Protein AF-A0A2N2XW71-F1 (afdb_monomer_lite)

Foldseek 3Di:
DDDPDPVVVVVVVVVVVVVVVVVVCPVPLVVVLVVQVVVCVVVVHDRDRDAPDALCPAPCVVCVVVQVVLVCVQVVDDDQAWAKEADPQQKIKIKGWQFDPPDDPVVVCVLQVSFNKDKDWDWRDFFDQWIFIMIIMITRHDDPVSVLVSLLVVCCRRQVHSPPRDYQYPPHPDGQAQFDPDAQKFADDLVLVCCQQPVVQFWWAFLVHRVDIDGPVRCVVVVDAAWTAGPQAWKIKGKDWFPDACVVVSHRLSVCQVQFQAFFWWKDFLTMIITMGTGDPDDCSHANGDGSLLLQLLQADPDQKWWWWWFCLFLLWAQFPVLWTKTFIDTGLSLFQDSLVQLQVVVQVVQQCLLQFNQKDFPRHPDPDFPGGLDPHRNCVVLVAQEKAKEFDLQQQKEWEDDPGMIIMGGNILQAGQIFMDSDPPPPDTSDPVSSVSSRVCRSRRNRNSRNSNSRSLNSSLSSNVRVRHHPDDRDRLGDPCLLCLCLVVLLVVLVLLLPDDLVLLLVLLLVLLVVCCVPPVVVVLVVVQVVVCVVVVHDDDPVRSVVVSVVSSVVSSVVLSVLSVVLNVVSNPDDPVLSSLLSSCSSHVPPDDPPDPSSVVSVVSNVSVSVSCVSSDSNSCVSSVDRSVVSVVSSSVSCSPGPNDGIGRDRMTMINDPGRYTYIYMSGSHHHYDHDPLPPDSPDPPDDDDDPDPDDDDDDDDDDDDDDDDDDDDDDDDDDDDDDDDDDDDPDPSPDDDRDDPCVSRPSPDDDDSDD

Radius of gyration: 33.55 Å; chains: 1; bounding box: 104×98×99 Å

Sequence (757 aa):
MRFLNRKKKIFLITFVSILLLGVSLWHFTSIGDLVKKETAQLLKTEFIPIQNMTLESRDVFAQKDSTYKHFREHFRFHFQTIALAHFPDSSKLIVISEPPPHFEVDSIKSIFAEFNHSVEIVKHSMGYDGFVKDIVISIANATDENIDLRVKKLSKLLYLSDYKPVVTNLPVKEDRVYFSKDNLDYQISLYEFNQWFIEDQEVFIDLQDTTQKFTVDKIFKTRKRGVFFSENPGFVAWAIEKKSDLKDQLDYIRQFTLDADLILGALADSSMLVIIGREREASLTNLPPLQVESILLLASVTEKELSQSLDVNDFLAGKMKSGRDWCPTYLSRELENTEFGHLMTITDIFLKDWSENGTIQESNYRYPEPPYYPFAQPLFKMLGINELVYNWNTADAMYAIDLDQITIYTLNRTGSLPVSYFNSPESGKSIGRSYEKKAYNYFATLGNTDLARVVQYTALYQLFMDNGISYKGETYNAFPKNKPYLLLTPVKNVLNLFKTLTDQQIAFVSDSVTSKTFKGYHRSKLEEQLQKNEQQYNYTYSQDQKERIIEDYLKNSKELLRKEFVTVRNLLKKMSDSELNSLAKILAYPRGERIKTQEMYQIFLKSRKVRDLINHIGKNNLDLLGLNLQDVKNYFVNSLAGSSAKYLKTPSVIITFNDFYTTGGHNLSSKISRVKTMKNYKRASSGGSDYVADNSTPSNNNPKTTQPTTTKSKTSKTKSTKTTTTTTTSKPTAKSTPTVRKRTAVIPATQRGKRGL

Secondary structure (DSSP, 8-state):
-----HHHHHHHHHHHHHHHHHHHGGG-HHHHHHHHHHHHHHHT--------S-GGGSHHHHHHHHHHHHHHHH--S---EEEEEE-TTS-EEEEEES--TT--THHHHHHSTTS-EEEEEEEEEETTTEEEEEEEEEESS--HHHHHHHHHHHHHHHHS--SS--EEEES--SPPPSB-SS-------HHHHHIIIIIS---EEESS-TT-EE-HHHHHHHT--EEEEESSTTEEEEEEETTSBGGGGHHHHHHHHHHEEEEEEEEE-SSEEEEEEEEP-S-TTTSPPPPHHHHHHHHH---SEEEEEE-TTSTT-EE-TTS-EEEEEEE-TTTTTSHHHHHHHHHHHHHHHHHTTT--EESS--PPPPSS-SSSS-HHHHHT-SEEEEEEE-TTSEEEEEETTEEEEEES-SSS--EEEES-TTT--BS-HHHHHHHHHHHHHT-BHHHHHHHHHHHHHHHHHHHT-B--S-------TTGGGTTHHHHHHHHHHHHH--HHHHHHHHHHHHHHHIIIIIHHHHHHHHHHHHHHHT----HHHHHHHHHHHHHHHHHHHHHHHHHHHHHHHTS-HHHHHHHHHHHH-TTT----SHHHHHHHHHHHHHHHHHHHH-GGGGGGGT--HHHHHHHHHHHTTT---SSEE--SEEEEE-SSEEEEEEEEE---EE-S-STT---S-----------------PPPP-PPPP-----------------------------PPPHHHHS-----S----

Structure (mmCIF, N/CA/C/O backbone):
data_AF-A0A2N2XW71-F1
#
_entry.id   AF-A0A2N2XW71-F1
#
loop_
_atom_site.group_PDB
_atom_site.id
_atom_site.type_symbol
_atom_site.label_atom_id
_atom_site.label_alt_id
_atom_site.label_comp_id
_atom_site.label_asym_id
_atom_site.label_entity_id
_atom_site.label_seq_id
_atom_site.pdbx_PDB_ins_code
_atom_site.Cartn_x
_atom_site.Cartn_y
_atom_site.Cartn_z
_atom_site.occupancy
_atom_site.B_iso_or_equiv
_atom_site.auth_seq_id
_atom_site.auth_comp_id
_atom_site.auth_asym_id
_atom_site.auth_atom_id
_atom_site.pdbx_PDB_model_num
ATOM 1 N N . MET A 1 1 ? -55.704 34.368 54.066 1.00 45.88 1 MET A N 1
ATOM 2 C CA . MET A 1 1 ? -54.408 34.246 53.351 1.00 45.88 1 MET A CA 1
ATOM 3 C C . MET A 1 1 ? -53.230 34.107 54.325 1.00 45.88 1 MET A C 1
ATOM 5 O O . MET A 1 1 ? -52.264 34.857 54.277 1.00 45.88 1 MET A O 1
ATOM 9 N N . ARG A 1 2 ? -53.306 33.124 55.228 1.00 45.72 2 ARG A N 1
ATOM 10 C CA . ARG A 1 2 ? -52.202 32.634 56.069 1.00 45.72 2 ARG A CA 1
ATOM 11 C C . ARG A 1 2 ? -51.903 31.204 55.606 1.00 45.72 2 ARG A C 1
ATOM 13 O O . ARG A 1 2 ? -52.815 30.556 55.108 1.00 45.72 2 ARG A O 1
ATOM 20 N N . PHE A 1 3 ? -50.664 30.751 55.797 1.00 45.28 3 PHE A N 1
ATOM 21 C CA . PHE A 1 3 ? -50.088 29.465 55.363 1.00 45.28 3 PHE A CA 1
ATOM 22 C C . PHE A 1 3 ? -49.491 29.410 53.949 1.00 45.28 3 PHE A C 1
ATOM 24 O O . PHE A 1 3 ? -49.739 28.485 53.182 1.00 45.28 3 PHE A O 1
ATOM 31 N N . LEU A 1 4 ? -48.548 30.315 53.652 1.00 47.97 4 LEU A N 1
ATOM 32 C CA . LEU A 1 4 ? -47.386 29.864 52.881 1.00 47.97 4 LEU A CA 1
ATOM 33 C C . LEU A 1 4 ? -46.442 29.130 53.842 1.00 47.97 4 LEU A C 1
ATOM 35 O O . LEU A 1 4 ? -45.876 29.722 54.760 1.00 47.97 4 LEU A O 1
ATOM 39 N N . ASN A 1 5 ? -46.361 27.817 53.636 1.00 58.69 5 ASN A N 1
ATOM 40 C CA . ASN A 1 5 ? -45.610 26.829 54.402 1.00 58.69 5 ASN A CA 1
ATOM 41 C C . ASN A 1 5 ? -44.195 27.338 54.758 1.00 58.69 5 ASN A C 1
ATOM 43 O O . ASN A 1 5 ? -43.448 27.757 53.873 1.00 58.69 5 ASN A O 1
ATOM 47 N N . ARG A 1 6 ? -43.818 27.299 56.045 1.00 60.66 6 ARG A N 1
ATOM 48 C CA . ARG A 1 6 ? -42.548 27.836 56.589 1.00 60.66 6 ARG A CA 1
ATOM 49 C C . ARG A 1 6 ? -41.320 27.309 55.827 1.00 60.66 6 ARG A C 1
ATOM 51 O O . ARG A 1 6 ? -40.362 28.047 55.627 1.00 60.66 6 ARG A O 1
ATOM 58 N N . LYS A 1 7 ? -41.410 26.083 55.291 1.00 61.31 7 LYS A N 1
ATOM 59 C CA . LYS A 1 7 ? -40.405 25.476 54.401 1.00 61.31 7 LYS A CA 1
ATOM 60 C C . LYS A 1 7 ? -40.225 26.214 53.066 1.00 61.31 7 LYS A C 1
ATOM 62 O O . LYS A 1 7 ? -39.095 26.379 52.630 1.00 61.31 7 LYS A O 1
ATOM 67 N N . LYS A 1 8 ? -41.299 26.721 52.445 1.00 64.19 8 LYS A N 1
ATOM 68 C CA . LYS A 1 8 ? -41.220 27.501 51.194 1.00 64.19 8 LYS A CA 1
ATOM 69 C C . LYS A 1 8 ? -40.613 28.889 51.413 1.00 64.19 8 LYS A C 1
ATOM 71 O O . LYS A 1 8 ? -39.894 29.359 50.545 1.00 64.19 8 LYS A O 1
ATOM 76 N N . LYS A 1 9 ? -40.846 29.525 52.570 1.00 66.12 9 LYS A N 1
ATOM 77 C CA . LYS A 1 9 ? -40.196 30.804 52.920 1.00 66.12 9 LYS A CA 1
ATOM 78 C C . LYS A 1 9 ? -38.704 30.645 53.193 1.00 66.12 9 LYS A C 1
ATOM 80 O O . LYS A 1 9 ? -37.935 31.466 52.719 1.00 66.12 9 LYS A O 1
ATOM 85 N N . ILE A 1 10 ? -38.304 29.592 53.909 1.00 74.06 10 ILE A N 1
ATOM 86 C CA . ILE A 1 10 ? -36.881 29.300 54.126 1.00 74.06 10 ILE A CA 1
ATOM 87 C C . ILE A 1 10 ? -36.217 29.000 52.782 1.00 74.06 10 ILE A C 1
ATOM 89 O O . ILE A 1 10 ? -35.242 29.655 52.458 1.00 74.06 10 ILE A O 1
ATOM 93 N N . PHE A 1 11 ? -36.809 28.137 51.948 1.00 75.50 11 PHE A N 1
ATOM 94 C CA . PHE A 1 11 ? -36.270 27.844 50.618 1.00 75.50 11 PHE A CA 1
ATOM 95 C C . PHE A 1 11 ? -36.151 29.096 49.735 1.00 75.50 11 PHE A C 1
ATOM 97 O O . PHE A 1 11 ? -35.122 29.289 49.103 1.00 75.50 11 PHE A O 1
ATOM 104 N N . LEU A 1 12 ? -37.157 29.980 49.732 1.00 73.88 12 LEU A N 1
ATOM 105 C CA . LEU A 1 12 ? -37.118 31.225 48.959 1.00 73.88 12 LEU A CA 1
ATOM 106 C C . LEU A 1 12 ? -36.044 32.192 49.477 1.00 73.88 12 LEU A C 1
ATOM 108 O O . LEU A 1 12 ? -35.352 32.800 48.674 1.00 73.88 12 LEU A O 1
ATOM 112 N N . ILE A 1 13 ? -35.873 32.319 50.796 1.00 74.62 13 ILE A N 1
ATOM 113 C CA . ILE A 1 13 ? -34.840 33.182 51.387 1.00 74.62 13 ILE A CA 1
ATOM 114 C C . ILE A 1 13 ? -33.450 32.607 51.117 1.00 74.62 13 ILE A C 1
ATOM 116 O O . ILE A 1 13 ? -32.581 33.345 50.678 1.00 74.62 13 ILE A O 1
ATOM 120 N N . THR A 1 14 ? -33.240 31.298 51.286 1.00 76.25 14 THR A N 1
ATOM 121 C CA . THR A 1 14 ? -31.959 30.654 50.963 1.00 76.25 14 THR A CA 1
ATOM 122 C C . THR A 1 14 ? -31.644 30.784 49.474 1.00 76.25 14 THR A C 1
ATOM 124 O O . THR A 1 14 ? -30.524 31.132 49.121 1.00 76.25 14 THR A O 1
ATOM 127 N N . PHE A 1 15 ? -32.636 30.598 48.601 1.00 76.38 15 PHE A N 1
ATOM 128 C CA . PHE A 1 15 ? -32.477 30.767 47.159 1.00 76.38 15 PHE A CA 1
ATOM 129 C C . PHE A 1 15 ? -32.151 32.219 46.781 1.00 76.38 15 PHE A C 1
ATOM 131 O O . PHE A 1 15 ? -31.219 32.446 46.021 1.00 76.38 15 PHE A O 1
ATOM 138 N N . VAL A 1 16 ? -32.845 33.209 47.357 1.00 74.94 16 VAL A N 1
ATOM 139 C CA . VAL A 1 16 ? -32.595 34.643 47.115 1.00 74.94 16 VAL A CA 1
ATOM 140 C C . VAL A 1 16 ? -31.254 35.095 47.700 1.00 74.94 16 VAL A C 1
ATOM 142 O O . VAL A 1 16 ? -30.567 35.894 47.073 1.00 74.94 16 VAL A O 1
ATOM 145 N N . SER A 1 17 ? -30.832 34.566 48.850 1.00 69.75 17 SER A N 1
ATOM 146 C CA . SER A 1 17 ? -29.511 34.839 49.429 1.00 69.75 17 SER A CA 1
ATOM 147 C C . SER A 1 17 ? -28.381 34.220 48.608 1.00 69.75 17 SER A C 1
ATOM 149 O O . SER A 1 17 ? -27.372 34.886 48.408 1.00 69.75 17 SER A O 1
ATOM 151 N N . ILE A 1 18 ? -28.557 33.005 48.074 1.00 72.62 18 ILE A N 1
ATOM 152 C CA . ILE A 1 18 ? -27.621 32.395 47.113 1.00 72.62 18 ILE A CA 1
ATOM 153 C C . ILE A 1 18 ? -27.574 33.222 45.820 1.00 72.62 18 ILE A C 1
ATOM 155 O O . ILE A 1 18 ? -26.494 33.447 45.281 1.00 72.62 18 ILE A O 1
ATOM 159 N N . LEU A 1 19 ? -28.717 33.743 45.361 1.00 70.56 19 LEU A N 1
ATOM 160 C CA . LEU A 1 19 ? -28.789 34.605 44.180 1.00 70.56 19 LEU A CA 1
ATOM 161 C C . LEU A 1 19 ? -28.069 35.946 44.404 1.00 70.56 19 LEU A C 1
ATOM 163 O O . LEU A 1 19 ? -27.296 36.371 43.554 1.00 70.56 19 LEU A O 1
ATOM 167 N N . LEU A 1 20 ? -28.277 36.595 45.555 1.00 64.81 20 LEU A N 1
ATOM 168 C CA . LEU A 1 20 ? -27.646 37.874 45.912 1.00 64.81 20 LEU A CA 1
ATOM 169 C C . LEU A 1 20 ? -26.137 37.735 46.154 1.00 64.81 20 LEU A C 1
ATOM 171 O O . LEU A 1 20 ? -25.376 38.574 45.678 1.00 64.81 20 LEU A O 1
ATOM 175 N N . LEU A 1 21 ? -25.696 36.659 46.816 1.00 60.09 21 LEU A N 1
ATOM 176 C CA . LEU A 1 21 ? -24.273 36.321 46.932 1.00 60.09 21 LEU A CA 1
ATOM 177 C C . LEU A 1 21 ? -23.663 36.023 45.558 1.00 60.09 21 LEU A C 1
ATOM 179 O O . LEU A 1 21 ? -22.569 36.502 45.270 1.00 60.09 21 LEU A O 1
ATOM 183 N N . GLY A 1 22 ? -24.385 35.314 44.686 1.00 59.78 22 GLY A N 1
ATOM 184 C CA . GLY A 1 22 ? -23.973 35.056 43.305 1.00 59.78 22 GLY A CA 1
ATOM 185 C C . GLY A 1 22 ? -23.792 36.332 42.473 1.00 59.78 22 GLY A C 1
ATOM 186 O O . GLY A 1 22 ? -22.857 36.411 41.681 1.00 59.78 22 GLY A O 1
ATOM 187 N N . VAL A 1 23 ? -24.622 37.359 42.696 1.00 59.19 23 VAL A N 1
ATOM 188 C CA . VAL A 1 23 ? -24.514 38.661 42.010 1.00 59.19 23 VAL A CA 1
ATOM 189 C C . VAL A 1 23 ? -23.328 39.488 42.525 1.00 59.19 23 VAL A C 1
ATOM 191 O O . VAL A 1 23 ? -22.642 40.108 41.717 1.00 59.19 23 VAL A O 1
ATOM 194 N N . SER A 1 24 ? -23.008 39.462 43.827 1.00 54.97 24 SER A N 1
ATOM 195 C CA . SER A 1 24 ? -21.819 40.155 44.364 1.00 54.97 24 SER A CA 1
ATOM 196 C C . SER A 1 24 ? -20.496 39.425 44.091 1.00 54.97 24 SER A C 1
ATOM 198 O O . SER A 1 24 ? -19.444 40.054 44.022 1.00 54.97 24 SER A O 1
ATOM 200 N N . LEU A 1 25 ? -20.534 38.101 43.914 1.00 49.28 25 LEU A N 1
ATOM 201 C CA . LEU A 1 25 ? -19.365 37.258 43.628 1.00 49.28 25 LEU A CA 1
ATOM 202 C C . LEU A 1 25 ? -18.995 37.192 42.140 1.00 49.28 25 LEU A C 1
ATOM 204 O O . LEU A 1 25 ? -17.947 36.650 41.798 1.00 49.28 25 LEU A O 1
ATOM 208 N N . TRP A 1 26 ? -19.797 37.794 41.258 1.00 48.84 26 TRP A N 1
ATOM 209 C CA . TRP A 1 26 ? -19.547 37.834 39.813 1.00 48.84 26 TRP A CA 1
ATOM 210 C C . TRP A 1 26 ? -18.207 38.515 39.455 1.00 48.84 26 TRP A C 1
ATOM 212 O O . TRP A 1 26 ? -17.639 38.251 38.399 1.00 48.84 26 TRP A O 1
ATOM 222 N N . HIS A 1 27 ? -17.647 39.351 40.336 1.00 52.00 27 HIS A N 1
ATOM 223 C CA . HIS A 1 27 ? -16.328 39.970 40.135 1.00 52.00 27 HIS A CA 1
ATOM 224 C C . HIS A 1 27 ? -15.127 39.099 40.539 1.00 52.00 27 HIS A C 1
ATOM 226 O O . HIS A 1 27 ? -13.997 39.454 40.211 1.00 52.00 27 HIS A O 1
ATOM 232 N N . PHE A 1 28 ? -15.339 37.938 41.165 1.00 53.34 28 PHE A N 1
ATOM 233 C CA . PHE A 1 28 ? -14.279 36.967 41.444 1.00 53.34 28 PHE A CA 1
ATOM 234 C C . PHE A 1 28 ? -14.470 35.732 40.560 1.00 53.34 28 PHE A C 1
ATOM 236 O O . PHE A 1 28 ? -15.226 34.816 40.885 1.00 53.34 28 PHE A O 1
ATOM 243 N N . THR A 1 29 ? -13.769 35.703 39.425 1.00 63.06 29 THR A N 1
ATOM 244 C CA . THR A 1 29 ? -13.846 34.628 38.416 1.00 63.06 29 THR A CA 1
ATOM 245 C C . THR A 1 29 ? -13.626 33.226 39.000 1.00 63.06 29 THR A C 1
ATOM 247 O O . THR A 1 29 ? -14.257 32.277 38.543 1.00 63.06 29 THR A O 1
ATOM 250 N N . SER A 1 30 ? -12.823 33.095 40.062 1.00 66.25 30 SER A N 1
ATOM 251 C CA . SER A 1 30 ? -12.550 31.819 40.738 1.00 66.25 30 SER A CA 1
ATOM 252 C C . SER A 1 30 ? -13.739 31.246 41.521 1.00 66.25 30 SER A C 1
ATOM 254 O O . SER A 1 30 ? -13.894 30.028 41.592 1.00 66.25 30 SER A O 1
ATOM 256 N N . ILE A 1 31 ? -14.605 32.091 42.091 1.00 73.44 31 ILE A N 1
ATOM 257 C CA . ILE A 1 31 ? -15.756 31.631 42.887 1.00 73.44 31 ILE A CA 1
ATOM 258 C C . ILE A 1 31 ? -16.907 31.213 41.965 1.00 73.44 31 ILE A C 1
ATOM 260 O O . ILE A 1 31 ? -17.608 30.242 42.248 1.00 73.44 31 ILE A O 1
ATOM 264 N N . GLY A 1 32 ? -17.051 31.880 40.817 1.00 75.19 32 GLY A N 1
ATOM 265 C CA . GLY A 1 32 ? -18.022 31.500 39.791 1.00 75.19 32 GLY A CA 1
ATOM 266 C C . GLY A 1 32 ? -17.814 30.077 39.262 1.00 75.19 32 GLY A C 1
ATOM 267 O O . GLY A 1 32 ? -18.781 29.322 39.152 1.00 75.19 32 GLY A O 1
ATOM 268 N N . ASP A 1 33 ? -16.568 29.682 38.984 1.00 79.44 33 ASP A N 1
ATOM 269 C CA . ASP A 1 33 ? -16.253 28.321 38.527 1.00 79.44 33 ASP A CA 1
ATOM 270 C C . ASP A 1 33 ? -16.502 27.270 39.615 1.00 79.44 33 ASP A C 1
ATOM 272 O O . ASP A 1 33 ? -17.046 26.207 39.318 1.00 79.44 33 ASP A O 1
ATOM 276 N N . LEU A 1 34 ? -16.193 27.578 40.880 1.00 83.06 34 LEU A N 1
ATOM 277 C CA . LEU A 1 34 ? -16.475 26.681 42.003 1.00 83.06 34 LEU A CA 1
ATOM 278 C C . LEU A 1 34 ? -17.984 26.411 42.140 1.00 83.06 34 LEU A C 1
ATOM 280 O O . LEU A 1 34 ? -18.407 25.257 42.186 1.00 83.06 34 LEU A O 1
ATOM 284 N N . VAL A 1 35 ? -18.804 27.469 42.126 1.00 81.44 35 VAL A N 1
ATOM 285 C CA . VAL A 1 35 ? -20.271 27.362 42.221 1.00 81.44 35 VAL A CA 1
ATOM 286 C C . VAL A 1 35 ? -20.847 26.595 41.031 1.00 81.44 35 VAL A C 1
ATOM 288 O O . VAL A 1 35 ? -21.705 25.728 41.208 1.00 81.44 35 VAL A O 1
ATOM 291 N N . LYS A 1 36 ? -20.371 26.868 39.810 1.00 82.38 36 LYS A N 1
ATOM 292 C CA . LYS A 1 36 ? -20.785 26.126 38.611 1.00 82.38 36 LYS A CA 1
ATOM 293 C C . LYS A 1 36 ? -20.407 24.651 38.696 1.00 82.38 36 LYS A C 1
ATOM 295 O O . LYS A 1 36 ? -21.226 23.812 38.333 1.00 82.38 36 LYS A O 1
ATOM 300 N N . LYS A 1 37 ? -19.210 24.329 39.190 1.00 86.12 37 LYS A N 1
ATOM 301 C CA . LYS A 1 37 ? -18.746 22.949 39.359 1.00 86.12 37 LYS A CA 1
ATOM 302 C C . LYS A 1 37 ? -19.617 22.186 40.355 1.00 86.12 37 LYS A C 1
ATOM 304 O O . LYS A 1 37 ? -20.088 21.099 40.028 1.00 86.12 37 LYS A O 1
ATOM 309 N N . GLU A 1 38 ? -19.901 22.768 41.521 1.00 84.69 38 GLU A N 1
ATOM 310 C CA . GLU A 1 38 ? -20.799 22.154 42.510 1.00 84.69 38 GLU A CA 1
ATOM 311 C C . GLU A 1 38 ? -22.226 21.992 41.972 1.00 84.69 38 GLU A C 1
ATOM 313 O O . GLU A 1 38 ? -22.849 20.944 42.147 1.00 84.69 38 GLU A O 1
ATOM 318 N N . THR A 1 39 ? -22.731 22.996 41.251 1.00 81.38 39 THR A N 1
ATOM 319 C CA . THR A 1 39 ? -24.060 22.942 40.625 1.00 81.38 39 THR A CA 1
ATOM 320 C C . THR A 1 39 ? -24.132 21.841 39.567 1.00 81.38 39 THR A C 1
ATOM 322 O O . THR A 1 39 ? -25.089 21.068 39.547 1.00 81.38 39 THR A O 1
ATOM 325 N N . ALA A 1 40 ? -23.113 21.724 38.712 1.00 84.31 40 ALA A N 1
ATOM 326 C CA . ALA A 1 40 ? -23.033 20.691 37.686 1.00 84.31 40 ALA A CA 1
ATOM 327 C C . ALA A 1 40 ? -22.992 19.288 38.306 1.00 84.31 40 ALA A C 1
ATOM 329 O O . ALA A 1 40 ? -23.738 18.404 37.881 1.00 84.31 40 ALA A O 1
ATOM 330 N N . GLN A 1 41 ? -22.208 19.112 39.374 1.00 85.69 41 GLN A N 1
ATOM 331 C CA . GLN A 1 41 ? -22.144 17.869 40.140 1.00 85.69 41 GLN A CA 1
ATOM 332 C C . GLN A 1 41 ? -23.500 17.511 40.769 1.00 85.69 41 GLN A C 1
ATOM 334 O O . GLN A 1 41 ? -23.928 16.358 40.689 1.00 85.69 41 GLN A O 1
ATOM 339 N N . LEU A 1 42 ? -24.209 18.490 41.340 1.00 84.62 42 LEU A N 1
ATOM 340 C CA . LEU A 1 42 ? -25.530 18.296 41.945 1.00 84.62 42 LEU A CA 1
ATOM 341 C C . LEU A 1 42 ? -26.606 17.949 40.905 1.00 84.62 42 LEU A C 1
ATOM 343 O O . LEU A 1 42 ? -27.456 17.095 41.154 1.00 84.62 42 LEU A O 1
ATOM 347 N N . LEU A 1 43 ? -26.549 18.574 39.728 1.00 84.94 43 LEU A N 1
ATOM 348 C CA . LEU A 1 43 ? -27.484 18.340 38.625 1.00 84.94 43 LEU A CA 1
ATOM 349 C C . LEU A 1 43 ? -27.097 17.154 37.730 1.00 84.94 43 LEU A C 1
ATOM 351 O O . LEU A 1 43 ? -27.859 16.816 36.827 1.00 84.94 43 LEU A O 1
ATOM 355 N N . LYS A 1 44 ? -25.938 16.521 37.964 1.00 85.81 44 LYS A N 1
ATOM 356 C CA . LYS A 1 44 ? -25.344 15.503 37.075 1.00 85.81 44 LYS A CA 1
ATOM 357 C C . LYS A 1 44 ? -25.245 15.987 35.623 1.00 85.81 44 LYS A C 1
ATOM 359 O O . LYS A 1 44 ? -25.496 15.237 34.682 1.00 85.81 44 LYS A O 1
ATOM 364 N N . THR A 1 45 ? -24.906 17.259 35.463 1.00 88.12 45 THR A N 1
ATOM 365 C CA . THR A 1 45 ? -24.658 17.885 34.162 1.00 88.12 45 THR A CA 1
ATOM 366 C C . THR A 1 45 ? -23.166 18.084 33.972 1.00 88.12 45 THR A C 1
ATOM 368 O O . THR A 1 45 ? -22.384 18.003 34.921 1.00 88.12 45 THR A O 1
ATOM 371 N N . GLU A 1 46 ? -22.759 18.312 32.732 1.00 89.44 46 GLU A N 1
ATOM 372 C CA . GLU A 1 46 ? -21.372 18.616 32.439 1.00 89.44 46 GLU A CA 1
ATOM 373 C C . GLU A 1 46 ? -20.989 20.012 32.953 1.00 89.44 46 GLU A C 1
ATOM 375 O O . GLU A 1 46 ? -21.674 21.000 32.690 1.00 89.44 46 GLU A O 1
ATOM 380 N N . PHE A 1 47 ? -19.865 20.097 33.665 1.00 90.44 47 PHE A N 1
ATOM 381 C CA . PHE A 1 47 ? -19.258 21.371 34.033 1.00 90.44 47 PHE A CA 1
ATOM 382 C C . PHE A 1 47 ? -18.409 21.900 32.874 1.00 90.44 47 PHE A C 1
ATOM 384 O O . PHE A 1 47 ? -17.428 21.265 32.502 1.00 90.44 47 PHE A O 1
ATOM 391 N N . ILE A 1 48 ? -18.751 23.076 32.346 1.00 90.88 48 ILE A N 1
ATOM 392 C CA . ILE A 1 48 ? -17.944 23.794 31.352 1.00 90.88 48 ILE A CA 1
ATOM 393 C C . ILE A 1 48 ? -17.279 25.004 32.033 1.00 90.88 48 ILE A C 1
ATOM 395 O O . ILE A 1 48 ? -18.001 25.884 32.525 1.00 90.88 48 ILE A O 1
ATOM 399 N N . PRO A 1 49 ? -15.932 25.080 32.067 1.00 89.56 49 PRO A N 1
ATOM 400 C CA . PRO A 1 49 ? -15.211 26.233 32.605 1.00 89.56 49 PRO A CA 1
ATOM 401 C C . PRO A 1 49 ? -15.559 27.540 31.882 1.00 89.56 49 PRO A C 1
ATOM 403 O O . PRO A 1 49 ? -15.992 27.524 30.729 1.00 89.56 49 PRO A O 1
ATOM 406 N N . ILE A 1 50 ? -15.320 28.693 32.515 1.00 89.31 50 ILE A N 1
ATOM 407 C CA . ILE A 1 50 ? -15.487 30.001 31.856 1.00 89.31 50 ILE A CA 1
ATOM 408 C C . ILE A 1 50 ? -14.644 30.090 30.566 1.00 89.31 50 ILE A C 1
ATOM 410 O O . ILE A 1 50 ? -13.447 29.795 30.565 1.00 89.31 50 ILE A O 1
ATOM 414 N N . GLN A 1 51 ? -15.280 30.554 29.481 1.00 92.06 51 GLN A N 1
ATOM 415 C CA . GLN A 1 51 ? -14.708 30.647 28.126 1.00 92.06 51 GLN A CA 1
ATOM 416 C C . GLN A 1 51 ? -14.403 32.086 27.667 1.00 92.06 51 GLN A C 1
ATOM 418 O O . GLN A 1 51 ? -14.105 32.311 26.500 1.00 92.06 51 GLN A O 1
ATOM 423 N N . ASN A 1 52 ? -14.448 33.074 28.566 1.00 86.94 52 ASN A N 1
ATOM 424 C CA . ASN A 1 52 ? -14.270 34.497 28.224 1.00 86.94 52 ASN A CA 1
ATOM 425 C C . ASN A 1 52 ? -12.809 34.896 27.914 1.00 86.94 52 ASN A C 1
ATOM 427 O O . ASN A 1 52 ? -12.513 36.078 27.761 1.00 86.94 52 ASN A O 1
ATOM 431 N N . MET A 1 53 ? -11.887 33.935 27.874 1.00 87.81 53 MET A N 1
ATOM 432 C CA . MET A 1 53 ? -10.469 34.153 27.580 1.00 87.81 53 MET A CA 1
ATOM 433 C C . MET A 1 53 ? -10.241 34.037 26.075 1.00 87.81 53 MET A C 1
ATOM 435 O O . MET A 1 53 ? -10.788 33.124 25.460 1.00 87.81 53 MET A O 1
ATOM 439 N N . THR A 1 54 ? -9.444 34.926 25.480 1.00 92.25 54 THR A N 1
ATOM 440 C CA . THR A 1 54 ? -9.085 34.842 24.056 1.00 92.25 54 THR A CA 1
ATOM 441 C C . THR A 1 54 ? -8.104 33.697 23.832 1.00 92.25 54 THR A C 1
ATOM 443 O O . THR A 1 54 ? -7.310 33.377 24.714 1.00 92.25 54 THR A O 1
ATOM 446 N N . LEU A 1 55 ? -8.157 33.046 22.670 1.00 93.06 55 LEU A N 1
ATOM 447 C CA . LEU A 1 55 ? -7.301 31.890 22.397 1.00 93.06 55 LEU A CA 1
ATOM 448 C C . LEU A 1 55 ? -5.835 32.315 22.233 1.00 93.06 55 LEU A C 1
ATOM 450 O O . LEU A 1 55 ? -4.932 31.618 22.678 1.00 93.06 55 LEU A O 1
ATOM 454 N N . GLU A 1 56 ? -5.613 33.496 21.661 1.00 94.62 56 GLU A N 1
ATOM 455 C CA . GLU A 1 56 ? -4.310 34.098 21.372 1.00 94.62 56 GLU A CA 1
ATOM 456 C C . GLU A 1 56 ? -3.488 34.388 22.632 1.00 94.62 56 GLU A C 1
ATOM 458 O O . GLU A 1 56 ? -2.267 34.494 22.556 1.00 94.62 56 GLU A O 1
ATOM 463 N N . SER A 1 57 ? -4.138 34.505 23.794 1.00 92.06 57 SER A N 1
ATOM 464 C CA . SER A 1 57 ? -3.469 34.739 25.076 1.00 92.06 57 SER A CA 1
ATOM 465 C C . SER A 1 57 ? -3.149 33.447 25.838 1.00 92.06 57 SER A C 1
ATOM 467 O O . SER A 1 57 ? -2.837 33.520 27.026 1.00 92.06 57 SER A O 1
ATOM 469 N N . ARG A 1 58 ? -3.322 32.270 25.219 1.00 96.31 58 ARG A N 1
ATOM 470 C CA . ARG A 1 58 ? -3.170 30.954 25.863 1.00 96.31 58 ARG A CA 1
ATOM 471 C C . ARG A 1 58 ? -1.919 30.234 25.383 1.00 96.31 58 ARG A C 1
ATOM 473 O O . ARG A 1 58 ? -1.496 30.396 24.236 1.00 96.31 58 ARG A O 1
ATOM 480 N N . ASP A 1 59 ? -1.384 29.368 26.237 1.00 96.94 59 ASP A N 1
ATOM 481 C CA . ASP A 1 59 ? -0.166 28.598 25.965 1.00 96.94 59 ASP A CA 1
ATOM 482 C C . ASP A 1 59 ? -0.313 27.720 24.718 1.00 96.94 59 ASP A C 1
ATOM 484 O O . ASP A 1 59 ? 0.621 27.622 23.916 1.00 96.94 59 ASP A O 1
ATOM 488 N N . VAL A 1 60 ? -1.502 27.139 24.504 1.00 96.94 60 VAL A N 1
ATOM 489 C CA . VAL A 1 60 ? -1.794 26.346 23.303 1.00 96.94 60 VAL A CA 1
ATOM 490 C C . VAL A 1 60 ? -1.546 27.129 22.017 1.00 96.94 60 VAL A C 1
ATOM 492 O O . VAL A 1 60 ? -0.989 26.581 21.070 1.00 96.94 60 VAL A O 1
ATOM 495 N N . PHE A 1 61 ? -1.918 28.409 21.960 1.00 96.75 61 PHE A N 1
ATOM 496 C CA . PHE A 1 61 ? -1.780 29.201 20.741 1.00 96.75 61 PHE A CA 1
ATOM 497 C C . PHE A 1 61 ? -0.312 29.492 20.431 1.00 96.75 61 PHE A C 1
ATOM 499 O O . PHE A 1 61 ? 0.097 29.402 19.275 1.00 96.75 61 PHE A O 1
ATOM 506 N N . ALA A 1 62 ? 0.494 29.752 21.464 1.00 97.00 62 ALA A N 1
ATOM 507 C CA . ALA A 1 62 ? 1.931 29.964 21.327 1.00 97.00 62 ALA A CA 1
ATOM 508 C C . ALA A 1 62 ? 2.698 28.684 20.936 1.00 97.00 62 ALA A C 1
ATOM 510 O O . ALA A 1 62 ? 3.730 28.766 20.272 1.00 97.00 62 ALA A O 1
ATOM 511 N N . GLN A 1 63 ? 2.211 27.504 21.338 1.00 97.81 63 GLN A N 1
ATOM 512 C CA . GLN A 1 63 ? 2.935 26.231 21.201 1.00 97.81 63 GLN A CA 1
ATOM 513 C C . GLN A 1 63 ? 2.347 25.259 20.164 1.00 97.81 63 GLN A C 1
ATOM 515 O O . GLN A 1 63 ? 2.942 24.205 19.923 1.00 97.81 63 GLN A O 1
ATOM 520 N N . LYS A 1 64 ? 1.204 25.562 19.531 1.00 97.38 64 LYS A N 1
ATOM 521 C CA . LYS A 1 64 ? 0.526 24.633 18.603 1.00 97.38 64 LYS A CA 1
ATOM 522 C C . LYS A 1 64 ? 1.428 24.164 17.457 1.00 97.38 64 LYS A C 1
ATOM 524 O O . LYS A 1 64 ? 1.471 22.970 17.171 1.00 97.38 64 LYS A O 1
ATOM 529 N N . ASP A 1 65 ? 2.196 25.074 16.854 1.00 97.69 65 ASP A N 1
ATOM 530 C CA . ASP A 1 65 ? 2.999 24.774 15.665 1.00 97.69 65 ASP A CA 1
ATOM 531 C C . ASP A 1 65 ? 4.221 23.916 16.016 1.00 97.69 65 ASP A C 1
ATOM 533 O O . ASP A 1 65 ? 4.524 22.949 15.315 1.00 97.69 65 ASP A O 1
ATOM 537 N N . SER A 1 66 ? 4.902 24.218 17.129 1.00 97.75 66 SER A N 1
ATOM 538 C CA . SER A 1 66 ? 6.031 23.414 17.615 1.00 97.75 66 SER A CA 1
ATOM 539 C C . SER A 1 66 ? 5.573 22.034 18.084 1.00 97.75 66 SER A C 1
ATOM 541 O O . SER A 1 66 ? 6.220 21.037 17.765 1.00 97.75 66 SER A O 1
ATOM 543 N N . THR A 1 67 ? 4.425 21.954 18.761 1.00 97.88 67 THR A N 1
ATOM 544 C CA . THR A 1 67 ? 3.834 20.691 19.224 1.00 97.88 67 THR A CA 1
ATOM 545 C C . THR A 1 67 ? 3.410 19.808 18.047 1.00 97.88 67 THR A C 1
ATOM 547 O O . THR A 1 67 ? 3.726 18.618 18.019 1.00 97.88 67 THR A O 1
ATOM 550 N N . TYR A 1 68 ? 2.748 20.380 17.035 1.00 98.00 68 TYR A N 1
ATOM 551 C CA . TYR A 1 68 ? 2.383 19.663 15.811 1.00 98.00 68 TYR A CA 1
ATOM 552 C C . TYR A 1 68 ? 3.617 19.202 15.024 1.00 98.00 68 TYR A C 1
ATOM 554 O O . TYR A 1 68 ? 3.684 18.055 14.574 1.00 98.00 68 TYR A O 1
ATOM 562 N N . LYS A 1 69 ? 4.627 20.068 14.882 1.00 97.19 69 LYS A N 1
ATOM 563 C CA . LYS A 1 69 ? 5.879 19.707 14.211 1.00 97.19 69 LYS A CA 1
ATOM 564 C C . LYS A 1 69 ? 6.569 18.543 14.926 1.00 97.19 69 LYS A C 1
ATOM 566 O O . LYS A 1 69 ? 6.939 17.579 14.264 1.00 97.19 69 LYS A O 1
ATOM 571 N N . HIS A 1 70 ? 6.648 18.590 16.257 1.00 97.19 70 HIS A N 1
ATOM 572 C CA . HIS A 1 70 ? 7.179 17.499 17.074 1.00 97.19 70 HIS A CA 1
ATOM 573 C C . HIS A 1 70 ? 6.406 16.191 16.847 1.00 97.19 70 HIS A C 1
ATOM 575 O O . HIS A 1 70 ? 7.013 15.132 16.703 1.00 97.19 70 HIS A O 1
ATOM 581 N N . PHE A 1 71 ? 5.072 16.239 16.761 1.00 97.38 71 PHE A N 1
ATOM 582 C CA . PHE A 1 71 ? 4.258 15.068 16.417 1.00 97.38 71 PHE A CA 1
ATOM 583 C C . PHE A 1 71 ? 4.659 14.464 15.059 1.00 97.38 71 PHE A C 1
ATOM 585 O O . PHE A 1 71 ? 4.926 13.265 14.982 1.00 97.38 71 PHE A O 1
ATOM 592 N N . ARG A 1 72 ? 4.778 15.273 13.997 1.00 95.75 72 ARG A N 1
ATOM 593 C CA . ARG A 1 72 ? 5.157 14.782 12.656 1.00 95.75 72 ARG A CA 1
ATOM 594 C C . ARG A 1 72 ? 6.628 14.392 12.507 1.00 95.75 72 ARG A C 1
ATOM 596 O O . ARG A 1 72 ? 6.945 13.609 11.615 1.00 95.75 72 ARG A O 1
ATOM 603 N N . GLU A 1 73 ? 7.512 14.872 13.376 1.00 93.81 73 GLU A N 1
ATOM 604 C CA . GLU A 1 73 ? 8.891 14.376 13.470 1.00 93.81 73 GLU A CA 1
ATOM 605 C C . GLU A 1 73 ? 8.932 12.913 13.954 1.00 93.81 73 GLU A C 1
ATOM 607 O O . GLU A 1 73 ? 9.709 12.128 13.415 1.00 93.81 73 GLU A O 1
ATOM 612 N N . HIS A 1 74 ? 8.034 12.522 14.869 1.00 94.06 74 HIS A N 1
ATOM 613 C CA . HIS A 1 74 ? 7.947 11.156 15.413 1.00 94.06 74 HIS A CA 1
ATOM 614 C C . HIS A 1 74 ? 7.028 10.236 14.576 1.00 94.06 74 HIS A C 1
ATOM 616 O O . HIS A 1 74 ? 7.256 9.028 14.476 1.00 94.06 74 HIS A O 1
ATOM 622 N N . PHE A 1 75 ? 6.010 10.803 13.915 1.00 94.06 75 PHE A N 1
ATOM 623 C CA . PHE A 1 75 ? 5.041 10.100 13.058 1.00 94.06 75 PHE A CA 1
ATOM 624 C C . PHE A 1 75 ? 5.048 10.648 11.622 1.00 94.06 75 PHE A C 1
ATOM 626 O O . PHE A 1 75 ? 4.071 11.221 11.128 1.00 94.06 75 PHE A O 1
ATOM 633 N N . ARG A 1 76 ? 6.184 10.470 10.940 1.00 90.69 76 ARG A N 1
ATOM 634 C CA . ARG A 1 76 ? 6.412 10.973 9.574 1.00 90.69 76 ARG A CA 1
ATOM 635 C C . ARG A 1 76 ? 5.512 10.332 8.509 1.00 90.69 76 ARG A C 1
ATOM 637 O O . ARG A 1 76 ? 5.130 10.984 7.544 1.00 90.69 76 ARG A O 1
ATOM 644 N N . PHE A 1 77 ? 5.231 9.041 8.645 1.00 90.94 77 PHE A N 1
ATOM 645 C CA . PHE A 1 77 ? 4.392 8.276 7.715 1.00 90.94 77 PHE A CA 1
ATOM 646 C C . PHE A 1 77 ? 3.038 7.944 8.358 1.00 90.94 77 PHE A C 1
ATOM 648 O O . PHE A 1 77 ? 2.771 8.386 9.473 1.00 90.94 77 PHE A O 1
ATOM 655 N N . HIS A 1 78 ? 2.218 7.135 7.675 1.00 91.06 78 HIS A N 1
ATOM 656 C CA . HIS A 1 78 ? 0.849 6.827 8.094 1.00 91.06 78 HIS A CA 1
ATOM 657 C C . HIS A 1 78 ? 0.708 6.449 9.564 1.00 91.06 78 HIS A C 1
ATOM 659 O O . HIS A 1 78 ? 1.290 5.460 10.019 1.00 91.06 78 HIS A O 1
ATOM 665 N N . PHE A 1 79 ? -0.075 7.250 10.284 1.00 94.25 79 PHE A N 1
ATOM 666 C CA . PHE A 1 79 ? -0.435 7.021 11.675 1.00 94.25 79 PHE A CA 1
ATOM 667 C C . PHE A 1 79 ? -1.747 7.745 12.001 1.00 94.25 79 PHE A C 1
ATOM 669 O O . PHE A 1 79 ? -1.760 8.915 12.391 1.00 94.25 79 PHE A O 1
ATOM 676 N N . GLN A 1 80 ? -2.866 7.043 11.819 1.00 95.44 80 GLN A N 1
ATOM 677 C CA . GLN A 1 80 ? -4.196 7.560 12.131 1.00 95.44 80 GLN A CA 1
ATOM 678 C C . GLN A 1 80 ? -4.429 7.525 13.648 1.00 95.44 80 GLN A C 1
ATOM 680 O O . GLN A 1 80 ? -4.461 6.452 14.256 1.00 95.44 80 GLN A O 1
ATOM 685 N N . THR A 1 81 ? -4.570 8.697 14.269 1.00 96.06 81 THR A N 1
ATOM 686 C CA . THR A 1 81 ? -4.746 8.826 15.722 1.00 96.06 81 THR A CA 1
ATOM 687 C C . THR A 1 81 ? -5.438 10.136 16.100 1.00 96.06 81 THR A C 1
ATOM 689 O O . THR A 1 81 ? -5.464 11.094 15.325 1.00 96.06 81 THR A O 1
ATOM 692 N N . ILE A 1 82 ? -5.960 10.185 17.326 1.00 97.56 82 ILE A N 1
ATOM 693 C CA . ILE A 1 82 ? -6.258 11.433 18.031 1.00 97.56 82 ILE A CA 1
ATOM 694 C C . ILE A 1 82 ? -5.098 11.659 19.003 1.00 97.56 82 ILE A C 1
ATOM 696 O O . ILE A 1 82 ? -4.845 10.813 19.856 1.00 97.56 82 ILE A O 1
ATOM 700 N N . ALA A 1 83 ? -4.384 12.772 18.891 1.00 97.75 83 ALA A N 1
ATOM 701 C CA . ALA A 1 83 ? -3.326 13.143 19.821 1.00 97.75 83 ALA A CA 1
ATOM 702 C C . ALA A 1 83 ? -3.742 14.347 20.675 1.00 97.75 83 ALA A C 1
ATOM 704 O O . ALA A 1 83 ? -4.492 15.199 20.203 1.00 97.75 83 ALA A O 1
ATOM 705 N N . LEU A 1 84 ? -3.278 14.413 21.923 1.00 98.12 84 LEU A N 1
ATOM 706 C CA . LEU A 1 84 ? -3.716 15.404 22.911 1.00 98.12 84 LEU A CA 1
ATOM 707 C C . LEU A 1 84 ? -2.532 15.978 23.691 1.00 98.12 84 LEU A C 1
ATOM 709 O O . LEU A 1 84 ? -1.738 15.226 24.255 1.00 98.12 84 LEU A O 1
ATOM 713 N N . ALA A 1 85 ? -2.449 17.306 23.760 1.00 98.06 85 ALA A N 1
ATOM 714 C CA . ALA A 1 85 ? -1.539 18.037 24.638 1.00 98.06 85 ALA A CA 1
ATOM 715 C C . ALA A 1 85 ? -2.322 18.776 25.730 1.00 98.06 85 ALA A C 1
ATOM 717 O O . ALA A 1 85 ? -3.367 19.378 25.457 1.00 98.06 85 ALA A O 1
ATOM 718 N N . HIS A 1 86 ? -1.774 18.782 26.945 1.00 97.19 86 HIS A N 1
ATOM 719 C CA . HIS A 1 86 ? -2.283 19.556 28.076 1.00 97.19 86 HIS A CA 1
ATOM 720 C C . HIS A 1 86 ? -1.298 20.677 28.401 1.00 97.19 86 HIS A C 1
ATOM 722 O O . HIS A 1 86 ? -0.100 20.420 28.520 1.00 97.19 86 HIS A O 1
ATOM 728 N N . PHE A 1 87 ? -1.804 21.897 28.584 1.00 97.00 87 PHE A N 1
ATOM 729 C CA . PHE A 1 87 ? -0.992 23.046 28.982 1.00 97.00 87 PHE A CA 1
ATOM 730 C C . PHE A 1 87 ? -1.289 23.482 30.425 1.00 97.00 87 PHE A C 1
ATOM 732 O O . PHE A 1 87 ? -2.399 23.239 30.920 1.00 97.00 87 PHE A O 1
ATOM 739 N N . PRO A 1 88 ? -0.325 24.133 31.110 1.00 95.62 88 PRO A N 1
ATOM 740 C CA . PRO A 1 88 ? -0.491 24.589 32.493 1.00 95.62 88 PRO A CA 1
ATOM 741 C C . PRO A 1 88 ? -1.670 25.548 32.702 1.00 95.62 88 PRO A C 1
ATOM 743 O O . PRO A 1 88 ? -2.322 25.508 33.743 1.00 95.62 88 PRO A O 1
ATOM 746 N N . ASP A 1 89 ? -1.991 26.377 31.708 1.00 94.25 89 ASP A N 1
ATOM 747 C CA . ASP A 1 89 ? -3.092 27.348 31.752 1.00 94.25 89 ASP A CA 1
ATOM 748 C C . ASP A 1 89 ? -4.492 26.736 31.513 1.00 94.25 89 ASP A C 1
ATOM 750 O O . ASP A 1 89 ? -5.476 27.464 31.337 1.00 94.25 89 ASP A O 1
ATOM 754 N N . SER A 1 90 ? -4.590 25.401 31.534 1.00 94.69 90 SER A N 1
ATOM 755 C CA . SER A 1 90 ? -5.782 24.590 31.236 1.00 94.69 90 SER A CA 1
ATOM 756 C C . SER A 1 90 ? -6.225 24.574 29.771 1.00 94.69 90 SER A C 1
ATOM 758 O O . SER A 1 90 ? -7.201 23.886 29.448 1.00 94.69 90 SER A O 1
ATOM 760 N N . SER A 1 91 ? -5.505 25.244 28.869 1.00 97.69 91 SER A N 1
ATOM 761 C CA . SER A 1 91 ? -5.717 25.086 27.432 1.00 97.69 91 SER A CA 1
ATOM 762 C C . SER A 1 91 ? -5.304 23.685 26.954 1.00 97.69 91 SER A C 1
ATOM 764 O O . SER A 1 91 ? -4.597 22.942 27.649 1.00 97.69 91 SER A O 1
ATOM 766 N N . LYS A 1 92 ? -5.824 23.271 25.794 1.00 98.06 92 LYS A N 1
ATOM 767 C CA . LYS A 1 92 ? -5.644 21.919 25.238 1.00 98.06 92 LYS A CA 1
ATOM 768 C C . LYS A 1 92 ? -5.413 21.990 23.734 1.00 98.06 92 LYS A C 1
ATOM 770 O O . LYS A 1 92 ? -6.071 22.777 23.055 1.00 98.06 92 LYS A O 1
ATOM 775 N N . LEU A 1 93 ? -4.534 21.133 23.218 1.00 98.50 93 LEU A N 1
ATOM 776 C CA . LEU A 1 93 ? -4.344 20.921 21.780 1.00 98.50 93 LEU A CA 1
ATOM 777 C C . LEU A 1 93 ? -4.797 19.512 21.419 1.00 98.50 93 LEU A C 1
ATOM 779 O O . LEU A 1 93 ? -4.303 18.558 22.012 1.00 98.50 93 LEU A O 1
ATOM 783 N N . ILE A 1 94 ? -5.666 19.369 20.425 1.00 98.56 94 ILE A N 1
ATOM 784 C CA . ILE A 1 94 ? -6.009 18.075 19.832 1.00 98.56 94 ILE A CA 1
ATOM 785 C C . ILE A 1 94 ? -5.483 18.045 18.400 1.00 98.56 94 ILE A C 1
ATOM 787 O O . ILE A 1 94 ? -5.734 18.967 17.630 1.00 98.56 94 ILE A O 1
ATOM 791 N N . VAL A 1 95 ? -4.790 16.975 18.022 1.00 98.56 95 VAL A N 1
ATOM 792 C CA . VAL A 1 95 ? -4.405 16.699 16.633 1.00 98.56 95 VAL A CA 1
ATOM 793 C C . VAL A 1 95 ? -5.163 15.465 16.163 1.00 98.56 95 VAL A C 1
ATOM 795 O O . VAL A 1 95 ? -4.991 14.383 16.715 1.00 98.56 95 VAL A O 1
ATOM 798 N N . ILE A 1 96 ? -5.998 15.607 15.139 1.00 98.38 96 ILE A N 1
ATOM 799 C CA . ILE A 1 96 ? -6.603 14.479 14.428 1.00 98.38 96 ILE A CA 1
ATOM 800 C C . ILE A 1 96 ? -5.715 14.196 13.218 1.00 98.38 96 ILE A C 1
ATOM 802 O O . ILE A 1 96 ? -5.732 14.951 12.243 1.00 98.38 96 ILE A O 1
ATOM 806 N N . SER A 1 97 ? -4.920 13.133 13.312 1.00 97.62 97 SER A N 1
ATOM 807 C CA . SER A 1 97 ? -4.004 12.707 12.257 1.00 97.62 97 SER A CA 1
ATOM 808 C C . SER A 1 97 ? -4.714 11.788 11.274 1.00 97.62 97 SER A C 1
ATOM 810 O O . SER A 1 97 ? -5.339 10.813 11.692 1.00 97.62 97 SER A O 1
ATOM 812 N N . GLU A 1 98 ? -4.593 12.091 9.982 1.00 95.81 98 GLU A N 1
ATOM 813 C CA . GLU A 1 98 ? -5.211 11.333 8.882 1.00 95.81 98 GLU A CA 1
ATOM 814 C C . GLU A 1 98 ? -6.713 11.043 9.094 1.00 95.81 98 GLU A C 1
ATOM 816 O O . GLU A 1 98 ? -7.123 9.875 9.146 1.00 95.81 98 GLU A O 1
ATOM 821 N N . PRO A 1 99 ? -7.560 12.092 9.208 1.00 96.38 99 PRO A N 1
ATOM 822 C CA . PRO A 1 99 ? -9.003 11.911 9.301 1.00 96.38 99 PRO A CA 1
ATOM 823 C C . PRO A 1 99 ? -9.521 11.062 8.134 1.00 96.38 99 PRO A C 1
ATOM 825 O O . PRO A 1 99 ? -9.007 11.169 7.010 1.00 96.38 99 PRO A O 1
ATOM 828 N N . PRO A 1 100 ? -10.556 10.241 8.358 1.00 93.81 100 PRO A N 1
ATOM 829 C CA . PRO A 1 100 ? -11.090 9.408 7.303 1.00 93.81 100 PRO A CA 1
ATOM 830 C C . PRO A 1 100 ? -11.746 10.290 6.225 1.00 93.81 100 PRO A C 1
ATOM 832 O O . PRO A 1 100 ? -12.235 11.384 6.520 1.00 93.81 100 PRO A O 1
ATOM 835 N N . PRO A 1 101 ? -11.808 9.851 4.958 1.00 91.06 101 PRO A N 1
ATOM 836 C CA . PRO A 1 101 ? -12.308 10.692 3.868 1.00 91.06 101 PRO A CA 1
ATOM 837 C C . PRO A 1 101 ? -13.757 11.178 4.027 1.00 91.06 101 PRO A C 1
ATOM 839 O O . PRO A 1 101 ? -14.087 12.249 3.520 1.00 91.06 101 PRO A O 1
ATOM 842 N N . HIS A 1 102 ? -14.591 10.411 4.738 1.00 91.38 102 HIS A N 1
ATOM 843 C CA . HIS A 1 102 ? -15.985 10.751 5.038 1.00 91.38 102 HIS A CA 1
ATOM 844 C C . HIS A 1 102 ? -16.126 11.832 6.120 1.00 91.38 102 HIS A C 1
ATOM 846 O O . HIS A 1 102 ? -17.213 12.365 6.327 1.00 91.38 102 HIS A O 1
ATOM 852 N N . PHE A 1 103 ? -15.052 12.143 6.850 1.00 94.31 103 PHE A N 1
ATOM 853 C CA . PHE A 1 103 ? -15.102 13.117 7.928 1.00 94.31 103 PHE A CA 1
ATOM 854 C C . PHE A 1 103 ? -15.264 14.528 7.375 1.00 94.31 103 PHE A C 1
ATOM 856 O O . PHE A 1 103 ? -14.470 14.972 6.545 1.00 94.31 103 PHE A O 1
ATOM 863 N N . GLU A 1 104 ? -16.258 15.260 7.869 1.00 94.00 104 GLU A N 1
ATOM 864 C CA . GLU A 1 104 ? -16.465 16.668 7.541 1.00 94.00 104 GLU A CA 1
ATOM 865 C C . GLU A 1 104 ? -15.994 17.567 8.682 1.00 94.00 104 GLU A C 1
ATOM 867 O O . GLU A 1 104 ? -16.474 17.451 9.811 1.00 94.00 104 GLU A O 1
ATOM 872 N N . VAL A 1 105 ? -15.087 18.504 8.375 1.00 93.75 105 VAL A N 1
ATOM 873 C CA . VAL A 1 105 ? -14.459 19.403 9.366 1.00 93.75 105 VAL A CA 1
ATOM 874 C C . VAL A 1 105 ? -15.494 20.236 10.121 1.00 93.75 105 VAL A C 1
ATOM 876 O O . VAL A 1 105 ? -15.333 20.469 11.316 1.00 93.75 105 VAL A O 1
ATOM 879 N N . ASP A 1 106 ? -16.591 20.629 9.471 1.00 93.88 106 ASP A N 1
ATOM 880 C CA . ASP A 1 106 ? -17.668 21.387 10.118 1.00 93.88 106 ASP A CA 1
ATOM 881 C C . ASP A 1 106 ? -18.329 20.630 11.279 1.00 93.88 106 ASP A C 1
ATOM 883 O O . ASP A 1 106 ? -18.836 21.257 12.211 1.00 93.88 106 ASP A O 1
ATOM 887 N N . SER A 1 107 ? -18.243 19.297 11.300 1.00 93.94 107 SER A N 1
ATOM 888 C CA . SER A 1 107 ? -18.733 18.478 12.415 1.00 93.94 107 SER A CA 1
ATOM 889 C C . SER A 1 107 ? -18.004 18.793 13.727 1.00 93.94 107 SER A C 1
ATOM 891 O O . SER A 1 107 ? -18.599 18.682 14.800 1.00 93.94 107 SER A O 1
ATOM 893 N N . ILE A 1 108 ? -16.748 19.258 13.665 1.00 94.50 108 ILE A N 1
ATOM 894 C CA . ILE A 1 108 ? -15.955 19.661 14.839 1.00 94.50 108 ILE A CA 1
ATOM 895 C C . ILE A 1 108 ? -16.620 20.826 15.567 1.00 94.50 108 ILE A C 1
ATOM 897 O O . ILE A 1 108 ? -16.690 20.810 16.795 1.00 94.50 108 ILE A O 1
ATOM 901 N N . LYS A 1 109 ? -17.183 21.792 14.829 1.00 91.12 109 LYS A N 1
ATOM 902 C CA . LYS A 1 109 ? -17.844 22.965 15.421 1.00 91.12 109 LYS A CA 1
ATOM 903 C C . LYS A 1 109 ? -18.952 22.549 16.383 1.00 91.12 109 LYS A C 1
ATOM 905 O O . LYS A 1 109 ? -19.093 23.150 17.436 1.00 91.12 109 LYS A O 1
ATOM 910 N N . SER A 1 110 ? -19.697 21.491 16.055 1.00 92.56 110 SER A N 1
ATOM 911 C CA . SER A 1 110 ? -20.756 20.967 16.926 1.00 92.56 110 SER A CA 1
ATOM 912 C C . SER A 1 110 ? -20.221 20.272 18.184 1.00 92.56 110 SER A C 1
ATOM 914 O O . SER A 1 110 ? -20.820 20.379 19.250 1.00 92.56 110 SER A O 1
ATOM 916 N N . ILE A 1 111 ? -19.072 19.594 18.088 1.00 95.56 111 ILE A N 1
ATOM 917 C CA . ILE A 1 111 ? -18.455 18.858 19.202 1.00 95.56 111 ILE A CA 1
ATOM 918 C C . ILE A 1 111 ? -17.846 19.819 20.233 1.00 95.56 111 ILE A C 1
ATOM 920 O O . ILE A 1 111 ? -17.881 19.535 21.434 1.00 95.56 111 ILE A O 1
ATOM 924 N N . PHE A 1 112 ? -17.315 20.951 19.766 1.00 96.12 112 PHE A N 1
ATOM 925 C CA . PHE A 1 112 ? -16.609 21.940 20.584 1.00 96.12 112 PHE A CA 1
ATOM 926 C C . PHE A 1 112 ? -17.361 23.272 20.737 1.00 96.12 112 PHE A C 1
ATOM 928 O O . PHE A 1 112 ? -16.782 24.230 21.236 1.00 96.12 112 PHE A O 1
ATOM 935 N N . ALA A 1 113 ? -18.646 23.341 20.365 1.00 94.38 113 ALA A N 1
ATOM 936 C CA . ALA A 1 113 ? -19.450 24.573 20.371 1.00 94.38 113 ALA A CA 1
ATOM 937 C C . ALA A 1 113 ? -19.461 25.317 21.720 1.00 94.38 113 ALA A C 1
ATOM 939 O O . ALA A 1 113 ? -19.597 26.535 21.759 1.00 94.38 113 ALA A O 1
ATOM 940 N N . GLU A 1 114 ? -19.321 24.578 22.821 1.00 94.88 114 GLU A N 1
ATOM 941 C CA . GLU A 1 114 ? -19.336 25.105 24.190 1.00 94.88 114 GLU A CA 1
ATOM 942 C C . GLU A 1 114 ? -17.996 25.714 24.628 1.00 94.88 114 GLU A C 1
ATOM 944 O O . GLU A 1 114 ? -17.918 26.286 25.712 1.00 94.88 114 GLU A O 1
ATOM 949 N N . PHE A 1 115 ? -16.946 25.596 23.810 1.00 96.44 115 PHE A N 1
ATOM 950 C CA . PHE A 1 115 ? -15.598 26.061 24.121 1.00 96.44 115 PHE A CA 1
ATOM 951 C C . PHE A 1 115 ? -15.167 27.176 23.177 1.00 96.44 115 PHE A C 1
ATOM 953 O O . PHE A 1 115 ? -15.473 27.146 21.983 1.00 96.44 115 PHE A O 1
ATOM 960 N N . ASN A 1 116 ? -14.365 28.114 23.681 1.00 96.38 116 ASN A N 1
ATOM 961 C CA . ASN A 1 116 ? -13.593 28.976 22.798 1.00 96.38 116 ASN A CA 1
ATOM 962 C C . ASN A 1 116 ? -12.475 28.139 22.156 1.00 96.38 116 ASN A C 1
ATOM 964 O O . ASN A 1 116 ? -11.558 27.681 22.848 1.00 96.38 116 ASN A O 1
ATOM 968 N N . HIS A 1 117 ? -12.583 27.900 20.851 1.00 97.19 117 HIS A N 1
ATOM 969 C CA . HIS A 1 117 ? -11.690 27.017 20.114 1.00 97.19 117 HIS A CA 1
ATOM 970 C C . HIS A 1 117 ? -11.383 27.541 18.709 1.00 97.19 117 HIS A C 1
ATOM 972 O O . HIS A 1 117 ? -12.160 28.292 18.121 1.00 97.19 117 HIS A O 1
ATOM 978 N N . SER A 1 118 ? -10.264 27.089 18.145 1.00 97.06 118 SER A N 1
ATOM 979 C CA . SER A 1 118 ? -9.949 27.238 16.724 1.00 97.06 118 SER A CA 1
ATOM 980 C C . SER A 1 118 ? -9.661 25.882 16.091 1.00 97.06 118 SER A C 1
ATOM 982 O O . SER A 1 118 ? -9.283 24.928 16.771 1.00 97.06 118 SER A O 1
ATOM 984 N N . VAL A 1 119 ? -9.871 25.800 14.778 1.00 97.69 119 VAL A N 1
ATOM 985 C CA . VAL A 1 119 ? -9.629 24.600 13.975 1.00 97.69 119 VAL A CA 1
ATOM 986 C C . VAL A 1 119 ? -8.766 24.993 12.786 1.00 97.69 119 VAL A C 1
ATOM 988 O O . VAL A 1 119 ? -9.137 25.874 12.011 1.00 97.69 119 VAL A O 1
ATOM 991 N N . GLU A 1 120 ? -7.633 24.323 12.628 1.00 97.44 120 GLU A N 1
ATOM 992 C CA . GLU A 1 120 ? -6.696 24.515 11.528 1.00 97.44 120 GLU A CA 1
ATOM 993 C C . GLU A 1 120 ? -6.460 23.188 10.804 1.00 97.44 120 GLU A C 1
ATOM 995 O O . GLU A 1 120 ? -6.390 22.133 11.431 1.00 97.44 120 GLU A O 1
ATOM 1000 N N . ILE A 1 121 ? -6.333 23.230 9.476 1.00 97.88 121 ILE A N 1
ATOM 1001 C CA . ILE A 1 121 ? -5.925 22.068 8.683 1.00 97.88 121 ILE A CA 1
ATOM 1002 C C . ILE A 1 121 ? -4.467 22.259 8.293 1.00 97.88 121 ILE A C 1
ATOM 1004 O O . ILE A 1 121 ? -4.150 23.131 7.481 1.00 97.88 121 ILE A O 1
ATOM 1008 N N . VAL A 1 122 ? -3.589 21.415 8.825 1.00 97.94 122 VAL A N 1
ATOM 1009 C CA . VAL A 1 122 ? -2.151 21.494 8.573 1.00 97.94 122 VAL A CA 1
ATOM 1010 C C . VAL A 1 122 ? -1.735 20.379 7.625 1.00 97.94 122 VAL A C 1
ATOM 1012 O O . VAL A 1 122 ? -2.120 19.224 7.781 1.00 97.94 122 VAL A O 1
ATOM 1015 N N . LYS A 1 123 ? -0.954 20.721 6.598 1.00 96.50 123 LYS A N 1
ATOM 1016 C CA . LYS A 1 123 ? -0.472 19.771 5.589 1.00 96.50 123 LYS A CA 1
ATOM 1017 C C . LYS A 1 123 ? 0.947 19.314 5.923 1.00 96.50 123 LYS A C 1
ATOM 1019 O O . LYS A 1 123 ? 1.849 20.141 6.027 1.00 96.50 123 LYS A O 1
ATOM 1024 N N . HIS A 1 124 ? 1.162 18.006 6.000 1.00 95.38 124 HIS A N 1
ATOM 1025 C CA . HIS A 1 124 ? 2.480 17.381 6.077 1.00 95.38 124 HIS A CA 1
ATOM 1026 C C . HIS A 1 124 ? 2.825 16.715 4.742 1.00 95.38 124 HIS A C 1
ATOM 1028 O O . HIS A 1 124 ? 2.053 15.914 4.217 1.00 95.38 124 HIS A O 1
ATOM 1034 N N . SER A 1 125 ? 3.975 17.061 4.166 1.00 93.44 125 SER A N 1
ATOM 1035 C CA . SER A 1 125 ? 4.438 16.471 2.905 1.00 93.44 125 SER A CA 1
ATOM 1036 C C . SER A 1 125 ? 5.025 15.081 3.129 1.00 93.44 125 SER A C 1
ATOM 1038 O O . SER A 1 125 ? 5.790 14.870 4.064 1.00 93.44 125 SER A O 1
ATOM 1040 N N . MET A 1 126 ? 4.728 14.157 2.220 1.00 90.31 126 MET A N 1
ATOM 1041 C CA . MET A 1 126 ? 5.229 12.785 2.243 1.00 90.31 126 MET A CA 1
ATOM 1042 C C . MET A 1 126 ? 5.694 12.405 0.837 1.00 90.31 126 MET A C 1
ATOM 1044 O O . MET A 1 126 ? 4.948 12.586 -0.124 1.00 90.31 126 MET A O 1
ATOM 1048 N N . GLY A 1 127 ? 6.919 11.894 0.697 1.00 89.75 127 GLY A N 1
ATOM 1049 C CA . GLY A 1 127 ? 7.503 11.628 -0.619 1.00 89.75 127 GLY A CA 1
ATOM 1050 C C . GLY A 1 127 ? 7.641 12.889 -1.480 1.00 89.75 127 GLY A C 1
ATOM 1051 O O . GLY A 1 127 ? 7.777 13.994 -0.958 1.00 89.75 127 GLY A O 1
ATOM 1052 N N . TYR A 1 128 ? 7.639 12.730 -2.808 1.00 91.31 128 TYR A N 1
ATOM 1053 C CA . TYR A 1 128 ? 7.882 13.850 -3.726 1.00 91.31 128 TYR A CA 1
ATOM 1054 C C . TYR A 1 128 ? 6.726 14.861 -3.781 1.00 91.31 128 TYR A C 1
ATOM 1056 O O . TYR A 1 128 ? 6.944 16.067 -3.681 1.00 91.31 128 TYR A O 1
ATOM 1064 N N . ASP A 1 129 ? 5.495 14.381 -3.964 1.00 93.06 129 ASP A N 1
ATOM 1065 C CA . ASP A 1 129 ? 4.308 15.223 -4.161 1.00 93.06 129 ASP A CA 1
ATOM 1066 C C . ASP A 1 129 ? 3.067 14.738 -3.392 1.00 93.06 129 ASP A C 1
ATOM 1068 O O . ASP A 1 129 ? 1.963 15.260 -3.613 1.00 93.06 129 ASP A O 1
ATOM 1072 N N . GLY A 1 130 ? 3.228 13.734 -2.527 1.00 93.19 130 GLY A N 1
ATOM 1073 C CA . GLY A 1 130 ? 2.177 13.267 -1.634 1.00 93.19 130 GLY A CA 1
ATOM 1074 C C . GLY A 1 130 ? 2.124 14.078 -0.350 1.00 93.19 130 GLY A C 1
ATOM 1075 O O . GLY A 1 130 ? 2.982 14.915 -0.052 1.00 93.19 130 GLY A O 1
ATOM 1076 N N . PHE A 1 131 ? 1.054 13.867 0.398 1.00 94.56 131 PHE A N 1
ATOM 1077 C CA . PHE A 1 131 ? 0.825 14.568 1.649 1.00 94.56 131 PHE A CA 1
ATOM 1078 C C . PHE A 1 131 ? -0.207 13.854 2.505 1.00 94.56 131 PHE A C 1
ATOM 1080 O O . PHE A 1 131 ? -1.022 13.078 2.011 1.00 94.56 131 PHE A O 1
ATOM 1087 N N . VAL A 1 132 ? -0.232 14.229 3.771 1.00 95.75 132 VAL A N 1
ATOM 1088 C CA . VAL A 1 132 ? -1.353 14.027 4.683 1.00 95.75 132 VAL A CA 1
ATOM 1089 C C . VAL A 1 132 ? -1.793 15.393 5.211 1.00 95.75 132 VAL A C 1
ATOM 1091 O O . VAL A 1 132 ? -0.993 16.331 5.274 1.00 95.75 132 VAL A O 1
ATOM 1094 N N . LYS A 1 133 ? -3.080 15.552 5.499 1.00 97.12 133 LYS A N 1
ATOM 1095 C CA . LYS A 1 133 ? -3.638 16.736 6.144 1.00 97.12 133 LYS A CA 1
ATOM 1096 C C . LYS A 1 133 ? -4.219 16.325 7.480 1.00 97.12 133 LYS A C 1
ATOM 1098 O O . LYS A 1 133 ? -5.109 15.478 7.525 1.00 97.12 133 LYS A O 1
ATOM 1103 N N . ASP A 1 134 ? -3.755 16.996 8.514 1.00 98.25 134 ASP A N 1
ATOM 1104 C CA . ASP A 1 134 ? -4.206 16.805 9.880 1.00 98.25 134 ASP A CA 1
ATOM 1105 C C . ASP A 1 134 ? -5.056 17.978 10.309 1.00 98.25 134 ASP A C 1
ATOM 1107 O O . ASP A 1 134 ? -4.968 19.072 9.745 1.00 98.25 134 ASP A O 1
ATOM 1111 N N . ILE A 1 135 ? -5.874 17.748 11.325 1.00 98.50 135 ILE A N 1
ATOM 1112 C CA . ILE A 1 135 ? -6.694 18.793 11.915 1.00 98.50 135 ILE A CA 1
ATOM 1113 C C . ILE A 1 135 ? -6.147 19.104 13.297 1.00 98.50 135 ILE A C 1
ATOM 1115 O O . ILE A 1 135 ? -6.076 18.224 14.150 1.00 98.50 135 ILE A O 1
ATOM 1119 N N . VAL A 1 136 ? -5.776 20.358 13.511 1.00 98.44 136 VAL A N 1
ATOM 1120 C CA . VAL A 1 136 ? -5.261 20.877 14.772 1.00 98.44 136 VAL A CA 1
ATOM 1121 C C . VAL A 1 136 ? -6.353 21.725 15.412 1.00 98.44 136 VAL A C 1
ATOM 1123 O O . VAL A 1 136 ? -6.813 22.704 14.827 1.00 98.44 136 VAL A O 1
ATOM 1126 N N . ILE A 1 137 ? -6.797 21.323 16.597 1.00 98.44 137 ILE A N 1
ATOM 1127 C CA . ILE A 1 137 ? -7.854 21.982 17.360 1.00 98.44 137 ILE A CA 1
ATOM 1128 C C . ILE A 1 137 ? -7.225 22.559 18.622 1.00 98.44 137 ILE A C 1
ATOM 1130 O O . ILE A 1 137 ? -6.701 21.819 19.455 1.00 98.44 137 ILE A O 1
ATOM 1134 N N . SER A 1 138 ? -7.307 23.873 18.777 1.00 98.31 138 SER A N 1
ATOM 1135 C CA . SER A 1 138 ? -6.818 24.580 19.959 1.00 98.31 138 SER A CA 1
ATOM 1136 C C . SER A 1 138 ? -8.005 25.002 20.809 1.00 98.31 138 SER A C 1
ATOM 1138 O O . SER A 1 138 ? -8.930 25.621 20.294 1.00 98.31 138 SER A O 1
ATOM 1140 N N . ILE A 1 139 ? -7.987 24.679 22.100 1.00 97.75 139 ILE A N 1
ATOM 1141 C CA . ILE A 1 139 ? -9.088 24.942 23.033 1.00 97.75 139 ILE A CA 1
ATOM 1142 C C . ILE A 1 139 ? -8.565 25.814 24.167 1.00 97.75 139 ILE A C 1
ATOM 1144 O O . ILE A 1 139 ? -7.593 25.449 24.829 1.00 97.75 139 ILE A O 1
ATOM 1148 N N . ALA A 1 140 ? -9.216 26.950 24.416 1.00 96.94 140 ALA A N 1
ATOM 1149 C CA . ALA A 1 140 ? -8.724 27.940 25.369 1.00 96.94 140 ALA A CA 1
ATOM 1150 C C . ALA A 1 140 ? -8.781 27.456 26.825 1.00 96.94 140 ALA A C 1
ATOM 1152 O O . ALA A 1 140 ? -7.899 27.793 27.613 1.00 96.94 140 ALA A O 1
ATOM 1153 N N . ASN A 1 141 ? -9.816 26.709 27.214 1.00 95.12 141 ASN A N 1
ATOM 1154 C CA . ASN A 1 141 ? -9.984 26.236 28.587 1.00 95.12 141 ASN A CA 1
ATOM 1155 C C . ASN A 1 141 ? -10.909 25.015 28.649 1.00 95.12 141 ASN A C 1
ATOM 1157 O O . ASN A 1 141 ? -12.093 25.136 28.340 1.00 95.12 141 ASN A O 1
ATOM 1161 N N . ALA A 1 142 ? -10.397 23.860 29.068 1.00 95.19 142 ALA A N 1
ATOM 1162 C CA . ALA A 1 142 ? -11.197 22.650 29.251 1.00 95.19 142 ALA A CA 1
ATOM 1163 C C . ALA A 1 142 ? -10.619 21.769 30.364 1.00 95.19 142 ALA A C 1
ATOM 1165 O O . ALA A 1 142 ? -9.393 21.665 30.505 1.00 95.19 142 ALA A O 1
ATOM 1166 N N . THR A 1 143 ? -11.496 21.114 31.131 1.00 94.44 143 THR A N 1
ATOM 1167 C CA . THR A 1 143 ? -11.086 20.073 32.084 1.00 94.44 143 THR A CA 1
ATOM 1168 C C . THR A 1 143 ? -10.783 18.765 31.357 1.00 94.44 143 THR A C 1
ATOM 1170 O O . THR A 1 143 ? -11.156 18.589 30.195 1.00 94.44 143 THR A O 1
ATOM 1173 N N . ASP A 1 144 ? -10.116 17.829 32.028 1.00 92.81 144 ASP A N 1
ATOM 1174 C CA . ASP A 1 144 ? -9.807 16.530 31.426 1.00 92.81 144 ASP A CA 1
ATOM 1175 C C . ASP A 1 144 ? -11.089 15.715 31.174 1.00 92.81 144 ASP A C 1
ATOM 1177 O O . ASP A 1 144 ? -11.231 15.109 30.115 1.00 92.81 144 ASP A O 1
ATOM 1181 N N . GLU A 1 145 ? -12.098 15.817 32.049 1.00 93.19 145 GLU A N 1
ATOM 1182 C CA . GLU A 1 145 ? -13.403 15.177 31.838 1.00 93.19 145 GLU A CA 1
ATOM 1183 C C . GLU A 1 145 ? -14.127 15.732 30.605 1.00 93.19 145 GLU A C 1
ATOM 1185 O O . GLU A 1 145 ? -14.755 14.975 29.855 1.00 93.19 145 GLU A O 1
ATOM 1190 N N . ASN A 1 146 ? -14.020 17.048 30.363 1.00 94.56 146 ASN A N 1
ATOM 1191 C CA . ASN A 1 146 ? -14.565 17.650 29.150 1.00 94.56 146 ASN A CA 1
ATOM 1192 C C . ASN A 1 146 ? -13.922 17.025 27.912 1.00 94.56 146 ASN A C 1
ATOM 1194 O O . ASN A 1 146 ? -14.628 16.678 26.959 1.00 94.56 146 ASN A O 1
ATOM 1198 N N . ILE A 1 147 ? -12.593 16.894 27.923 1.00 95.94 147 ILE A N 1
ATOM 1199 C CA . ILE A 1 147 ? -11.822 16.373 26.797 1.00 95.94 147 ILE A CA 1
ATOM 1200 C C . ILE A 1 147 ? -12.109 14.893 26.566 1.00 95.94 147 ILE A C 1
ATOM 1202 O O . ILE A 1 147 ? -12.382 14.528 25.424 1.00 95.94 147 ILE A O 1
ATOM 1206 N N . ASP A 1 148 ? -12.169 14.066 27.607 1.00 94.25 148 ASP A N 1
ATOM 1207 C CA . ASP A 1 148 ? -12.496 12.640 27.493 1.00 94.25 148 ASP A CA 1
ATOM 1208 C C . ASP A 1 148 ? -13.847 12.413 26.800 1.00 94.25 148 ASP A C 1
ATOM 1210 O O . ASP A 1 148 ? -13.986 11.546 25.928 1.00 94.25 148 ASP A O 1
ATOM 1214 N N . LEU A 1 149 ? -14.856 13.232 27.125 1.00 94.50 149 LEU A N 1
ATOM 1215 C CA . LEU A 1 149 ? -16.157 13.166 26.462 1.00 94.50 149 LEU A CA 1
ATOM 1216 C C . LEU A 1 149 ? -16.069 13.555 24.976 1.00 94.50 149 LEU A C 1
ATOM 1218 O O . LEU A 1 149 ? -16.731 12.934 24.140 1.00 94.50 149 LEU A O 1
ATOM 1222 N N . ARG A 1 150 ? -15.254 14.557 24.617 1.00 96.62 150 ARG A N 1
ATOM 1223 C CA . ARG A 1 150 ? -15.072 14.968 23.210 1.00 96.62 150 ARG A CA 1
ATOM 1224 C C . ARG A 1 150 ? -14.261 13.940 22.442 1.00 96.62 150 ARG A C 1
ATOM 1226 O O . ARG A 1 150 ? -14.622 13.643 21.311 1.00 96.62 150 ARG A O 1
ATOM 1233 N N . VAL A 1 151 ? -13.244 13.341 23.051 1.00 96.44 151 VAL A N 1
ATOM 1234 C CA . VAL A 1 151 ? -12.469 12.237 22.475 1.00 96.44 151 VAL A CA 1
ATOM 1235 C C . VAL A 1 151 ? -13.379 11.053 22.149 1.00 96.44 151 VAL A C 1
ATOM 1237 O O . VAL A 1 151 ? -13.290 10.525 21.045 1.00 96.44 151 VAL A O 1
ATOM 1240 N N . LYS A 1 152 ? -14.313 10.675 23.032 1.00 95.31 152 LYS A N 1
ATOM 1241 C CA . LYS A 1 152 ? -15.317 9.632 22.735 1.00 95.31 152 LYS A CA 1
ATOM 1242 C C . LYS A 1 152 ? -16.194 9.993 21.533 1.00 95.31 152 LYS A C 1
ATOM 1244 O O . LYS A 1 152 ? -16.356 9.180 20.625 1.00 95.31 152 LYS A O 1
ATOM 1249 N N . LYS A 1 153 ? -16.717 11.226 21.493 1.00 96.19 153 LYS A N 1
ATOM 1250 C CA . LYS A 1 153 ? -17.523 11.730 20.363 1.00 96.19 153 LYS A CA 1
ATOM 1251 C C . LYS A 1 153 ? -16.724 11.739 19.055 1.00 96.19 153 LYS A C 1
ATOM 1253 O O . LYS A 1 153 ? -17.237 11.299 18.030 1.00 96.19 153 LYS A O 1
ATOM 1258 N N . LEU A 1 154 ? -15.472 12.194 19.098 1.00 96.38 154 LEU A N 1
ATOM 1259 C CA . LEU A 1 154 ? -14.555 12.194 17.960 1.00 96.38 154 LEU A CA 1
ATOM 1260 C C . LEU A 1 154 ? -14.225 10.774 17.506 1.00 96.38 154 LEU A C 1
ATOM 1262 O O . LEU A 1 154 ? -14.322 10.503 16.320 1.00 96.38 154 LEU A O 1
ATOM 1266 N N . SER A 1 155 ? -13.899 9.858 18.421 1.00 95.19 155 SER A N 1
ATOM 1267 C CA . SER A 1 155 ? -13.635 8.449 18.106 1.00 95.19 155 SER A CA 1
ATOM 1268 C C . SER A 1 155 ? -14.815 7.821 17.375 1.00 95.19 155 SER A C 1
ATOM 1270 O O . SER A 1 155 ? -14.637 7.202 16.331 1.00 95.19 155 SER A O 1
ATOM 1272 N N . LYS A 1 156 ? -16.037 8.046 17.869 1.00 94.19 156 LYS A N 1
ATOM 1273 C CA . LYS A 1 156 ? -17.251 7.561 17.210 1.00 94.19 156 LYS A CA 1
ATOM 1274 C C . LYS A 1 156 ? -17.447 8.165 15.824 1.00 94.19 156 LYS A C 1
ATOM 1276 O O . LYS A 1 156 ? -17.850 7.458 14.912 1.00 94.19 156 LYS A O 1
ATOM 1281 N N . LEU A 1 157 ? -17.168 9.455 15.664 1.00 94.19 157 LEU A N 1
ATOM 1282 C CA . LEU A 1 157 ? -17.332 10.151 14.390 1.00 94.19 157 LEU A CA 1
ATOM 1283 C C . LEU A 1 157 ? -16.254 9.778 13.358 1.00 94.19 157 LEU A C 1
ATOM 1285 O O . LEU A 1 157 ? -16.559 9.700 12.177 1.00 94.19 157 LEU A O 1
ATOM 1289 N N . LEU A 1 158 ? -15.011 9.569 13.795 1.00 94.31 158 LEU A N 1
ATOM 1290 C CA . LEU A 1 158 ? -13.857 9.271 12.940 1.00 94.31 158 LEU A CA 1
ATOM 1291 C C . LEU A 1 158 ? -13.728 7.775 12.638 1.00 94.31 158 LEU A C 1
ATOM 1293 O O . LEU A 1 158 ? -13.372 7.388 11.537 1.00 94.31 158 LEU A O 1
ATOM 1297 N N . TYR A 1 159 ? -13.971 6.919 13.624 1.00 92.31 159 TYR A N 1
ATOM 1298 C CA . TYR A 1 159 ? -13.681 5.484 13.533 1.00 92.31 159 TYR A CA 1
ATOM 1299 C C . TYR A 1 159 ? -14.938 4.627 13.622 1.00 92.31 159 TYR A C 1
ATOM 1301 O O . TYR A 1 159 ? -14.839 3.411 13.782 1.00 92.31 159 TYR A O 1
ATOM 1309 N N . LEU A 1 160 ? -16.112 5.266 13.564 1.00 92.12 160 LEU A N 1
ATOM 1310 C CA . LEU A 1 160 ? -17.427 4.633 13.663 1.00 92.12 160 LEU A CA 1
ATOM 1311 C C . LEU A 1 160 ? -17.645 3.884 14.990 1.00 92.12 160 LEU A C 1
ATOM 1313 O O . LEU A 1 160 ? -18.596 3.130 15.130 1.00 92.12 160 LEU A O 1
ATOM 1317 N N . SER A 1 161 ? -16.784 4.094 15.992 1.00 92.69 161 SER A N 1
ATOM 1318 C CA . SER A 1 161 ? -16.880 3.445 17.299 1.00 92.69 161 SER A CA 1
ATOM 1319 C C . SER A 1 161 ? -16.222 4.284 18.396 1.00 92.69 161 SER A C 1
ATOM 1321 O O . SER A 1 161 ? -15.142 4.846 18.210 1.00 92.69 161 SER A O 1
ATOM 1323 N N . ASP A 1 162 ? -16.862 4.361 19.561 1.00 93.00 162 ASP A N 1
ATOM 1324 C CA . ASP A 1 162 ? -16.284 4.897 20.801 1.00 93.00 162 ASP A CA 1
ATOM 1325 C C . ASP A 1 162 ? -15.627 3.809 21.665 1.00 93.00 162 ASP A C 1
ATOM 1327 O O . ASP A 1 162 ? -15.213 4.082 22.791 1.00 93.00 162 ASP A O 1
ATOM 1331 N N . TYR A 1 163 ? -15.511 2.583 21.149 1.00 93.75 163 TYR A N 1
ATOM 1332 C CA . TYR A 1 163 ? -14.854 1.486 21.840 1.00 93.75 163 TYR A CA 1
ATOM 1333 C C . TYR A 1 163 ? -13.352 1.748 21.996 1.00 93.75 163 TYR A C 1
ATOM 1335 O O . TYR A 1 163 ? -12.649 1.928 21.002 1.00 93.75 163 TYR A O 1
ATOM 1343 N N . LYS A 1 164 ? -12.868 1.746 23.249 1.00 92.75 164 LYS A N 1
ATOM 1344 C CA . LYS A 1 164 ? -11.461 1.990 23.626 1.00 92.75 164 LYS A CA 1
ATOM 1345 C C . LYS A 1 164 ? -10.846 3.164 22.839 1.00 92.75 164 LYS A C 1
ATOM 1347 O O . LYS A 1 164 ? -9.908 2.958 22.064 1.00 92.75 164 LYS A O 1
ATOM 1352 N N . PRO A 1 165 ? -11.362 4.395 23.011 1.00 91.62 165 PRO A N 1
ATOM 1353 C CA . PRO A 1 165 ? -10.864 5.537 22.267 1.00 91.62 165 PRO A CA 1
ATOM 1354 C C . PRO A 1 165 ? -9.437 5.820 22.741 1.00 91.62 165 PRO A C 1
ATOM 1356 O O . PRO A 1 165 ? -9.211 6.223 23.881 1.00 91.62 165 PRO A O 1
ATOM 1359 N N . VAL A 1 166 ? -8.461 5.534 21.884 1.00 88.81 166 VAL A N 1
ATOM 1360 C CA . VAL A 1 166 ? -7.046 5.705 22.217 1.00 88.81 166 VAL A CA 1
ATOM 1361 C C . VAL A 1 166 ? -6.612 7.110 21.842 1.00 88.81 166 VAL A C 1
ATOM 1363 O O . VAL A 1 166 ? -6.898 7.583 20.742 1.00 88.81 166 VAL A O 1
ATOM 1366 N N . VAL A 1 167 ? -5.873 7.735 22.755 1.00 93.94 167 VAL A N 1
ATOM 1367 C CA . VAL A 1 167 ? -5.258 9.041 22.550 1.00 93.94 167 VAL A CA 1
ATOM 1368 C C . VAL A 1 167 ? -3.741 8.917 22.627 1.00 93.94 167 VAL A C 1
ATOM 1370 O O . VAL A 1 167 ? -3.197 8.292 23.537 1.00 93.94 167 VAL A O 1
ATOM 1373 N N . THR A 1 168 ? -3.044 9.523 21.670 1.00 95.44 168 THR A N 1
ATOM 1374 C CA . THR A 1 168 ? -1.590 9.688 21.711 1.00 95.44 168 THR A CA 1
ATOM 1375 C C . THR A 1 168 ? -1.243 10.940 22.515 1.00 95.44 168 THR A C 1
ATOM 1377 O O . THR A 1 168 ? -1.608 12.050 22.138 1.00 95.44 168 THR A O 1
ATOM 1380 N N . ASN A 1 169 ? -0.521 10.788 23.621 1.00 95.88 169 ASN A N 1
ATOM 1381 C CA . ASN A 1 169 ? -0.118 11.936 24.433 1.00 95.88 169 ASN A CA 1
ATOM 1382 C C . ASN A 1 169 ? 0.937 12.795 23.716 1.00 95.88 169 ASN A C 1
ATOM 1384 O O . ASN A 1 169 ? 1.864 12.263 23.101 1.00 95.88 169 ASN A O 1
ATOM 1388 N N . LEU A 1 170 ? 0.806 14.115 23.843 1.00 96.56 170 LEU A N 1
ATOM 1389 C CA . LEU A 1 170 ? 1.752 15.118 23.361 1.00 96.56 170 LEU A CA 1
ATOM 1390 C C . LEU A 1 170 ? 2.397 15.861 24.553 1.00 96.56 170 LEU A C 1
ATOM 1392 O O . LEU A 1 170 ? 1.695 16.169 25.520 1.00 96.56 170 LEU A O 1
ATOM 1396 N N . PRO A 1 171 ? 3.706 16.181 24.499 1.00 94.94 171 PRO A N 1
ATOM 1397 C CA . PRO A 1 171 ? 4.650 15.811 23.443 1.00 94.94 171 PRO A CA 1
ATOM 1398 C C . PRO A 1 171 ? 4.857 14.292 23.369 1.00 94.94 171 PRO A C 1
ATOM 1400 O O . PRO A 1 171 ? 4.690 13.574 24.357 1.00 94.94 171 PRO A O 1
ATOM 1403 N N . VAL A 1 172 ? 5.177 13.810 22.168 1.00 94.31 172 VAL A N 1
ATOM 1404 C CA . VAL A 1 172 ? 5.383 12.380 21.910 1.00 94.31 172 VAL A CA 1
ATOM 1405 C C . VAL A 1 172 ? 6.572 11.894 22.740 1.00 94.31 172 VAL A C 1
ATOM 1407 O O . VAL A 1 172 ? 7.637 12.499 22.702 1.00 94.31 172 VAL A O 1
ATOM 1410 N N . LYS A 1 173 ? 6.383 10.824 23.517 1.00 90.69 173 LYS A N 1
ATOM 1411 C CA . LYS A 1 173 ? 7.445 10.247 24.363 1.00 90.69 173 LYS A CA 1
ATOM 1412 C C . LYS A 1 173 ? 8.143 9.052 23.724 1.00 90.69 173 LYS A C 1
ATOM 1414 O O . LYS A 1 173 ? 9.286 8.768 24.056 1.00 90.69 173 LYS A O 1
ATOM 1419 N N . GLU A 1 174 ? 7.432 8.343 22.854 1.00 87.44 174 GLU A N 1
ATOM 1420 C CA . GLU A 1 174 ? 7.903 7.133 22.191 1.00 87.44 174 GLU A CA 1
ATOM 1421 C C . GLU A 1 174 ? 7.760 7.307 20.685 1.00 87.44 174 GLU A C 1
ATOM 1423 O O . GLU A 1 174 ? 6.671 7.615 20.193 1.00 87.44 174 GLU A O 1
ATOM 1428 N N . ASP A 1 175 ? 8.862 7.105 19.966 1.00 88.06 175 ASP A N 1
ATOM 1429 C CA . ASP A 1 175 ? 8.863 7.088 18.509 1.00 88.06 175 ASP A CA 1
ATOM 1430 C C . ASP A 1 175 ? 7.965 5.981 17.960 1.00 88.06 175 ASP A C 1
ATOM 1432 O O . ASP A 1 175 ? 7.768 4.924 18.573 1.00 88.06 175 ASP A O 1
ATOM 1436 N N . ARG A 1 176 ? 7.478 6.188 16.734 1.00 90.69 176 ARG A N 1
ATOM 1437 C CA . ARG A 1 176 ? 6.898 5.098 15.956 1.00 90.69 176 ARG A CA 1
ATOM 1438 C C . ARG A 1 176 ? 7.925 3.973 15.811 1.00 90.69 176 ARG A C 1
ATOM 1440 O O . ARG A 1 176 ? 9.037 4.192 15.330 1.00 90.69 176 ARG A O 1
ATOM 1447 N N . VAL A 1 177 ? 7.525 2.746 16.139 1.00 93.38 177 VAL A N 1
ATOM 1448 C CA . VAL A 1 177 ? 8.382 1.574 15.940 1.00 93.38 177 VAL A CA 1
ATOM 1449 C C . VAL A 1 177 ? 8.154 1.024 14.533 1.00 93.38 177 VAL A C 1
ATOM 1451 O O . VAL A 1 177 ? 7.060 0.595 14.170 1.00 93.38 177 VAL A O 1
ATOM 1454 N N . TYR A 1 178 ? 9.205 1.053 13.717 1.00 93.56 178 TYR A N 1
ATOM 1455 C CA . TYR A 1 178 ? 9.181 0.530 12.346 1.00 93.56 178 TYR A CA 1
ATOM 1456 C C . TYR A 1 178 ? 9.644 -0.929 12.260 1.00 93.56 178 TYR A C 1
ATOM 1458 O O . TYR A 1 178 ? 9.255 -1.645 11.338 1.00 93.56 178 TYR A O 1
ATOM 1466 N N . PHE A 1 179 ? 10.452 -1.363 13.232 1.00 96.00 179 PHE A N 1
ATOM 1467 C CA . PHE A 1 179 ? 10.967 -2.724 13.373 1.00 96.00 179 PHE A CA 1
ATOM 1468 C C . PHE A 1 179 ? 10.669 -3.222 14.788 1.00 96.00 179 PHE A C 1
ATOM 1470 O O . PHE A 1 179 ? 11.344 -2.862 15.754 1.00 96.00 179 PHE A O 1
ATOM 1477 N N . SER A 1 180 ? 9.607 -4.010 14.904 1.00 94.56 180 SER A N 1
ATOM 1478 C CA . SER A 1 180 ? 9.125 -4.578 16.155 1.00 94.56 180 SER A CA 1
ATOM 1479 C C . SER A 1 180 ? 10.135 -5.557 16.748 1.00 94.56 180 SER A C 1
ATOM 1481 O O . SER A 1 180 ? 10.699 -6.390 16.040 1.00 94.56 180 SER A O 1
ATOM 1483 N N . LYS A 1 181 ? 10.301 -5.506 18.074 1.00 91.75 181 LYS A N 1
ATOM 1484 C CA . LYS A 1 181 ? 10.982 -6.564 18.839 1.00 91.75 181 LYS A CA 1
ATOM 1485 C C . LYS A 1 181 ? 10.061 -7.751 19.128 1.00 91.75 181 LYS A C 1
ATOM 1487 O O . LYS A 1 181 ? 10.546 -8.859 19.341 1.00 91.75 181 LYS A O 1
ATOM 1492 N N . ASP A 1 182 ? 8.749 -7.519 19.135 1.00 90.38 182 ASP A N 1
ATOM 1493 C CA . ASP A 1 182 ? 7.751 -8.577 19.261 1.00 90.38 182 ASP A CA 1
ATOM 1494 C C . ASP A 1 182 ? 7.754 -9.438 17.998 1.00 90.38 182 ASP A C 1
ATOM 1496 O O . ASP A 1 182 ? 7.925 -8.921 16.889 1.00 90.38 182 ASP A O 1
ATOM 1500 N N . ASN A 1 183 ? 7.506 -10.741 18.150 1.00 92.06 183 ASN A N 1
ATOM 1501 C CA . ASN A 1 183 ? 7.388 -11.625 16.999 1.00 92.06 183 ASN A CA 1
ATOM 1502 C C . ASN A 1 183 ? 6.166 -11.227 16.158 1.00 92.06 183 ASN A C 1
ATOM 1504 O O . ASN A 1 183 ? 5.036 -11.273 16.649 1.00 92.06 183 ASN A O 1
ATOM 1508 N N . LEU A 1 184 ? 6.400 -10.864 14.895 1.00 95.81 184 LEU A N 1
ATOM 1509 C CA . LEU A 1 184 ? 5.353 -10.593 13.906 1.00 95.81 184 LEU A CA 1
ATOM 1510 C C . LEU A 1 184 ? 5.227 -11.701 12.851 1.00 95.81 184 LEU A C 1
ATOM 1512 O O . LEU A 1 184 ? 4.376 -11.600 11.971 1.00 95.81 184 LEU A O 1
ATOM 1516 N N . ASP A 1 185 ? 6.048 -12.753 12.917 1.00 96.75 185 ASP A N 1
ATOM 1517 C CA . ASP A 1 185 ? 6.089 -13.848 11.948 1.00 96.75 185 ASP A CA 1
ATOM 1518 C C . ASP A 1 185 ? 5.535 -15.152 12.533 1.00 96.75 185 ASP A C 1
ATOM 1520 O O . ASP A 1 185 ? 6.246 -15.979 13.110 1.00 96.75 185 ASP A O 1
ATOM 1524 N N . TYR A 1 186 ? 4.235 -15.355 12.356 1.00 95.44 186 TYR A N 1
ATOM 1525 C CA . TYR A 1 186 ? 3.543 -16.580 12.713 1.00 95.44 186 TYR A CA 1
ATOM 1526 C C . TYR A 1 186 ? 3.349 -17.463 11.495 1.00 95.44 186 TYR A C 1
ATOM 1528 O O . TYR A 1 186 ? 2.919 -17.035 10.426 1.00 95.44 186 TYR A O 1
ATOM 1536 N N . GLN A 1 187 ? 3.630 -18.743 11.708 1.00 93.62 187 GLN A N 1
ATOM 1537 C CA . GLN A 1 187 ? 3.503 -19.798 10.717 1.00 93.62 187 GLN A CA 1
ATOM 1538 C C . GLN A 1 187 ? 2.572 -20.875 11.250 1.00 93.62 187 GLN A C 1
ATOM 1540 O O . GLN A 1 187 ? 3.026 -21.934 11.690 1.00 93.62 187 GLN A O 1
ATOM 1545 N N . ILE A 1 188 ? 1.267 -20.628 11.207 1.00 92.88 188 ILE A N 1
ATOM 1546 C CA . ILE A 1 188 ? 0.267 -21.591 11.678 1.00 92.88 188 ILE A CA 1
ATOM 1547 C C . ILE A 1 188 ? -0.168 -22.462 10.497 1.00 92.88 188 ILE A C 1
ATOM 1549 O O . ILE A 1 188 ? -0.287 -21.983 9.370 1.00 92.88 188 ILE A O 1
ATOM 1553 N N . SER A 1 189 ? -0.282 -23.766 10.718 1.00 92.19 189 SER A N 1
ATOM 1554 C CA . SER A 1 189 ? -0.711 -24.728 9.703 1.00 92.19 189 SER A CA 1
ATOM 1555 C C . SER A 1 189 ? -2.226 -24.942 9.712 1.00 92.19 189 SER A C 1
ATOM 1557 O O . SER A 1 189 ? -2.882 -24.772 10.738 1.00 92.19 189 SER A O 1
ATOM 1559 N N . LEU A 1 190 ? -2.773 -25.398 8.580 1.00 93.44 190 LEU A N 1
ATOM 1560 C CA . LEU A 1 190 ? -4.180 -25.807 8.471 1.00 93.44 190 LEU A CA 1
ATOM 1561 C C . LEU A 1 190 ? -4.551 -26.885 9.505 1.00 93.44 190 LEU A C 1
ATOM 1563 O O . LEU A 1 190 ? -5.649 -26.858 10.048 1.00 93.44 190 LEU A O 1
ATOM 1567 N N . TYR A 1 191 ? -3.621 -27.804 9.802 1.00 92.31 191 TYR A N 1
ATOM 1568 C CA . TYR A 1 191 ? -3.827 -28.852 10.805 1.00 92.31 191 TYR A CA 1
ATOM 1569 C C . TYR A 1 191 ? -3.942 -28.263 12.217 1.00 92.31 191 TYR A C 1
ATOM 1571 O O . TYR A 1 191 ? -4.829 -28.649 12.967 1.00 92.31 191 TYR A O 1
ATOM 1579 N N . GLU A 1 192 ? -3.078 -27.308 12.575 1.00 93.69 192 GLU A N 1
ATOM 1580 C CA . GLU A 1 192 ? -3.153 -26.611 13.867 1.00 93.69 192 GLU A CA 1
ATOM 1581 C C . GLU A 1 192 ? -4.457 -25.818 14.012 1.00 93.69 192 GLU A C 1
ATOM 1583 O O . GLU A 1 192 ? -5.102 -25.916 15.050 1.00 93.69 192 GLU A O 1
ATOM 1588 N N . PHE A 1 193 ? -4.896 -25.104 12.967 1.00 94.12 193 PHE A N 1
ATOM 1589 C CA . PHE A 1 193 ? -6.193 -24.412 12.978 1.00 94.12 193 PHE A CA 1
ATOM 1590 C C . PHE A 1 193 ? -7.365 -25.380 13.179 1.00 94.12 193 PHE A C 1
ATOM 1592 O O . PHE A 1 193 ? -8.248 -25.111 13.990 1.00 94.12 193 PHE A O 1
ATOM 1599 N N . ASN A 1 194 ? -7.367 -26.507 12.460 1.00 94.81 194 ASN A N 1
ATOM 1600 C CA . ASN A 1 194 ? -8.386 -27.541 12.622 1.00 94.81 194 ASN A CA 1
ATOM 1601 C C . ASN A 1 194 ? -8.396 -28.095 14.054 1.00 94.81 194 ASN A C 1
ATOM 1603 O O . ASN A 1 194 ? -9.453 -28.153 14.680 1.00 94.81 194 ASN A O 1
ATOM 1607 N N . GLN A 1 195 ? -7.217 -28.438 14.585 1.00 94.50 195 GLN A N 1
ATOM 1608 C CA . GLN A 1 195 ? -7.083 -28.952 15.943 1.00 94.50 195 GLN A CA 1
ATOM 1609 C C . GLN A 1 195 ? -7.661 -27.963 16.958 1.00 94.50 195 GLN A C 1
ATOM 1611 O O . GLN A 1 195 ? -8.545 -28.328 17.715 1.00 94.50 195 GLN A O 1
ATOM 1616 N N . TRP A 1 196 ? -7.216 -26.704 16.956 1.00 95.12 196 TRP A N 1
ATOM 1617 C CA . TRP A 1 196 ? -7.575 -25.762 18.019 1.00 95.12 196 TRP A CA 1
ATOM 1618 C C . TRP A 1 196 ? -9.045 -25.325 17.968 1.00 95.12 196 TRP A C 1
ATOM 1620 O O . TRP A 1 196 ? -9.703 -25.240 19.002 1.00 95.12 196 TRP A O 1
ATOM 1630 N N . PHE A 1 197 ? -9.581 -25.042 16.778 1.00 96.56 197 PHE A N 1
ATOM 1631 C CA . PHE A 1 197 ? -10.900 -24.408 16.657 1.00 96.56 197 PHE A CA 1
ATOM 1632 C C . PHE A 1 197 ? -12.045 -25.388 16.388 1.00 96.56 197 PHE A C 1
ATOM 1634 O O . PHE A 1 197 ? -13.190 -25.066 16.707 1.00 96.56 197 PHE A O 1
ATOM 1641 N N . ILE A 1 198 ? -11.762 -26.562 15.812 1.00 95.31 198 ILE A N 1
ATOM 1642 C CA . ILE A 1 198 ? -12.785 -27.556 15.451 1.00 95.31 198 ILE A CA 1
ATOM 1643 C C . ILE A 1 198 ? -12.713 -28.788 16.353 1.00 95.31 198 ILE A C 1
ATOM 1645 O O . ILE A 1 198 ? -13.741 -29.205 16.877 1.00 95.31 198 ILE A O 1
ATOM 1649 N N . GLU A 1 199 ? -11.535 -29.376 16.560 1.00 94.88 199 GLU A N 1
ATOM 1650 C CA . GLU A 1 199 ? -11.419 -30.594 17.378 1.00 94.88 199 GLU A CA 1
ATOM 1651 C C . GLU A 1 199 ? -11.439 -30.276 18.878 1.00 94.88 199 GLU A C 1
ATOM 1653 O O . GLU A 1 199 ? -12.277 -30.798 19.610 1.00 94.88 199 GLU A O 1
ATOM 1658 N N . ASP A 1 200 ? -10.575 -29.360 19.315 1.00 95.44 200 ASP A N 1
ATOM 1659 C CA . ASP A 1 200 ? -10.438 -28.940 20.714 1.00 95.44 200 ASP A CA 1
ATOM 1660 C C . ASP A 1 200 ? -11.553 -27.967 21.140 1.00 95.44 200 ASP A C 1
ATOM 1662 O O . ASP A 1 200 ? -11.706 -27.694 22.329 1.00 95.44 200 ASP A O 1
ATOM 1666 N N . GLN A 1 201 ? -12.343 -27.466 20.178 1.00 96.19 201 GLN A N 1
ATOM 1667 C CA . GLN A 1 201 ? -13.494 -26.582 20.399 1.00 96.19 201 GLN A CA 1
ATOM 1668 C C . GLN A 1 201 ? -13.142 -25.347 21.249 1.00 96.19 201 GLN A C 1
ATOM 1670 O O . GLN A 1 201 ? -13.796 -25.091 22.263 1.00 96.19 201 GLN A O 1
ATOM 1675 N N . GLU A 1 202 ? -12.125 -24.573 20.837 1.00 96.56 202 GLU A N 1
ATOM 1676 C CA . GLU A 1 202 ? -11.760 -23.318 21.515 1.00 96.56 202 GLU A CA 1
ATOM 1677 C C . GLU A 1 202 ? -13.008 -22.473 21.813 1.00 96.56 202 GLU A C 1
ATOM 1679 O O . GLU A 1 202 ? -13.854 -22.210 20.946 1.00 96.56 202 GLU A O 1
ATOM 1684 N N . VAL A 1 203 ? -13.115 -22.070 23.077 1.00 97.75 203 VAL A N 1
ATOM 1685 C CA . VAL A 1 203 ? -14.266 -21.345 23.599 1.00 97.75 203 VAL A CA 1
ATOM 1686 C C . VAL A 1 203 ? -13.995 -19.856 23.496 1.00 97.75 203 VAL A C 1
ATOM 1688 O O . VAL A 1 203 ? -12.967 -19.367 23.948 1.00 97.75 203 VAL A O 1
ATOM 1691 N N . PHE A 1 204 ? -14.952 -19.127 22.947 1.00 97.94 204 PHE A N 1
ATOM 1692 C CA . PHE A 1 204 ? -14.950 -17.687 22.786 1.00 97.94 204 PHE A CA 1
ATOM 1693 C C . PHE A 1 204 ? -16.044 -17.039 23.640 1.00 97.94 204 PHE A C 1
ATOM 1695 O O . PHE A 1 204 ? -17.129 -17.591 23.815 1.00 97.94 204 PHE A O 1
ATOM 1702 N N . ILE A 1 205 ? -15.761 -15.849 24.152 1.00 97.50 205 ILE A N 1
ATOM 1703 C CA . ILE A 1 205 ? -16.631 -15.004 24.964 1.00 97.50 205 ILE A CA 1
ATOM 1704 C C . ILE A 1 205 ? -17.032 -13.798 24.111 1.00 97.50 205 ILE A C 1
ATOM 1706 O O . ILE A 1 205 ? -16.159 -13.140 23.542 1.00 97.50 205 ILE A O 1
ATOM 1710 N N . ASP A 1 206 ? -18.331 -13.516 24.009 1.00 96.25 206 ASP A N 1
ATOM 1711 C CA . ASP A 1 206 ? -18.847 -12.361 23.259 1.00 96.25 206 ASP A CA 1
ATOM 1712 C C . ASP A 1 206 ? -18.403 -11.046 23.921 1.00 96.25 206 ASP A C 1
ATOM 1714 O O . ASP A 1 206 ? -18.531 -10.874 25.135 1.00 96.25 206 ASP A O 1
ATOM 1718 N N . LEU A 1 207 ? -17.867 -10.115 23.125 1.00 94.38 207 LEU A N 1
ATOM 1719 C CA . LEU A 1 207 ? -17.457 -8.797 23.607 1.00 94.38 207 LEU A CA 1
ATOM 1720 C C . LEU A 1 207 ? -18.642 -7.997 24.174 1.00 94.38 207 LEU A C 1
ATOM 1722 O O . LEU A 1 207 ? -18.453 -7.236 25.120 1.00 94.38 207 LEU A O 1
ATOM 1726 N N . GLN A 1 208 ? -19.849 -8.152 23.618 1.00 91.62 208 GLN A N 1
ATOM 1727 C CA . GLN A 1 208 ? -21.028 -7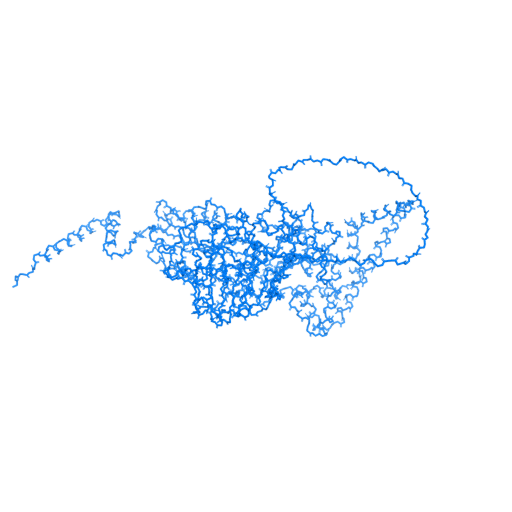.409 24.081 1.00 91.62 208 GLN A CA 1
ATOM 1728 C C . GLN A 1 208 ? -21.747 -8.069 25.261 1.00 91.62 208 GLN A C 1
ATOM 1730 O O . GLN A 1 208 ? -22.405 -7.377 26.035 1.00 91.62 208 GLN A O 1
ATOM 1735 N N . ASP A 1 209 ? -21.619 -9.387 25.414 1.00 93.25 209 ASP A N 1
ATOM 1736 C CA . ASP A 1 209 ? -22.191 -10.140 26.530 1.00 93.25 209 ASP A CA 1
ATOM 1737 C C . ASP A 1 209 ? -21.188 -11.186 27.020 1.00 93.25 209 ASP A C 1
ATOM 1739 O O . ASP A 1 209 ? -21.158 -12.334 26.571 1.00 93.25 209 ASP A O 1
ATOM 1743 N N . THR A 1 210 ? -20.375 -10.780 27.995 1.00 92.06 210 THR A N 1
ATOM 1744 C CA . THR A 1 210 ? -19.276 -11.595 28.522 1.00 92.06 210 THR A CA 1
ATOM 1745 C C . THR A 1 210 ? -19.736 -12.844 29.279 1.00 92.06 210 THR A C 1
ATOM 1747 O O . THR A 1 210 ? -18.910 -13.683 29.643 1.00 92.06 210 THR A O 1
ATOM 1750 N N . THR A 1 211 ? -21.044 -13.003 29.507 1.00 93.75 211 THR A N 1
ATOM 1751 C CA . THR A 1 211 ? -21.621 -14.217 30.094 1.00 93.75 211 THR A CA 1
ATOM 1752 C C . THR A 1 211 ? -21.843 -15.315 29.054 1.00 93.75 211 THR A C 1
ATOM 1754 O O . THR A 1 211 ? -21.921 -16.497 29.404 1.00 93.75 211 THR A O 1
ATOM 1757 N N . GLN A 1 212 ? -21.911 -14.958 27.768 1.00 96.06 212 GLN A N 1
ATOM 1758 C CA . GLN A 1 212 ? -22.164 -15.907 26.694 1.00 96.06 212 GLN A CA 1
ATOM 1759 C C . GLN A 1 212 ? -20.875 -16.509 26.147 1.00 96.06 212 GLN A C 1
ATOM 1761 O O . GLN A 1 212 ? -19.943 -15.814 25.743 1.00 96.06 212 GLN A O 1
ATOM 1766 N N . LYS A 1 213 ? -20.876 -17.842 26.074 1.00 97.06 213 LYS A N 1
ATOM 1767 C CA . LYS A 1 213 ? -19.789 -18.647 25.518 1.00 97.06 213 LYS A CA 1
ATOM 1768 C C . LYS A 1 213 ? -20.189 -19.294 24.194 1.00 97.06 213 LYS A C 1
ATOM 1770 O O . LYS A 1 213 ? -21.298 -19.835 24.050 1.00 97.06 213 LYS A O 1
ATOM 1775 N N . PHE A 1 214 ? -19.262 -19.281 23.247 1.00 98.25 214 PHE A N 1
ATOM 1776 C CA . PHE A 1 214 ? -19.429 -19.762 21.885 1.00 98.25 214 PHE A CA 1
ATOM 1777 C C . PHE A 1 214 ? -18.218 -20.568 21.427 1.00 98.25 214 PHE A C 1
ATOM 1779 O O . PHE A 1 214 ? -17.092 -20.155 21.636 1.00 98.25 214 PHE A O 1
ATOM 1786 N N . THR A 1 215 ? -18.438 -21.688 20.750 1.00 98.25 215 THR A N 1
ATOM 1787 C CA . THR A 1 215 ? -17.416 -22.296 19.887 1.00 98.25 215 THR A CA 1
ATOM 1788 C C . THR A 1 215 ? -17.648 -21.827 18.452 1.00 98.25 215 THR A C 1
ATOM 1790 O O . THR A 1 215 ? -18.723 -21.298 18.146 1.00 98.25 215 THR A O 1
ATOM 1793 N N . VAL A 1 216 ? -16.691 -22.038 17.543 1.00 97.44 216 VAL A N 1
ATOM 1794 C CA . VAL A 1 216 ? -16.873 -21.687 16.119 1.00 97.44 216 VAL A CA 1
ATOM 1795 C C . VAL A 1 216 ? -18.096 -22.396 15.519 1.00 97.44 216 VAL A C 1
ATOM 1797 O O . VAL A 1 216 ? -18.895 -21.766 14.830 1.00 97.44 216 VAL A O 1
ATOM 1800 N N . ASP A 1 217 ? -18.314 -23.668 15.861 1.00 97.00 217 ASP A N 1
ATOM 1801 C CA . ASP A 1 217 ? -19.506 -24.423 15.449 1.00 97.00 217 ASP A CA 1
ATOM 1802 C C . ASP A 1 217 ? -20.808 -23.763 15.940 1.00 97.00 217 ASP A C 1
ATOM 1804 O O . ASP A 1 217 ? -21.765 -23.602 15.177 1.00 97.00 217 ASP A O 1
ATOM 1808 N N . LYS A 1 218 ? -20.842 -23.294 17.194 1.00 97.88 218 LYS A N 1
ATOM 1809 C CA . LYS A 1 218 ? -22.003 -22.567 17.725 1.00 97.88 218 LYS A CA 1
ATOM 1810 C C . LYS A 1 218 ? -22.199 -21.218 17.027 1.00 97.88 218 LYS A C 1
ATOM 1812 O O . LYS A 1 218 ? -23.346 -20.851 16.768 1.00 97.88 218 LYS A O 1
ATOM 1817 N N . ILE A 1 219 ? -21.124 -20.496 16.696 1.00 98.12 219 ILE A N 1
ATOM 1818 C CA . ILE A 1 219 ? -21.184 -19.245 15.917 1.00 98.12 219 ILE A CA 1
ATOM 1819 C C . ILE A 1 219 ? -21.818 -19.507 14.547 1.00 98.12 219 ILE A C 1
ATOM 1821 O O . ILE A 1 219 ? -22.751 -18.797 14.176 1.00 98.12 219 ILE A O 1
ATOM 1825 N N . PHE A 1 220 ? -21.385 -20.554 13.838 1.00 97.94 220 PHE A N 1
ATOM 1826 C CA . PHE A 1 220 ? -21.954 -20.947 12.545 1.00 97.94 220 PHE A CA 1
ATOM 1827 C C . PHE A 1 220 ? -23.437 -21.314 12.656 1.00 97.94 220 PHE A C 1
ATOM 1829 O O . PHE A 1 220 ? -24.274 -20.731 11.966 1.00 97.94 220 PHE A O 1
ATOM 1836 N N . LYS A 1 221 ? -23.798 -22.205 13.588 1.00 97.19 221 LYS A N 1
ATOM 1837 C CA . LYS A 1 221 ? -25.187 -22.666 13.774 1.00 97.19 221 LYS A CA 1
ATOM 1838 C C . LYS A 1 221 ? -26.152 -21.543 14.143 1.00 97.19 221 LYS A C 1
ATOM 1840 O O . LYS A 1 221 ? -27.292 -21.542 13.690 1.00 97.19 221 LYS A O 1
ATOM 1845 N N . THR A 1 222 ? -25.708 -20.602 14.973 1.00 97.06 222 THR A N 1
ATOM 1846 C CA . THR A 1 222 ? -26.543 -19.483 15.442 1.00 97.06 222 THR A CA 1
ATOM 1847 C C . THR A 1 222 ? -26.448 -18.242 14.560 1.00 97.06 222 THR A C 1
ATOM 1849 O O . THR A 1 222 ? -27.196 -17.293 14.783 1.00 97.06 222 THR A O 1
ATOM 1852 N N . ARG A 1 223 ? -25.538 -18.233 13.574 1.00 96.62 223 ARG A N 1
ATOM 1853 C CA . ARG A 1 223 ? -25.189 -17.064 12.749 1.00 96.62 223 ARG A CA 1
ATOM 1854 C C . ARG A 1 223 ? -24.894 -15.819 13.587 1.00 96.62 223 ARG A C 1
ATOM 1856 O O . ARG A 1 223 ? -25.258 -14.698 13.233 1.00 96.62 223 ARG A O 1
ATOM 1863 N N . LYS A 1 224 ? -24.261 -16.017 14.745 1.00 96.62 224 LYS A N 1
ATOM 1864 C CA . LYS A 1 224 ? -23.949 -14.926 15.666 1.00 96.62 224 LYS A CA 1
ATOM 1865 C C . LYS A 1 224 ? -22.835 -14.065 15.063 1.00 96.62 224 LYS A C 1
ATOM 1867 O O . LYS A 1 224 ? -21.745 -14.546 14.777 1.00 96.62 224 LYS A O 1
ATOM 1872 N N . ARG A 1 225 ? -23.122 -12.778 14.898 1.00 96.88 225 ARG A N 1
ATOM 1873 C CA . ARG A 1 225 ? -22.190 -11.748 14.411 1.00 96.88 225 ARG A CA 1
ATOM 1874 C C . ARG A 1 225 ? -21.533 -11.060 15.606 1.00 96.88 225 ARG A C 1
ATOM 1876 O O . ARG A 1 225 ? -22.153 -10.994 16.670 1.00 96.88 225 ARG A O 1
ATOM 1883 N N . GLY A 1 226 ? -20.321 -10.541 15.430 1.00 97.19 226 GLY A N 1
ATOM 1884 C CA . GLY A 1 226 ? -19.638 -9.761 16.465 1.00 97.19 226 GLY A CA 1
ATOM 1885 C C . GLY A 1 226 ? -18.150 -10.056 16.599 1.00 97.19 226 GLY A C 1
ATOM 1886 O O . GLY A 1 226 ? -17.555 -10.744 15.766 1.00 97.19 226 GLY A O 1
ATOM 1887 N N . VAL A 1 227 ? -17.566 -9.513 17.666 1.00 98.12 227 VAL A N 1
ATOM 1888 C CA . VAL A 1 227 ? -16.175 -9.742 18.071 1.00 98.12 227 VAL A CA 1
ATOM 1889 C C . VAL A 1 227 ? -16.166 -10.564 19.355 1.00 98.12 227 VAL A C 1
ATOM 1891 O O . VAL A 1 227 ? -16.957 -10.310 20.262 1.00 98.12 227 VAL A O 1
ATOM 1894 N N . PHE A 1 228 ? -15.279 -11.550 19.433 1.00 98.25 228 PHE A N 1
ATOM 1895 C CA . PHE A 1 228 ? -15.204 -12.477 20.555 1.00 98.25 228 PHE A CA 1
ATOM 1896 C C . PHE A 1 228 ? -13.763 -12.681 21.009 1.00 98.25 228 PHE A C 1
ATOM 1898 O O . PHE A 1 228 ? -12.845 -12.696 20.191 1.00 98.25 228 PHE A O 1
ATOM 1905 N N . PHE A 1 229 ? -13.570 -12.923 22.301 1.00 97.12 229 PHE A N 1
ATOM 1906 C CA . PHE A 1 229 ? -12.270 -13.245 22.889 1.00 97.12 229 PHE A CA 1
ATOM 1907 C C . PHE A 1 229 ? -12.211 -14.710 23.245 1.00 97.12 229 PHE A C 1
ATOM 1909 O O . PHE A 1 229 ? -13.127 -15.227 23.873 1.00 97.12 229 PHE A O 1
ATOM 1916 N N . SER A 1 230 ? -11.114 -15.372 22.915 1.00 96.50 230 SER A N 1
ATOM 1917 C CA . SER A 1 230 ? -10.873 -16.722 23.412 1.00 96.50 230 SER A CA 1
ATOM 1918 C C . SER A 1 230 ? -10.859 -16.725 24.950 1.00 96.50 230 SER A C 1
ATOM 1920 O O . SER A 1 230 ? -10.293 -15.830 25.584 1.00 96.50 230 SER A O 1
ATOM 1922 N N . GLU A 1 231 ? -11.499 -17.715 25.577 1.00 93.75 231 GLU A N 1
ATOM 1923 C CA . GLU A 1 231 ? -11.586 -17.846 27.035 1.00 93.75 231 GLU A CA 1
ATOM 1924 C C . GLU A 1 231 ? -10.175 -17.876 27.627 1.00 93.75 231 GLU A C 1
ATOM 1926 O O . GLU A 1 231 ? -9.851 -17.068 28.501 1.00 93.75 231 GLU A O 1
ATOM 1931 N N . ASN A 1 232 ? -9.302 -18.690 27.029 1.00 91.56 232 ASN A N 1
ATOM 1932 C CA . ASN A 1 232 ? -7.861 -18.595 27.214 1.00 91.56 232 ASN A CA 1
ATOM 1933 C C . ASN A 1 232 ? -7.317 -17.406 26.403 1.00 91.56 232 ASN A C 1
ATOM 1935 O O . ASN A 1 232 ? -7.542 -17.371 25.194 1.00 91.56 232 ASN A O 1
ATOM 1939 N N . PRO A 1 233 ? -6.565 -16.456 26.982 1.00 91.19 233 PRO A N 1
ATOM 1940 C CA . PRO A 1 233 ? -5.998 -15.341 26.220 1.00 91.19 233 PRO A CA 1
ATOM 1941 C C . PRO A 1 233 ? -5.148 -15.793 25.022 1.00 91.19 233 PRO A C 1
ATOM 1943 O O . PRO A 1 233 ? -4.511 -16.853 25.074 1.00 91.19 233 PRO A O 1
ATOM 1946 N N . GLY A 1 234 ? -5.161 -15.012 23.943 1.00 92.19 234 GLY A N 1
ATOM 1947 C CA . GLY A 1 234 ? -4.320 -15.201 22.755 1.00 92.19 234 GLY A CA 1
ATOM 1948 C C . GLY A 1 234 ? -5.037 -15.038 21.412 1.00 92.19 234 GLY A C 1
ATOM 1949 O O . GLY A 1 234 ? -4.375 -14.764 20.413 1.00 92.19 234 GLY A O 1
ATOM 1950 N N . PHE A 1 235 ? -6.369 -15.154 21.368 1.00 96.69 235 PHE A N 1
ATOM 1951 C CA . PHE A 1 235 ? -7.138 -15.010 20.127 1.00 96.69 235 PHE A CA 1
ATOM 1952 C C . PHE A 1 235 ? -8.309 -14.046 20.264 1.00 96.69 235 PHE A C 1
ATOM 1954 O O . PHE A 1 235 ? -9.025 -14.051 21.269 1.00 96.69 235 PHE A O 1
ATOM 1961 N N . VAL A 1 236 ? -8.556 -13.319 19.179 1.00 97.69 236 VAL A N 1
ATOM 1962 C CA . VAL A 1 236 ? -9.766 -12.529 18.950 1.00 97.69 236 VAL A CA 1
ATOM 1963 C C . VAL A 1 236 ? -10.406 -13.022 17.659 1.00 97.69 236 VAL A C 1
ATOM 1965 O O . VAL A 1 236 ? -9.726 -13.176 16.645 1.00 97.69 236 VAL A O 1
ATOM 1968 N N . ALA A 1 237 ? -11.704 -13.292 17.688 1.00 98.56 237 ALA A N 1
ATOM 1969 C CA . ALA A 1 237 ? -12.472 -13.724 16.530 1.00 98.56 237 ALA A CA 1
ATOM 1970 C C . ALA A 1 237 ? -13.414 -12.610 16.070 1.00 98.56 237 ALA A C 1
ATOM 1972 O O . ALA A 1 237 ? -14.082 -11.989 16.892 1.00 98.56 237 ALA A O 1
ATOM 1973 N N . TRP A 1 238 ? -13.512 -12.398 14.761 1.00 98.62 238 TRP A N 1
ATOM 1974 C CA . TRP A 1 238 ? -14.514 -11.535 14.138 1.00 98.62 238 TRP A CA 1
ATOM 1975 C C . TRP A 1 238 ? -15.421 -12.371 13.239 1.00 98.62 238 TRP A C 1
ATOM 1977 O O . TRP A 1 238 ? -14.969 -12.917 12.231 1.00 98.62 238 TRP A O 1
ATOM 1987 N N . ALA A 1 239 ? -16.692 -12.498 13.625 1.00 98.56 239 ALA A N 1
ATOM 1988 C CA . ALA A 1 239 ? -17.692 -13.267 12.893 1.00 98.56 239 ALA A CA 1
ATOM 1989 C C . ALA A 1 239 ? -18.554 -12.355 12.013 1.00 98.56 239 ALA A C 1
ATOM 1991 O O . ALA A 1 239 ? -19.240 -11.458 12.511 1.00 98.56 239 ALA A O 1
ATOM 1992 N N . ILE A 1 240 ? -18.541 -12.640 10.714 1.00 98.31 240 ILE A N 1
ATOM 1993 C CA . ILE A 1 240 ? -19.206 -11.892 9.650 1.00 98.31 240 ILE A CA 1
ATOM 1994 C C . ILE A 1 240 ? -20.208 -12.815 8.963 1.00 98.31 240 ILE A C 1
ATOM 1996 O O . ILE A 1 240 ? -19.876 -13.932 8.569 1.00 98.31 240 ILE A O 1
ATOM 2000 N N . GLU A 1 241 ? -21.430 -12.335 8.775 1.00 96.81 241 GLU A N 1
ATOM 2001 C CA . GLU A 1 241 ? -22.447 -13.050 8.005 1.00 96.81 241 GLU A CA 1
ATOM 2002 C C . GLU A 1 241 ? -22.223 -12.846 6.501 1.00 96.81 241 GLU A C 1
ATOM 2004 O O . GLU A 1 241 ? -22.201 -11.721 5.996 1.00 96.81 241 GLU A O 1
ATOM 2009 N N . LYS A 1 242 ? -22.067 -13.942 5.758 1.00 95.50 242 LYS A N 1
ATOM 2010 C CA . LYS A 1 242 ? -21.918 -13.920 4.300 1.00 95.50 242 LYS A CA 1
ATOM 2011 C C . LYS A 1 242 ? -23.206 -13.427 3.650 1.00 95.50 242 LYS A C 1
ATOM 2013 O O . LYS A 1 242 ? -24.299 -13.673 4.151 1.00 95.50 242 LYS A O 1
ATOM 2018 N N . LYS A 1 243 ? -23.087 -12.782 2.485 1.00 88.75 243 LYS A N 1
ATOM 2019 C CA . LYS A 1 243 ? -24.208 -12.189 1.723 1.00 88.75 243 LYS A CA 1
ATOM 2020 C C . LYS A 1 243 ? -24.923 -11.022 2.427 1.00 88.75 243 LYS A C 1
ATOM 2022 O O . LYS A 1 243 ? -25.787 -10.410 1.801 1.00 88.75 243 LYS A O 1
ATOM 2027 N N . SER A 1 244 ? -24.569 -10.703 3.674 1.00 90.69 244 SER A N 1
ATOM 2028 C CA . SER A 1 244 ? -24.954 -9.451 4.326 1.00 90.69 244 SER A CA 1
ATOM 2029 C C . SER A 1 244 ? -24.028 -8.311 3.885 1.00 90.69 244 SER A C 1
ATOM 2031 O O . SER A 1 244 ? -22.908 -8.553 3.424 1.00 90.69 244 SER A O 1
ATOM 2033 N N . ASP A 1 245 ? -24.512 -7.072 3.968 1.00 94.00 245 ASP A N 1
ATOM 2034 C CA . ASP A 1 245 ? -23.675 -5.898 3.728 1.00 94.00 245 ASP A CA 1
ATOM 2035 C C . ASP A 1 245 ? -22.840 -5.606 4.978 1.00 94.00 245 ASP A C 1
ATOM 2037 O O . ASP A 1 245 ? -23.368 -5.523 6.089 1.00 94.00 245 ASP A O 1
ATOM 2041 N N . LEU A 1 246 ? -21.533 -5.405 4.802 1.00 94.88 246 LEU A N 1
ATOM 2042 C CA . LEU A 1 246 ? -20.631 -5.066 5.902 1.00 94.88 246 LEU A CA 1
ATOM 2043 C C . LEU A 1 246 ? -21.012 -3.741 6.592 1.00 94.88 246 LEU A C 1
ATOM 2045 O O . LEU A 1 246 ? -20.645 -3.516 7.746 1.00 94.88 246 LEU A O 1
ATOM 2049 N N . LYS A 1 247 ? -21.797 -2.888 5.918 1.00 93.44 247 LYS A N 1
ATOM 2050 C CA . LYS A 1 247 ? -22.380 -1.661 6.478 1.00 93.44 247 LYS A CA 1
ATOM 2051 C C . LYS A 1 247 ? -23.191 -1.900 7.759 1.00 93.44 247 LYS A C 1
ATOM 2053 O O . LYS A 1 247 ? -23.256 -1.013 8.603 1.00 93.44 247 LYS A O 1
ATOM 2058 N N . ASP A 1 248 ? -23.768 -3.084 7.938 1.00 91.00 248 ASP A N 1
ATOM 2059 C CA . ASP A 1 248 ? -24.582 -3.399 9.119 1.00 91.00 248 ASP A CA 1
ATOM 2060 C C . ASP A 1 248 ? -23.732 -3.806 10.341 1.00 91.00 248 ASP A C 1
ATOM 2062 O O . ASP A 1 248 ? -24.269 -4.171 11.387 1.00 91.00 248 ASP A O 1
ATOM 2066 N N . GLN A 1 249 ? -22.400 -3.804 10.201 1.00 91.44 249 GLN A N 1
ATOM 2067 C CA . GLN A 1 249 ? -21.442 -4.363 11.163 1.00 91.44 249 GLN A CA 1
ATOM 2068 C C . GLN A 1 249 ? -20.185 -3.487 11.333 1.00 91.44 249 GLN A C 1
ATOM 2070 O O . GLN A 1 249 ? -19.130 -3.986 11.730 1.00 91.44 249 GLN A O 1
ATOM 2075 N N . LEU A 1 250 ? -20.281 -2.186 11.033 1.00 92.56 250 LEU A N 1
ATOM 2076 C CA . LEU A 1 250 ? -19.139 -1.257 11.013 1.00 92.56 250 LEU A CA 1
ATOM 2077 C C . LEU A 1 250 ? -18.403 -1.189 12.358 1.00 92.56 250 LEU A C 1
ATOM 2079 O O . LEU A 1 250 ? -17.173 -1.260 12.387 1.00 92.56 250 LEU A O 1
ATOM 2083 N N . ASP A 1 251 ? -19.144 -1.141 13.466 1.00 90.00 251 ASP A N 1
ATOM 2084 C CA . ASP A 1 251 ? -18.588 -1.043 14.820 1.00 90.00 251 ASP A CA 1
ATOM 2085 C C . ASP A 1 251 ? -17.638 -2.212 15.146 1.00 90.00 251 ASP A C 1
ATOM 2087 O O . ASP A 1 251 ? -16.627 -2.031 15.833 1.00 90.00 251 ASP A O 1
ATOM 2091 N N . TYR A 1 252 ? -17.919 -3.411 14.616 1.00 95.75 252 TYR A N 1
ATOM 2092 C CA . TYR A 1 252 ? -17.108 -4.609 14.853 1.00 95.75 252 TYR A CA 1
ATOM 2093 C C . TYR A 1 252 ? -15.729 -4.528 14.194 1.00 95.75 252 TYR A C 1
ATOM 2095 O O . TYR A 1 252 ? -14.779 -5.114 14.710 1.00 95.75 252 TYR A O 1
ATOM 2103 N N . ILE A 1 253 ? -15.582 -3.769 13.103 1.00 96.44 253 ILE A N 1
ATOM 2104 C CA . ILE A 1 253 ? -14.294 -3.601 12.417 1.00 96.44 253 ILE A CA 1
ATOM 2105 C C . ILE A 1 253 ? -13.302 -2.903 13.349 1.00 96.44 253 ILE A C 1
ATOM 2107 O O . ILE A 1 253 ? -12.170 -3.361 13.529 1.00 96.44 253 ILE A O 1
ATOM 2111 N N . ARG A 1 254 ? -13.723 -1.799 13.981 1.00 94.88 254 ARG A N 1
ATOM 2112 C CA . ARG A 1 254 ? -12.849 -1.049 14.889 1.00 94.88 254 ARG A CA 1
ATOM 2113 C C . ARG A 1 254 ? -12.555 -1.834 16.164 1.00 94.88 254 ARG A C 1
ATOM 2115 O O . ARG A 1 254 ? -11.410 -1.850 16.602 1.00 94.88 254 ARG A O 1
ATOM 2122 N N . GLN A 1 255 ? -13.552 -2.525 16.717 1.00 96.06 255 GLN A N 1
ATOM 2123 C CA . GLN A 1 255 ? -13.367 -3.407 17.876 1.00 96.06 255 GLN A CA 1
ATOM 2124 C C . GLN A 1 255 ? -12.331 -4.499 17.588 1.00 96.06 255 GLN A C 1
ATOM 2126 O O . GLN A 1 255 ? -11.360 -4.639 18.328 1.00 96.06 255 GLN A O 1
ATOM 2131 N N . PHE A 1 256 ? -12.477 -5.209 16.465 1.00 97.81 256 PHE A N 1
ATOM 2132 C CA . PHE A 1 256 ? -11.534 -6.249 16.064 1.00 97.81 256 PHE A CA 1
ATOM 2133 C C . PHE A 1 256 ? -10.127 -5.689 15.839 1.00 97.81 256 PHE A C 1
ATOM 2135 O O . PHE A 1 256 ? -9.170 -6.229 16.373 1.00 97.81 256 PHE A O 1
ATOM 2142 N N . THR A 1 257 ? -9.973 -4.595 15.092 1.00 96.75 257 THR A N 1
ATOM 2143 C CA . THR A 1 257 ? -8.643 -4.038 14.767 1.00 96.75 257 THR A CA 1
ATOM 2144 C C . THR A 1 257 ? -7.925 -3.399 15.960 1.00 96.75 257 THR A C 1
ATOM 2146 O O . THR A 1 257 ? -6.695 -3.312 15.960 1.00 96.75 257 THR A O 1
ATOM 2149 N N . LEU A 1 258 ? -8.657 -2.958 16.988 1.00 95.69 258 LEU A N 1
ATOM 2150 C CA . LEU A 1 258 ? -8.068 -2.494 18.245 1.00 95.69 258 LEU A CA 1
ATOM 2151 C C . LEU A 1 258 ? -7.595 -3.648 19.124 1.00 95.69 258 LEU A C 1
ATOM 2153 O O . LEU A 1 258 ? -6.567 -3.500 19.777 1.00 95.69 258 LEU A O 1
ATOM 2157 N N . ASP A 1 259 ? -8.287 -4.784 19.116 1.00 95.94 259 ASP A N 1
ATOM 2158 C CA . ASP A 1 259 ? -7.966 -5.912 19.996 1.00 95.94 259 ASP A CA 1
ATOM 2159 C C . ASP A 1 259 ? -7.191 -7.045 19.329 1.00 95.94 259 ASP A C 1
ATOM 2161 O O . ASP A 1 259 ? -6.591 -7.856 20.029 1.00 95.94 259 ASP A O 1
ATOM 2165 N N . ALA A 1 260 ? -7.135 -7.078 18.001 1.00 96.94 260 ALA A N 1
ATOM 2166 C CA . ALA A 1 260 ? -6.251 -7.932 17.229 1.00 96.94 260 ALA A CA 1
ATOM 2167 C C . ALA A 1 260 ? -5.138 -7.102 16.585 1.00 96.94 260 ALA A C 1
ATOM 2169 O O . ALA A 1 260 ? -5.395 -6.054 15.990 1.00 96.94 260 ALA A O 1
ATOM 2170 N N . ASP A 1 261 ? -3.896 -7.572 16.677 1.00 95.94 261 ASP A N 1
ATOM 2171 C CA . ASP A 1 261 ? -2.754 -6.914 16.032 1.00 95.94 261 ASP A CA 1
ATOM 2172 C C . ASP A 1 261 ? -2.262 -7.632 14.767 1.00 95.94 261 ASP A C 1
ATOM 2174 O O . ASP A 1 261 ? -1.709 -6.985 13.877 1.00 95.94 261 ASP A O 1
ATOM 2178 N N . LEU A 1 262 ? -2.518 -8.939 14.656 1.00 97.44 262 LEU A N 1
ATOM 2179 C CA . LEU A 1 262 ? -2.210 -9.770 13.496 1.00 97.44 262 LEU A CA 1
ATOM 2180 C C . LEU A 1 262 ? -3.399 -10.652 13.132 1.00 97.44 262 LEU A C 1
ATOM 2182 O O . LEU A 1 262 ? -3.939 -11.347 13.986 1.00 97.44 262 LEU A O 1
ATOM 2186 N N . ILE A 1 263 ? -3.742 -10.720 11.849 1.00 98.50 263 ILE A N 1
ATOM 2187 C CA . ILE A 1 263 ? -4.613 -11.771 11.310 1.00 98.50 263 ILE A CA 1
ATOM 2188 C C . ILE A 1 263 ? -3.799 -13.057 11.175 1.00 98.50 263 ILE A C 1
ATOM 2190 O O . ILE A 1 263 ? -2.700 -13.046 10.627 1.00 98.50 263 ILE A O 1
ATOM 2194 N N . LEU A 1 264 ? -4.343 -14.167 11.667 1.00 97.88 264 LEU A N 1
ATOM 2195 C CA . LEU A 1 264 ? -3.695 -15.481 11.677 1.00 97.88 264 LEU A CA 1
ATOM 2196 C C . LEU A 1 264 ? -4.279 -16.428 10.618 1.00 97.88 264 LEU A C 1
ATOM 2198 O O . LEU A 1 264 ? -3.576 -17.277 10.064 1.00 97.88 264 LEU A O 1
ATOM 2202 N N . GLY A 1 265 ? -5.571 -16.279 10.334 1.00 98.25 265 GLY A N 1
ATOM 2203 C CA . GLY A 1 265 ? -6.327 -17.136 9.431 1.00 98.25 265 GLY A CA 1
ATOM 2204 C C . GLY A 1 265 ? -7.827 -16.929 9.605 1.00 98.25 265 GLY A C 1
ATOM 2205 O O . GLY A 1 265 ? -8.262 -15.946 10.208 1.00 98.25 265 GLY A O 1
ATOM 2206 N N . ALA A 1 266 ? -8.624 -17.854 9.084 1.00 98.69 266 ALA A N 1
ATOM 2207 C CA . ALA A 1 266 ? -10.076 -17.807 9.208 1.00 98.69 266 ALA A CA 1
ATOM 2208 C C . ALA A 1 266 ? -10.704 -19.200 9.095 1.00 98.69 266 ALA A C 1
ATOM 2210 O O . ALA A 1 266 ? -10.086 -20.143 8.598 1.00 98.69 266 ALA A O 1
ATOM 2211 N N . LEU A 1 267 ? -11.961 -19.307 9.512 1.00 98.62 267 LEU A N 1
ATOM 2212 C CA . LEU A 1 267 ? -12.834 -20.449 9.267 1.00 98.62 267 LEU A CA 1
ATOM 2213 C C . LEU A 1 267 ? -14.115 -19.945 8.614 1.00 98.62 267 LEU A C 1
ATOM 2215 O O . LEU A 1 267 ? -14.600 -18.869 8.960 1.00 98.62 267 LEU A O 1
ATOM 2219 N N . ALA A 1 268 ? -14.688 -20.704 7.691 1.00 98.50 268 ALA A N 1
ATOM 2220 C CA . ALA A 1 268 ? -15.943 -20.315 7.066 1.00 98.50 268 ALA A CA 1
ATOM 2221 C C . ALA A 1 268 ? -16.831 -21.519 6.771 1.00 98.50 268 ALA A C 1
ATOM 2223 O O . ALA A 1 268 ? -16.330 -22.558 6.356 1.00 98.50 268 ALA A O 1
ATOM 2224 N N . ASP A 1 269 ? -18.142 -21.359 6.915 1.00 97.75 269 ASP A N 1
ATOM 2225 C CA . ASP A 1 269 ? -19.144 -22.320 6.445 1.00 97.75 269 ASP A CA 1
ATOM 2226 C C . ASP A 1 269 ? -19.932 -21.717 5.264 1.00 97.75 269 ASP A C 1
ATOM 2228 O O . ASP A 1 269 ? -19.502 -20.757 4.621 1.00 97.75 269 ASP A O 1
ATOM 2232 N N . SER A 1 270 ? -21.109 -22.252 4.947 1.00 96.56 270 SER A N 1
ATOM 2233 C CA . SER A 1 270 ? -21.967 -21.693 3.893 1.00 96.56 270 SER A CA 1
ATOM 2234 C C . SER A 1 270 ? -22.517 -20.280 4.176 1.00 96.56 270 SER A C 1
ATOM 2236 O O . SER A 1 270 ? -22.969 -19.610 3.243 1.00 96.56 270 SER A O 1
ATOM 2238 N N . SER A 1 271 ? -22.501 -19.821 5.432 1.00 97.31 271 SER A N 1
ATOM 2239 C CA . SER A 1 271 ? -23.260 -18.654 5.901 1.00 97.31 271 SER A CA 1
ATOM 2240 C C . SER A 1 271 ? -22.443 -17.605 6.654 1.00 97.31 271 SER A C 1
ATOM 2242 O O . SER A 1 271 ? -22.830 -16.444 6.671 1.00 97.31 271 SER A O 1
ATOM 2244 N N . MET A 1 272 ? -21.302 -17.971 7.223 1.00 98.31 272 MET A N 1
ATOM 2245 C CA . MET A 1 272 ? -20.495 -17.160 8.122 1.00 98.31 272 MET A CA 1
ATOM 2246 C C . MET A 1 272 ? -19.013 -17.274 7.757 1.00 98.31 272 MET A C 1
ATOM 2248 O O . MET A 1 272 ? -18.524 -18.333 7.360 1.00 98.31 272 MET A O 1
ATOM 2252 N N . LEU A 1 273 ? -18.287 -16.175 7.921 1.00 98.62 273 LEU A N 1
ATOM 2253 C CA . LEU A 1 273 ? -16.830 -16.107 7.925 1.00 98.62 273 LEU A CA 1
ATOM 2254 C C . LEU A 1 273 ? -16.386 -15.681 9.326 1.00 98.62 273 LEU A C 1
ATOM 2256 O O . LEU A 1 273 ? -16.827 -14.651 9.822 1.00 98.62 273 LEU A O 1
ATOM 2260 N N . VAL A 1 274 ? -15.507 -16.452 9.957 1.00 98.75 274 VAL A N 1
ATOM 2261 C CA . VAL A 1 274 ? -14.907 -16.143 11.258 1.00 98.75 274 VAL A CA 1
ATOM 2262 C C . VAL A 1 274 ? -13.415 -15.916 11.055 1.00 98.75 274 VAL A C 1
ATOM 2264 O O . VAL A 1 274 ? -12.658 -16.859 10.828 1.00 98.75 274 VAL A O 1
ATOM 2267 N N . ILE A 1 275 ? -12.991 -14.657 11.110 1.00 98.81 275 ILE A N 1
ATOM 2268 C CA . ILE A 1 275 ? -11.586 -14.253 10.992 1.00 98.81 275 ILE A CA 1
ATOM 2269 C C . ILE A 1 275 ? -10.942 -14.339 12.371 1.00 98.81 275 ILE A C 1
ATOM 2271 O O . ILE A 1 275 ? -11.481 -13.805 13.337 1.00 98.81 275 ILE A O 1
ATOM 2275 N N . ILE A 1 276 ? -9.788 -14.997 12.463 1.00 98.69 276 ILE A N 1
ATOM 2276 C CA . ILE A 1 276 ? -9.047 -15.168 13.712 1.00 98.69 276 ILE A CA 1
ATOM 2277 C C . ILE A 1 276 ? -7.814 -14.272 13.690 1.00 98.69 276 ILE A C 1
ATOM 2279 O O . ILE A 1 276 ? -6.948 -14.399 12.818 1.00 98.69 276 ILE A O 1
ATOM 2283 N N . GLY A 1 277 ? -7.726 -13.389 14.677 1.00 98.19 277 GLY A N 1
ATOM 2284 C CA . GLY A 1 277 ? -6.553 -12.582 14.967 1.00 98.19 277 GLY A CA 1
ATOM 2285 C C . GLY A 1 277 ? -5.852 -13.010 16.255 1.00 98.19 277 GLY A C 1
ATOM 2286 O O . GLY A 1 277 ? -6.447 -13.655 17.122 1.00 98.19 277 GLY A O 1
ATOM 2287 N N . ARG A 1 278 ? -4.579 -12.637 16.383 1.00 96.69 278 ARG A N 1
ATOM 2288 C CA . ARG A 1 278 ? -3.835 -12.687 17.643 1.00 96.69 278 ARG A CA 1
ATOM 2289 C C . ARG A 1 278 ? -4.351 -11.573 18.545 1.00 96.69 278 ARG A C 1
ATOM 2291 O O . ARG A 1 278 ? -4.381 -10.423 18.115 1.00 96.69 278 ARG A O 1
ATOM 2298 N N . GLU A 1 279 ? -4.745 -11.916 19.769 1.00 95.56 279 GLU A N 1
ATOM 2299 C CA . GLU A 1 279 ? -5.061 -10.918 20.798 1.00 95.56 279 GLU A CA 1
ATOM 2300 C C . GLU A 1 279 ? -3.859 -9.992 20.983 1.00 95.56 279 GLU A C 1
ATOM 2302 O O . GLU A 1 279 ? -2.730 -10.461 21.109 1.00 95.56 279 GLU A O 1
ATOM 2307 N N . ARG A 1 280 ? -4.101 -8.682 20.918 1.00 93.44 280 ARG A N 1
ATOM 2308 C CA . ARG A 1 280 ? -3.071 -7.664 20.729 1.00 93.44 280 ARG A CA 1
ATOM 2309 C C . ARG A 1 280 ? -1.959 -7.785 21.768 1.00 93.44 280 ARG A C 1
ATOM 2311 O O . ARG A 1 280 ? -2.174 -7.614 22.965 1.00 93.44 280 ARG A O 1
ATOM 2318 N N . GLU A 1 281 ? -0.748 -8.005 21.272 1.00 91.56 281 GLU A N 1
ATOM 2319 C CA . GLU A 1 281 ? 0.484 -8.004 22.054 1.00 91.56 281 GLU A CA 1
ATOM 2320 C C . GLU A 1 281 ? 1.311 -6.745 21.784 1.00 91.56 281 GLU A C 1
ATOM 2322 O O . GLU A 1 281 ? 1.889 -6.183 22.713 1.00 91.56 281 GLU A O 1
ATOM 2327 N N . ALA A 1 282 ? 1.342 -6.293 20.527 1.00 91.50 282 ALA A N 1
ATOM 2328 C CA . ALA A 1 282 ? 2.069 -5.104 20.110 1.00 91.50 282 ALA A CA 1
ATOM 2329 C C . ALA A 1 282 ? 1.317 -3.825 20.513 1.00 91.50 282 ALA A C 1
ATOM 2331 O O . ALA A 1 282 ? 0.101 -3.699 20.312 1.00 91.50 282 ALA A O 1
ATOM 2332 N N . SER A 1 283 ? 2.057 -2.835 21.024 1.00 91.38 283 SER A N 1
ATOM 2333 C CA . SER A 1 283 ? 1.507 -1.503 21.290 1.00 91.38 283 SER A CA 1
ATOM 2334 C C . SER A 1 283 ? 0.957 -0.867 20.007 1.00 91.38 283 SER A C 1
ATOM 2336 O O . SER A 1 283 ? 1.356 -1.206 18.892 1.00 91.38 283 SER A O 1
ATOM 2338 N N . LEU A 1 284 ? 0.056 0.104 20.156 1.00 91.25 284 LEU A N 1
ATOM 2339 C CA . LEU A 1 284 ? -0.534 0.808 19.012 1.00 91.25 284 LEU A CA 1
ATOM 2340 C C . LEU A 1 284 ? 0.485 1.692 18.272 1.00 91.25 284 LEU A C 1
ATOM 2342 O O . LEU A 1 284 ? 0.301 1.963 17.090 1.00 91.25 284 LEU A O 1
ATOM 2346 N N . THR A 1 285 ? 1.568 2.105 18.939 1.00 90.12 285 THR A N 1
ATOM 2347 C CA . THR A 1 285 ? 2.718 2.793 18.323 1.00 90.12 285 THR A CA 1
ATOM 2348 C C . THR A 1 285 ? 3.645 1.838 17.571 1.00 90.12 285 THR A C 1
ATOM 2350 O O . THR A 1 285 ? 4.338 2.272 16.650 1.00 90.12 285 THR A O 1
ATOM 2353 N N . ASN A 1 286 ? 3.644 0.550 17.936 1.00 91.50 286 ASN A N 1
ATOM 2354 C CA . ASN A 1 286 ? 4.396 -0.496 17.252 1.00 91.50 286 ASN A CA 1
ATOM 2355 C C . ASN A 1 286 ? 3.639 -1.025 16.034 1.00 91.50 286 ASN A C 1
ATOM 2357 O O . ASN A 1 286 ? 4.095 -0.883 14.903 1.00 91.50 286 ASN A O 1
ATOM 2361 N N . LEU A 1 287 ? 2.436 -1.557 16.241 1.00 94.25 287 LEU A N 1
ATOM 2362 C CA . LEU A 1 287 ? 1.593 -2.063 15.164 1.00 94.25 287 LEU A CA 1
ATOM 2363 C C . LEU A 1 287 ? 0.224 -1.374 15.208 1.00 94.25 287 LEU A C 1
ATOM 2365 O O . LEU A 1 287 ? -0.687 -1.864 15.887 1.00 94.25 287 LEU A O 1
ATOM 2369 N N . PRO A 1 288 ? 0.061 -0.236 14.506 1.00 93.88 288 PRO A N 1
ATOM 2370 C CA . PRO A 1 288 ? -1.199 0.491 14.478 1.00 93.88 288 PRO A CA 1
ATOM 2371 C C . PRO A 1 288 ? -2.343 -0.396 13.968 1.00 93.88 288 PRO A C 1
ATOM 2373 O O . PRO A 1 288 ? -2.111 -1.237 13.089 1.00 93.88 288 PRO A O 1
ATOM 2376 N N . PRO A 1 289 ? -3.580 -0.200 14.460 1.00 95.38 289 PRO A N 1
ATOM 2377 C CA . PRO A 1 289 ? -4.757 -0.863 13.914 1.00 95.38 289 PRO A CA 1
ATOM 2378 C C . PRO A 1 289 ? -4.843 -0.690 12.395 1.00 95.38 289 PRO A C 1
ATOM 2380 O O . PRO A 1 289 ? -4.400 0.317 11.830 1.00 95.38 289 PRO A O 1
ATOM 2383 N N . LEU A 1 290 ? -5.432 -1.670 11.717 1.00 96.75 290 LEU A N 1
ATOM 2384 C CA . LEU A 1 290 ? -5.836 -1.479 10.327 1.00 96.75 290 LEU A CA 1
ATOM 2385 C C . LEU A 1 290 ? -6.926 -0.395 10.275 1.00 96.75 290 LEU A C 1
ATOM 2387 O O . LEU A 1 290 ? -7.806 -0.351 11.137 1.00 96.75 290 LEU A O 1
ATOM 2391 N N . GLN A 1 291 ? -6.855 0.488 9.281 1.00 95.50 291 GLN A N 1
ATOM 2392 C CA . GLN A 1 291 ? -7.842 1.540 9.066 1.00 95.50 291 GLN A CA 1
ATOM 2393 C C . GLN A 1 291 ? -9.162 0.935 8.591 1.00 95.50 291 GLN A C 1
ATOM 2395 O O . GLN A 1 291 ? -9.187 0.104 7.676 1.00 95.50 291 GLN A O 1
ATOM 2400 N N . VAL A 1 292 ? -10.265 1.389 9.186 1.00 94.81 292 VAL A N 1
ATOM 2401 C CA . VAL A 1 292 ? -11.616 0.926 8.840 1.00 94.81 292 VAL A CA 1
ATOM 2402 C C . VAL A 1 292 ? -11.898 1.218 7.366 1.00 94.81 292 VAL A C 1
ATOM 2404 O O . VAL A 1 292 ? -12.412 0.363 6.652 1.00 94.81 292 VAL A O 1
ATOM 2407 N N . GLU A 1 293 ? -11.462 2.375 6.875 1.00 94.31 293 GLU A N 1
ATOM 2408 C CA . GLU A 1 293 ? -11.634 2.830 5.495 1.00 94.31 293 GLU A CA 1
ATOM 2409 C C . GLU A 1 293 ? -10.988 1.865 4.499 1.00 94.31 293 GLU A C 1
ATOM 2411 O O . GLU A 1 293 ? -11.604 1.511 3.495 1.00 94.31 293 GLU A O 1
ATOM 2416 N N . SER A 1 294 ? -9.770 1.402 4.794 1.00 95.25 294 SER A N 1
ATOM 2417 C CA . SER A 1 294 ? -9.051 0.438 3.955 1.00 95.25 294 SER A CA 1
ATOM 2418 C C . SER A 1 294 ? -9.744 -0.928 3.957 1.00 95.25 294 SER A C 1
ATOM 2420 O O . SER A 1 294 ? -9.828 -1.573 2.917 1.00 95.25 294 SER A O 1
ATOM 2422 N N . ILE A 1 295 ? -10.299 -1.368 5.091 1.00 96.50 295 ILE A N 1
ATOM 2423 C CA . ILE A 1 295 ? -11.060 -2.627 5.173 1.00 96.50 295 ILE A CA 1
ATOM 2424 C C . ILE A 1 295 ? -12.356 -2.535 4.357 1.00 96.50 295 ILE A C 1
ATOM 2426 O O . ILE A 1 295 ? -12.651 -3.433 3.566 1.00 96.50 295 ILE A O 1
ATOM 2430 N N . LEU A 1 296 ? -13.108 -1.442 4.508 1.00 95.50 296 LEU A N 1
ATOM 2431 C CA . LEU A 1 296 ? -14.343 -1.196 3.757 1.00 95.50 296 LEU A CA 1
ATOM 2432 C C . LEU A 1 296 ? -14.084 -1.069 2.256 1.00 95.50 296 LEU A C 1
ATOM 2434 O O . LEU A 1 296 ? -14.837 -1.619 1.453 1.00 95.50 296 LEU A O 1
ATOM 2438 N N . LEU A 1 297 ? -12.992 -0.403 1.875 1.00 94.56 297 LEU A N 1
ATOM 2439 C CA . LEU A 1 297 ? -12.528 -0.352 0.496 1.00 94.56 297 LEU A CA 1
ATOM 2440 C C . LEU A 1 297 ? -12.318 -1.764 -0.054 1.00 94.56 297 LEU A C 1
ATOM 2442 O O . LEU A 1 297 ? -12.882 -2.085 -1.096 1.00 94.56 297 LEU A O 1
ATOM 2446 N N . LEU A 1 298 ? -11.556 -2.617 0.638 1.00 95.06 298 LEU A N 1
ATOM 2447 C CA . LEU A 1 298 ? -11.288 -3.984 0.180 1.00 95.06 298 LEU A CA 1
ATOM 2448 C C . LEU A 1 298 ? -12.564 -4.823 0.052 1.00 95.06 298 LEU A C 1
ATOM 2450 O O . LEU A 1 298 ? -12.668 -5.612 -0.881 1.00 95.06 298 LEU A O 1
ATOM 2454 N N . ALA A 1 299 ? -13.543 -4.622 0.936 1.00 95.94 299 ALA A N 1
ATOM 2455 C CA . ALA A 1 299 ? -14.858 -5.254 0.832 1.00 95.94 299 ALA A CA 1
ATOM 2456 C C . ALA A 1 299 ? -15.726 -4.681 -0.308 1.00 95.94 299 ALA A C 1
ATOM 2458 O O . ALA A 1 299 ? -16.704 -5.308 -0.704 1.00 95.94 299 ALA A O 1
ATOM 2459 N N . SER A 1 300 ? -15.417 -3.497 -0.841 1.00 94.69 300 SER A N 1
ATOM 2460 C CA . SER A 1 300 ? -16.146 -2.898 -1.973 1.00 94.69 300 SER A CA 1
ATOM 2461 C C . SER A 1 300 ? -15.589 -3.292 -3.347 1.00 94.69 300 SER A C 1
ATOM 2463 O O . SER A 1 300 ? -16.258 -3.102 -4.363 1.00 94.69 300 SER A O 1
ATOM 2465 N N . VAL A 1 301 ? -14.361 -3.819 -3.387 1.00 92.31 301 VAL A N 1
ATOM 2466 C CA . VAL A 1 301 ? -13.659 -4.186 -4.623 1.00 92.31 301 VAL A CA 1
ATOM 2467 C C . VAL A 1 301 ? -14.317 -5.419 -5.243 1.00 92.31 301 VAL A C 1
ATOM 2469 O O . VAL A 1 301 ? -14.615 -6.392 -4.557 1.00 92.31 301 VAL A O 1
ATOM 2472 N N . THR A 1 302 ? -14.499 -5.409 -6.563 1.00 87.69 302 THR A N 1
ATOM 2473 C CA . THR A 1 302 ? -15.041 -6.556 -7.323 1.00 87.69 302 THR A CA 1
ATOM 2474 C C . THR A 1 302 ? -14.005 -7.196 -8.248 1.00 87.69 302 THR A C 1
ATOM 2476 O O . THR A 1 302 ? -14.139 -8.324 -8.728 1.00 87.69 302 THR A O 1
ATOM 2479 N N . GLU A 1 303 ? -12.941 -6.454 -8.501 1.00 85.94 303 GLU A N 1
ATOM 2480 C CA . GLU A 1 303 ? -11.808 -6.766 -9.329 1.00 85.94 303 GLU A CA 1
ATOM 2481 C C . GLU A 1 303 ? -11.012 -7.870 -8.645 1.00 85.94 303 GLU A C 1
ATOM 2483 O O . GLU A 1 303 ? -10.713 -7.793 -7.459 1.00 85.94 303 GLU A O 1
ATOM 2488 N N . LYS A 1 304 ? -10.649 -8.911 -9.398 1.00 86.06 304 LYS A N 1
ATOM 2489 C CA . LYS A 1 304 ? -9.891 -10.058 -8.867 1.00 86.06 304 LYS A CA 1
ATOM 2490 C C . LYS A 1 304 ? -8.414 -9.767 -8.625 1.00 86.06 304 LYS A C 1
ATOM 2492 O O . LYS A 1 304 ? -7.734 -10.594 -8.012 1.00 86.06 304 LYS A O 1
ATOM 2497 N N . GLU A 1 305 ? -7.927 -8.657 -9.164 1.00 85.75 305 GLU A N 1
ATOM 2498 C CA . GLU A 1 305 ? -6.544 -8.231 -9.047 1.00 85.75 305 GLU A CA 1
ATOM 2499 C C . GLU A 1 305 ? -6.508 -6.718 -8.831 1.00 85.75 305 GLU A C 1
ATOM 2501 O O . GLU A 1 305 ? -7.065 -5.958 -9.628 1.00 85.75 305 GLU A O 1
ATOM 2506 N N . LEU A 1 306 ? -5.835 -6.294 -7.765 1.00 87.44 306 LEU A N 1
ATOM 2507 C CA . LEU A 1 306 ? -5.404 -4.915 -7.566 1.00 87.44 306 LEU A CA 1
ATOM 2508 C C . LEU A 1 306 ? -3.904 -4.844 -7.846 1.00 87.44 306 LEU A C 1
ATOM 2510 O O . LEU A 1 306 ? -3.174 -5.806 -7.624 1.00 87.44 306 LEU A O 1
ATOM 2514 N N . SER A 1 307 ? -3.429 -3.720 -8.359 1.00 84.94 307 SER A N 1
ATOM 2515 C CA . SER A 1 307 ? -2.056 -3.587 -8.833 1.00 84.94 307 SER A CA 1
ATOM 2516 C C . SER A 1 307 ? -1.394 -2.341 -8.276 1.00 84.94 307 SER A C 1
ATOM 2518 O O . SER A 1 307 ? -2.019 -1.296 -8.091 1.00 84.94 307 SER A O 1
ATOM 2520 N N . GLN A 1 308 ? -0.104 -2.473 -8.030 1.00 86.50 308 GLN A N 1
ATOM 2521 C CA . GLN A 1 308 ? 0.827 -1.401 -7.767 1.00 86.50 308 GLN A CA 1
ATOM 2522 C C . GLN A 1 308 ? 2.060 -1.655 -8.638 1.00 86.50 308 GLN A C 1
ATOM 2524 O O . GLN A 1 308 ? 2.459 -2.799 -8.860 1.00 86.50 308 GLN A O 1
ATOM 2529 N N . SER A 1 309 ? 2.656 -0.594 -9.170 1.00 83.31 309 SER A N 1
ATOM 2530 C CA . SER A 1 309 ? 3.888 -0.707 -9.936 1.00 83.31 309 SER A CA 1
ATOM 2531 C C . SER A 1 309 ? 4.784 0.510 -9.777 1.00 83.31 309 SER A C 1
ATOM 2533 O O . SER A 1 309 ? 4.323 1.648 -9.905 1.00 83.31 309 SER A O 1
ATOM 2535 N N . LEU A 1 310 ? 6.082 0.235 -9.619 1.00 83.12 310 LEU A N 1
ATOM 2536 C CA . LEU A 1 310 ? 7.181 1.193 -9.731 1.00 83.12 310 LEU A CA 1
ATOM 2537 C C . LEU A 1 310 ? 8.203 0.651 -10.718 1.00 83.12 310 LEU A C 1
ATOM 2539 O O . LEU A 1 310 ? 8.938 -0.291 -10.416 1.00 83.12 310 LEU A O 1
ATOM 2543 N N . ASP A 1 311 ? 8.253 1.255 -11.898 1.00 80.75 311 ASP A N 1
ATOM 2544 C CA . ASP A 1 311 ? 9.127 0.789 -12.962 1.00 80.75 311 ASP A CA 1
ATOM 2545 C C . ASP A 1 311 ? 9.957 1.941 -13.528 1.00 80.75 311 ASP A C 1
ATOM 2547 O O . ASP A 1 311 ? 9.460 2.793 -14.268 1.00 80.75 311 ASP A O 1
ATOM 2551 N N . VAL A 1 312 ? 11.250 1.966 -13.186 1.00 78.06 312 VAL A N 1
ATOM 2552 C CA . VAL A 1 312 ? 12.184 2.947 -13.758 1.00 78.06 312 VAL A CA 1
ATOM 2553 C C . VAL A 1 312 ? 12.449 2.685 -15.243 1.00 78.06 312 VAL A C 1
ATOM 2555 O O . VAL A 1 312 ? 12.952 3.569 -15.938 1.00 78.06 312 VAL A O 1
ATOM 2558 N N . ASN A 1 313 ? 12.044 1.525 -15.773 1.00 76.19 313 ASN A N 1
ATOM 2559 C CA . ASN A 1 313 ? 12.126 1.153 -17.183 1.00 76.19 313 ASN A CA 1
ATOM 2560 C C . ASN A 1 313 ? 10.877 1.532 -17.993 1.00 76.19 313 ASN A C 1
ATOM 2562 O O . ASN A 1 313 ? 10.897 1.372 -19.215 1.00 76.19 313 ASN A O 1
ATOM 2566 N N . ASP A 1 314 ? 9.851 2.143 -17.389 1.00 84.94 314 ASP A N 1
ATOM 2567 C CA . ASP A 1 314 ? 8.718 2.699 -18.144 1.00 84.94 314 ASP A CA 1
ATOM 2568 C C . ASP A 1 314 ? 9.196 3.699 -19.213 1.00 84.94 314 ASP A C 1
ATOM 2570 O O . ASP A 1 314 ? 10.220 4.361 -19.049 1.00 84.94 314 ASP A O 1
ATOM 2574 N N . PHE A 1 315 ? 8.473 3.810 -20.334 1.00 89.31 315 PHE A N 1
ATOM 2575 C CA . PHE A 1 315 ? 8.985 4.403 -21.583 1.00 89.31 315 PHE A CA 1
ATOM 2576 C C . PHE A 1 315 ? 9.638 5.789 -21.423 1.00 89.31 315 PHE A C 1
ATOM 2578 O O . PHE A 1 315 ? 10.665 6.046 -22.047 1.00 89.31 315 PHE A O 1
ATOM 2585 N N . LEU A 1 316 ? 9.081 6.656 -20.567 1.00 90.69 316 LEU A N 1
ATOM 2586 C CA . LEU A 1 316 ? 9.623 7.991 -20.264 1.00 90.69 316 LEU A CA 1
ATOM 2587 C C . LEU A 1 316 ? 10.076 8.172 -18.805 1.00 90.69 316 LEU A C 1
ATOM 2589 O O . LEU A 1 316 ? 10.336 9.296 -18.387 1.00 90.69 316 LEU A O 1
ATOM 2593 N N . ALA A 1 317 ? 10.167 7.096 -18.025 1.00 88.69 317 ALA A N 1
ATOM 2594 C CA . ALA A 1 317 ? 10.818 7.106 -16.713 1.00 88.69 317 ALA A CA 1
ATOM 2595 C C . ALA A 1 317 ? 12.348 6.997 -16.870 1.00 88.69 317 ALA A C 1
ATOM 2597 O O . ALA A 1 317 ? 12.823 6.640 -17.949 1.00 88.69 317 ALA A O 1
ATOM 2598 N N . GLY A 1 318 ? 13.121 7.260 -15.813 1.00 84.38 318 GLY A N 1
ATOM 2599 C CA . GLY A 1 318 ? 14.574 7.034 -15.758 1.00 84.38 318 GLY A CA 1
ATOM 2600 C C . GLY A 1 318 ? 15.406 8.283 -15.461 1.00 84.38 318 GLY A C 1
ATOM 2601 O O . GLY A 1 318 ? 14.897 9.269 -14.921 1.00 84.38 318 GLY A O 1
ATOM 2602 N N . LYS A 1 319 ? 16.701 8.234 -15.794 1.00 85.44 319 LYS A N 1
ATOM 2603 C CA . LYS A 1 319 ? 17.692 9.203 -15.310 1.00 85.44 319 LYS A CA 1
ATOM 2604 C C . LYS A 1 319 ? 17.522 10.589 -15.914 1.00 85.44 319 LYS A C 1
ATOM 2606 O O . LYS A 1 319 ? 17.640 10.804 -17.118 1.00 85.44 319 LYS A O 1
ATOM 2611 N N . MET A 1 320 ? 17.306 11.563 -15.047 1.00 88.81 320 MET A N 1
ATOM 2612 C CA . MET A 1 320 ? 17.292 12.981 -15.374 1.00 88.81 320 MET A CA 1
ATOM 2613 C C . MET A 1 320 ? 18.721 13.538 -15.429 1.00 88.81 320 MET A C 1
ATOM 2615 O O . MET A 1 320 ? 19.660 12.956 -14.889 1.00 88.81 320 MET A O 1
ATOM 2619 N N . LYS A 1 321 ? 18.886 14.741 -15.997 1.00 83.75 321 LYS A N 1
ATOM 2620 C CA . LYS A 1 321 ? 20.185 15.447 -16.063 1.00 83.75 321 LYS A CA 1
ATOM 2621 C C . LYS A 1 321 ? 20.860 15.652 -14.702 1.00 83.75 321 LYS A C 1
ATOM 2623 O O . LYS A 1 321 ? 22.073 15.792 -14.640 1.00 83.75 321 LYS A O 1
ATOM 2628 N N . SER A 1 322 ? 20.084 15.658 -13.619 1.00 84.38 322 SER A N 1
ATOM 2629 C CA . SER A 1 322 ? 20.599 15.757 -12.249 1.00 84.38 322 SER A CA 1
ATOM 2630 C C . SER A 1 322 ? 21.285 14.480 -11.741 1.00 84.38 322 SER A C 1
ATOM 2632 O O . SER A 1 322 ? 21.754 14.471 -10.608 1.00 84.38 322 SER A O 1
ATOM 2634 N N . GLY A 1 323 ? 21.301 13.399 -12.530 1.00 83.06 323 GLY A N 1
ATOM 2635 C CA . GLY A 1 323 ? 21.815 12.082 -12.139 1.00 83.06 323 GLY A CA 1
ATOM 2636 C C . GLY A 1 323 ? 20.806 11.211 -11.383 1.00 83.06 323 GLY A C 1
ATOM 2637 O O . GLY A 1 323 ? 21.075 10.032 -11.175 1.00 83.06 323 GLY A O 1
ATOM 2638 N N . ARG A 1 324 ? 19.646 11.773 -11.014 1.00 86.62 324 ARG A N 1
ATOM 2639 C CA . ARG A 1 324 ? 18.540 11.079 -10.338 1.00 86.62 324 ARG A CA 1
ATOM 2640 C C . ARG A 1 324 ? 17.591 10.426 -11.330 1.00 86.62 324 ARG A C 1
ATOM 2642 O O . ARG A 1 324 ? 17.238 11.054 -12.327 1.00 86.62 324 ARG A O 1
ATOM 2649 N N . ASP A 1 325 ? 17.099 9.243 -11.008 1.00 87.06 325 ASP A N 1
ATOM 2650 C CA . ASP A 1 325 ? 16.009 8.591 -11.725 1.00 87.06 325 ASP A CA 1
ATOM 2651 C C . ASP A 1 325 ? 14.663 9.039 -11.172 1.00 87.06 325 ASP A C 1
ATOM 2653 O O . ASP A 1 325 ? 14.499 9.241 -9.968 1.00 87.06 325 ASP A O 1
ATOM 2657 N N . TRP A 1 326 ? 13.687 9.192 -12.061 1.00 90.19 326 TRP A N 1
ATOM 2658 C CA . TRP A 1 326 ? 12.292 9.341 -11.667 1.00 90.19 326 TRP A CA 1
ATOM 2659 C C . TRP A 1 326 ? 11.472 8.179 -12.217 1.00 90.19 326 TRP A C 1
ATOM 2661 O O . TRP A 1 326 ? 11.723 7.708 -13.330 1.00 90.19 326 TRP A O 1
ATOM 2671 N N . CYS A 1 327 ? 10.460 7.754 -11.471 1.00 88.75 327 CYS A N 1
ATOM 2672 C CA . CYS A 1 327 ? 9.448 6.836 -11.974 1.00 88.75 327 CYS A CA 1
ATOM 2673 C C . CYS A 1 327 ? 8.047 7.235 -11.493 1.00 88.75 327 CYS A C 1
ATOM 2675 O O . CYS A 1 327 ? 7.886 7.692 -10.356 1.00 88.75 327 CYS A O 1
ATOM 2677 N N . PRO A 1 328 ? 7.023 7.101 -12.354 1.00 90.56 328 PRO A N 1
ATOM 2678 C CA . PRO A 1 328 ? 5.639 7.261 -11.938 1.00 90.56 328 PRO A CA 1
ATOM 2679 C C . PRO A 1 328 ? 5.215 6.105 -11.024 1.00 90.56 328 PRO A C 1
ATOM 2681 O O . PRO A 1 328 ? 5.618 4.957 -11.219 1.00 90.56 328 PRO A O 1
ATOM 2684 N N . THR A 1 329 ? 4.355 6.402 -10.053 1.00 88.75 329 THR A N 1
ATOM 2685 C CA . THR A 1 329 ? 3.666 5.390 -9.251 1.00 88.75 329 THR A CA 1
ATOM 2686 C C . THR A 1 329 ? 2.315 5.092 -9.884 1.00 88.75 329 THR A C 1
ATOM 2688 O O . THR A 1 329 ? 1.447 5.964 -10.034 1.00 88.75 329 THR A O 1
ATOM 2691 N N . TYR A 1 330 ? 2.125 3.840 -10.286 1.00 87.62 330 TYR A N 1
ATOM 2692 C CA . TYR A 1 330 ? 0.838 3.375 -10.780 1.00 87.62 330 TYR A CA 1
ATOM 2693 C C . TYR A 1 330 ? 0.186 2.507 -9.720 1.00 87.62 330 TYR A C 1
ATOM 2695 O O . TYR A 1 330 ? 0.727 1.469 -9.351 1.00 87.62 330 TYR A O 1
ATOM 2703 N N . LEU A 1 331 ? -0.980 2.938 -9.254 1.00 88.19 331 LEU A N 1
ATOM 2704 C CA . LEU A 1 331 ? -1.860 2.174 -8.383 1.00 88.19 331 LEU A CA 1
ATOM 2705 C C . LEU A 1 331 ? -3.163 1.896 -9.130 1.00 88.19 331 LEU A C 1
ATOM 2707 O O . LEU A 1 331 ? -3.606 2.703 -9.956 1.00 88.19 331 LEU A O 1
ATOM 2711 N N . SER A 1 332 ? -3.786 0.762 -8.820 1.00 88.06 332 SER A N 1
ATOM 2712 C CA . SER A 1 332 ? -5.192 0.529 -9.135 1.00 88.06 332 SER A CA 1
ATOM 2713 C C . SER A 1 332 ? -6.047 1.669 -8.589 1.00 88.06 332 SER A C 1
ATOM 2715 O O . SER A 1 332 ? -5.723 2.276 -7.565 1.00 88.06 332 SER A O 1
ATOM 2717 N N . ARG A 1 333 ? -7.158 1.949 -9.276 1.00 88.06 333 ARG A N 1
ATOM 2718 C CA . ARG A 1 333 ? -8.044 3.075 -8.967 1.00 88.06 333 ARG A CA 1
ATOM 2719 C C . ARG A 1 333 ? -8.493 3.089 -7.509 1.00 88.06 333 ARG A C 1
ATOM 2721 O O . ARG A 1 333 ? -8.628 4.158 -6.924 1.00 88.06 333 ARG A O 1
ATOM 2728 N N . GLU A 1 334 ? -8.726 1.907 -6.968 1.00 88.50 334 GLU A N 1
ATOM 2729 C CA . GLU A 1 334 ? -9.219 1.648 -5.623 1.00 88.50 334 GLU A CA 1
ATOM 2730 C C . GLU A 1 334 ? -8.152 1.967 -4.568 1.00 88.50 334 GLU A C 1
ATOM 2732 O O . GLU A 1 334 ? -8.484 2.418 -3.483 1.00 88.50 334 GLU A O 1
ATOM 2737 N N . LEU A 1 335 ? -6.867 1.780 -4.885 1.00 90.75 335 LEU A N 1
ATOM 2738 C CA . LEU A 1 335 ? -5.760 1.969 -3.942 1.00 90.75 335 LEU A CA 1
ATOM 2739 C C . LEU A 1 335 ? -5.212 3.402 -3.925 1.00 90.75 335 LEU A C 1
ATOM 2741 O O . LEU A 1 335 ? -4.526 3.790 -2.979 1.00 90.75 335 LEU A O 1
ATOM 2745 N N . GLU A 1 336 ? -5.472 4.192 -4.961 1.00 90.00 336 GLU A N 1
ATOM 2746 C CA . GLU A 1 336 ? -4.957 5.556 -5.074 1.00 90.00 336 GLU A CA 1
ATOM 2747 C C . GLU A 1 336 ? -5.437 6.442 -3.916 1.00 90.00 336 GLU A C 1
ATOM 2749 O O . GLU A 1 336 ? -6.630 6.505 -3.628 1.00 90.00 336 GLU A O 1
ATOM 2754 N N . ASN A 1 337 ? -4.517 7.193 -3.299 1.00 92.06 337 ASN A N 1
ATOM 2755 C CA . ASN A 1 337 ? -4.826 8.101 -2.189 1.00 92.06 337 ASN A CA 1
ATOM 2756 C C . ASN A 1 337 ? -5.459 7.397 -0.976 1.00 92.06 337 ASN A C 1
ATOM 2758 O O . ASN A 1 337 ? -6.274 7.980 -0.263 1.00 92.06 337 ASN A O 1
ATOM 2762 N N . THR A 1 338 ? -5.032 6.159 -0.718 1.00 92.75 338 THR A N 1
ATOM 2763 C CA . THR A 1 338 ? -5.400 5.379 0.471 1.00 92.75 338 THR A CA 1
ATOM 2764 C C . THR A 1 338 ? -4.157 4.965 1.253 1.00 92.75 338 THR A C 1
ATOM 2766 O O . THR A 1 338 ? -3.054 4.907 0.697 1.00 92.75 338 THR A O 1
ATOM 2769 N N . GLU A 1 339 ? -4.326 4.635 2.535 1.00 93.69 339 GLU A N 1
ATOM 2770 C CA . GLU A 1 339 ? -3.237 4.077 3.339 1.00 93.69 339 GLU A CA 1
ATOM 2771 C C . GLU A 1 339 ? -2.680 2.803 2.696 1.00 93.69 339 GLU A C 1
ATOM 2773 O O . GLU A 1 339 ? -1.467 2.671 2.538 1.00 93.69 339 GLU A O 1
ATOM 2778 N N . PHE A 1 340 ? -3.549 1.869 2.294 1.00 94.50 340 PHE A N 1
ATOM 2779 C CA . PHE A 1 340 ? -3.083 0.599 1.748 1.00 94.50 340 PHE A CA 1
ATOM 2780 C C . PHE A 1 340 ? -2.319 0.785 0.429 1.00 94.50 340 PHE A C 1
ATOM 2782 O O . PHE A 1 340 ? -1.273 0.168 0.241 1.00 94.50 340 PHE A O 1
ATOM 2789 N N . GLY A 1 341 ? -2.751 1.695 -0.451 1.00 93.31 341 GLY A N 1
ATOM 2790 C CA . GLY A 1 341 ? -1.992 2.031 -1.661 1.00 93.31 341 GLY A CA 1
ATOM 2791 C C . GLY A 1 341 ? -0.614 2.628 -1.372 1.00 93.31 341 GLY A C 1
ATOM 2792 O O . GLY A 1 341 ? 0.365 2.306 -2.054 1.00 93.31 341 GLY A O 1
ATOM 2793 N N . HIS A 1 342 ? -0.495 3.447 -0.325 1.00 93.12 342 HIS A N 1
ATOM 2794 C CA . HIS A 1 342 ? 0.806 3.940 0.114 1.00 93.12 342 HIS A CA 1
ATOM 2795 C C . HIS A 1 342 ? 1.686 2.835 0.705 1.00 93.12 342 HIS A C 1
ATOM 2797 O O . HIS A 1 342 ? 2.860 2.745 0.349 1.00 93.12 342 HIS A O 1
ATOM 2803 N N . LEU A 1 343 ? 1.129 1.969 1.559 1.00 94.69 343 LEU A N 1
ATOM 2804 C CA . LEU A 1 343 ? 1.839 0.816 2.120 1.00 94.69 343 LEU A CA 1
ATOM 2805 C C . LEU A 1 343 ? 2.350 -0.111 1.013 1.00 94.69 343 LEU A C 1
ATOM 2807 O O . LEU A 1 343 ? 3.494 -0.559 1.048 1.00 94.69 343 LEU A O 1
ATOM 2811 N N . MET A 1 344 ? 1.544 -0.346 -0.021 1.00 92.81 344 MET A N 1
ATOM 2812 C CA . MET A 1 344 ? 1.968 -1.090 -1.206 1.00 92.81 344 MET A CA 1
ATOM 2813 C C . MET A 1 344 ? 3.107 -0.377 -1.936 1.00 92.81 344 MET A C 1
ATOM 2815 O O . MET A 1 344 ? 4.052 -1.019 -2.361 1.00 92.81 344 MET A O 1
ATOM 2819 N N . THR A 1 345 ? 3.075 0.949 -2.040 1.00 90.81 345 THR A N 1
ATOM 2820 C CA . THR A 1 345 ? 4.165 1.703 -2.678 1.00 90.81 345 THR A CA 1
ATOM 2821 C C . THR A 1 345 ? 5.464 1.611 -1.875 1.00 90.81 345 THR A C 1
ATOM 2823 O O . THR A 1 345 ? 6.516 1.325 -2.441 1.00 90.81 345 THR A O 1
ATOM 2826 N N . ILE A 1 346 ? 5.412 1.817 -0.558 1.00 91.12 346 ILE A N 1
ATOM 2827 C CA . ILE A 1 346 ? 6.621 1.863 0.272 1.00 91.12 346 ILE A CA 1
ATOM 2828 C C . ILE A 1 346 ? 7.262 0.479 0.433 1.00 91.12 346 ILE A C 1
ATOM 2830 O O . ILE A 1 346 ? 8.480 0.347 0.367 1.00 91.12 346 ILE A O 1
ATOM 2834 N N . THR A 1 347 ? 6.455 -0.576 0.546 1.00 93.06 347 THR A N 1
ATOM 2835 C CA . THR A 1 347 ? 6.971 -1.949 0.651 1.00 93.06 347 THR A CA 1
ATOM 2836 C C . THR A 1 347 ? 7.576 -2.460 -0.661 1.00 93.06 347 THR A C 1
ATOM 2838 O O . THR A 1 347 ? 8.384 -3.386 -0.635 1.00 93.06 347 THR A O 1
ATOM 2841 N N . ASP A 1 348 ? 7.258 -1.834 -1.799 1.00 90.81 348 ASP A N 1
ATOM 2842 C CA . ASP A 1 348 ? 7.890 -2.108 -3.101 1.00 90.81 348 ASP A CA 1
ATOM 2843 C C . ASP A 1 348 ? 9.281 -1.510 -3.168 1.00 90.81 348 ASP A C 1
ATOM 2845 O O . ASP A 1 348 ? 10.230 -2.134 -3.647 1.00 90.81 348 ASP A O 1
ATOM 2849 N N . ILE A 1 349 ? 9.410 -0.305 -2.612 1.00 89.75 349 ILE A N 1
ATOM 2850 C CA . ILE A 1 349 ? 10.701 0.338 -2.413 1.00 89.75 349 ILE A CA 1
ATOM 2851 C C . ILE A 1 349 ? 11.554 -0.537 -1.492 1.00 89.75 349 ILE A C 1
ATOM 2853 O O . ILE A 1 349 ? 12.689 -0.813 -1.855 1.00 89.75 349 ILE A O 1
ATOM 2857 N N . PHE A 1 350 ? 11.015 -1.063 -0.382 1.00 92.62 350 PHE A N 1
ATOM 2858 C CA . PHE A 1 350 ? 11.764 -1.974 0.504 1.00 92.62 350 PHE A CA 1
ATOM 2859 C C . PHE A 1 350 ? 12.223 -3.234 -0.217 1.00 92.62 350 PHE A C 1
ATOM 2861 O O . PHE A 1 350 ? 13.376 -3.640 -0.081 1.00 92.62 350 PHE A O 1
ATOM 2868 N N . LEU A 1 351 ? 11.331 -3.860 -0.990 1.00 93.31 351 LEU A N 1
ATOM 2869 C CA . LEU A 1 351 ? 11.663 -5.078 -1.713 1.00 93.31 351 LEU A CA 1
ATOM 2870 C C . LEU A 1 351 ? 12.840 -4.845 -2.659 1.00 93.31 351 LEU A C 1
ATOM 2872 O O . LEU A 1 351 ? 13.775 -5.644 -2.673 1.00 93.31 351 LEU A O 1
ATOM 2876 N N . LYS A 1 352 ? 12.797 -3.755 -3.428 1.00 90.31 352 LYS A N 1
ATOM 2877 C CA . LYS A 1 352 ? 13.852 -3.388 -4.372 1.00 90.31 352 LYS A CA 1
ATOM 2878 C C . LYS A 1 352 ? 15.125 -2.973 -3.635 1.00 90.31 352 LYS A C 1
ATOM 2880 O O . LYS A 1 352 ? 16.163 -3.582 -3.848 1.00 90.31 352 LYS A O 1
ATOM 2885 N N . ASP A 1 353 ? 15.043 -1.998 -2.739 1.00 90.62 353 ASP A N 1
ATOM 2886 C CA . ASP A 1 353 ? 16.196 -1.410 -2.056 1.00 90.62 353 ASP A CA 1
ATOM 2887 C C . ASP A 1 353 ? 16.942 -2.424 -1.183 1.00 90.62 353 ASP A C 1
ATOM 2889 O O . ASP A 1 353 ? 18.155 -2.598 -1.306 1.00 90.62 353 ASP A O 1
ATOM 2893 N N . TRP A 1 354 ? 16.225 -3.175 -0.344 1.00 94.00 354 TRP A N 1
ATOM 2894 C CA . TRP A 1 354 ? 16.874 -4.098 0.583 1.00 94.00 354 TRP A CA 1
ATOM 2895 C C . TRP A 1 354 ? 17.419 -5.329 -0.143 1.00 94.00 354 TRP A C 1
ATOM 2897 O O . TRP A 1 354 ? 18.509 -5.791 0.188 1.00 94.00 354 TRP A O 1
ATOM 2907 N N . SER A 1 355 ? 16.746 -5.821 -1.193 1.00 93.94 355 SER A N 1
ATOM 2908 C CA . SER A 1 355 ? 17.329 -6.859 -2.068 1.00 93.94 355 SER A CA 1
ATOM 2909 C C . SER A 1 355 ? 18.594 -6.370 -2.784 1.00 93.94 355 SER A C 1
ATOM 2911 O O . SER A 1 355 ? 19.465 -7.163 -3.134 1.00 93.94 355 SER A O 1
ATOM 2913 N N . GLU A 1 356 ? 18.718 -5.060 -2.957 1.00 91.38 356 GLU A N 1
ATOM 2914 C CA . GLU A 1 356 ? 19.839 -4.393 -3.605 1.00 91.38 356 GLU A CA 1
ATOM 2915 C C . GLU A 1 356 ? 20.845 -3.818 -2.603 1.00 91.38 356 GLU A C 1
ATOM 2917 O O . GLU A 1 356 ? 21.687 -3.001 -2.969 1.00 91.38 356 GLU A O 1
ATOM 2922 N N . ASN A 1 357 ? 20.804 -4.282 -1.349 1.00 92.56 357 ASN A N 1
ATOM 2923 C CA . ASN A 1 357 ? 21.749 -3.922 -0.294 1.00 92.56 357 ASN A CA 1
ATOM 2924 C C . ASN A 1 357 ? 21.807 -2.402 -0.021 1.00 92.56 357 ASN A C 1
ATOM 2926 O O . ASN A 1 357 ? 22.894 -1.832 0.097 1.00 92.56 357 ASN A O 1
ATOM 2930 N N . GLY A 1 358 ? 20.642 -1.745 0.036 1.00 89.50 358 GLY A N 1
ATOM 2931 C CA . GLY A 1 358 ? 20.503 -0.346 0.468 1.00 89.50 358 GLY A CA 1
ATOM 2932 C C . GLY A 1 358 ? 20.983 0.690 -0.550 1.00 89.50 358 GLY A C 1
ATOM 2933 O O . GLY A 1 358 ? 21.282 1.830 -0.199 1.00 89.50 358 GLY A O 1
ATOM 2934 N N . THR A 1 359 ? 21.168 0.291 -1.811 1.00 85.31 359 THR A N 1
ATOM 2935 C CA . THR A 1 359 ? 21.719 1.190 -2.839 1.00 85.31 359 THR A CA 1
ATOM 2936 C C . THR A 1 359 ? 20.700 2.159 -3.434 1.00 85.31 359 THR A C 1
ATOM 2938 O O . THR A 1 359 ? 21.099 3.081 -4.146 1.00 85.31 359 THR A O 1
ATOM 2941 N N . ILE A 1 360 ? 19.404 1.993 -3.159 1.00 80.25 360 ILE A N 1
ATOM 2942 C CA . ILE A 1 360 ? 18.343 2.838 -3.705 1.00 80.25 360 ILE A CA 1
ATOM 2943 C C . ILE A 1 360 ? 18.021 3.935 -2.691 1.00 80.25 360 ILE A C 1
ATOM 2945 O O . ILE A 1 360 ? 17.198 3.775 -1.795 1.00 80.25 360 ILE A O 1
ATOM 2949 N N . GLN A 1 361 ? 18.632 5.104 -2.870 1.00 75.69 361 GLN A N 1
ATOM 2950 C CA . GLN A 1 361 ? 18.344 6.254 -2.012 1.00 75.69 361 GLN A CA 1
ATOM 2951 C C . GLN A 1 361 ? 17.152 7.052 -2.543 1.00 75.69 361 GLN A C 1
ATOM 2953 O O . GLN A 1 361 ? 17.223 7.621 -3.636 1.00 75.69 361 GLN A O 1
ATOM 2958 N N . GLU A 1 362 ? 16.079 7.156 -1.757 1.00 75.31 362 GLU A N 1
ATOM 2959 C CA . GLU A 1 362 ? 14.922 8.007 -2.056 1.00 75.31 362 GLU A CA 1
ATOM 2960 C C . GLU A 1 362 ? 14.985 9.295 -1.215 1.00 75.31 362 GLU A C 1
ATOM 2962 O O . GLU A 1 362 ? 14.912 9.287 0.015 1.00 75.31 362 GLU A O 1
ATOM 2967 N N . SER A 1 363 ? 15.165 10.437 -1.886 1.00 68.81 363 SER A N 1
ATOM 2968 C CA . SER A 1 363 ? 15.450 11.722 -1.219 1.00 68.81 363 SER A CA 1
ATOM 2969 C C . SER A 1 363 ? 14.349 12.243 -0.277 1.00 68.81 363 SER A C 1
ATOM 2971 O O . SER A 1 363 ? 14.648 12.928 0.706 1.00 68.81 363 SER A O 1
ATOM 2973 N N . ASN A 1 364 ? 13.089 11.918 -0.557 1.00 75.81 364 ASN A N 1
ATOM 2974 C CA . ASN A 1 364 ? 11.889 12.404 0.126 1.00 75.81 364 ASN A CA 1
ATOM 2975 C C . ASN A 1 364 ? 11.164 11.307 0.936 1.00 75.81 364 ASN A C 1
ATOM 2977 O O . ASN A 1 364 ? 10.291 11.610 1.755 1.00 75.81 364 ASN A O 1
ATOM 2981 N N . TYR A 1 365 ? 11.583 10.055 0.782 1.00 77.38 365 TYR A N 1
ATOM 2982 C CA . TYR A 1 365 ? 11.136 8.854 1.475 1.00 77.38 365 TYR A CA 1
ATOM 2983 C C . TYR A 1 365 ? 12.262 8.296 2.348 1.00 77.38 365 TYR A C 1
ATOM 2985 O O . TYR A 1 365 ? 12.818 7.233 2.092 1.00 77.38 365 TYR A O 1
ATOM 2993 N N . ARG A 1 366 ? 12.597 9.007 3.431 1.00 79.81 366 ARG A N 1
ATOM 2994 C CA . ARG A 1 366 ? 13.561 8.495 4.419 1.00 79.81 366 ARG A CA 1
ATOM 2995 C C . ARG A 1 366 ? 12.857 7.555 5.393 1.00 79.81 366 ARG A C 1
ATOM 2997 O O . ARG A 1 366 ? 12.496 7.964 6.496 1.00 79.81 366 ARG A O 1
ATOM 3004 N N . TYR A 1 367 ? 12.582 6.337 4.944 1.00 88.88 367 TYR A N 1
ATOM 3005 C CA . TYR A 1 367 ? 12.187 5.257 5.842 1.00 88.88 367 TYR A CA 1
ATOM 3006 C C . TYR A 1 367 ? 13.423 4.761 6.616 1.00 88.88 367 TYR A C 1
ATOM 3008 O O . TYR A 1 367 ? 14.515 4.790 6.045 1.00 88.88 367 TYR A O 1
ATOM 3016 N N . PRO A 1 368 ? 13.306 4.346 7.891 1.00 90.12 368 PRO A N 1
ATOM 3017 C CA . PRO A 1 368 ? 14.456 3.836 8.636 1.00 90.12 368 PRO A CA 1
ATOM 3018 C C . PRO A 1 368 ? 15.089 2.607 7.974 1.00 90.12 368 PRO A C 1
ATOM 3020 O O . PRO A 1 368 ? 14.385 1.682 7.566 1.00 90.12 368 PRO A O 1
ATOM 3023 N N . GLU A 1 369 ? 16.418 2.590 7.888 1.00 91.31 369 GLU A N 1
ATOM 3024 C CA . GLU A 1 369 ? 17.160 1.460 7.325 1.00 91.31 369 GLU A CA 1
ATOM 3025 C C . GLU A 1 369 ? 17.043 0.212 8.219 1.00 91.31 369 GLU A C 1
ATOM 3027 O O . GLU A 1 369 ? 16.991 0.331 9.450 1.00 91.31 369 GLU A O 1
ATOM 3032 N N . PRO A 1 370 ? 17.000 -0.999 7.632 1.00 94.69 370 PRO A N 1
ATOM 3033 C CA . PRO A 1 370 ? 17.025 -2.230 8.404 1.00 94.69 370 PRO A CA 1
ATOM 3034 C C . PRO A 1 370 ? 18.416 -2.459 9.025 1.00 94.69 370 PRO A C 1
ATO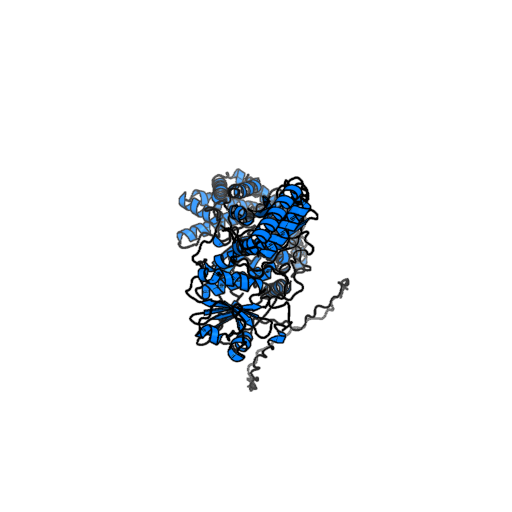M 3036 O O . PRO A 1 370 ? 19.423 -2.004 8.484 1.00 94.69 370 PRO A O 1
ATOM 3039 N N . PRO A 1 371 ? 18.520 -3.232 10.121 1.00 93.81 371 PRO A N 1
ATOM 3040 C CA . PRO A 1 371 ? 19.804 -3.502 10.779 1.00 93.81 371 PRO A CA 1
ATOM 3041 C C . PRO A 1 371 ? 20.799 -4.305 9.920 1.00 93.81 371 PRO A C 1
ATOM 3043 O O . PRO A 1 371 ? 21.995 -4.308 10.201 1.00 93.81 371 PRO A O 1
ATOM 3046 N N . TYR A 1 372 ? 20.316 -5.025 8.907 1.00 95.44 372 TYR A N 1
ATOM 3047 C CA . TYR A 1 372 ? 21.120 -5.780 7.945 1.00 95.44 372 TYR A CA 1
ATOM 3048 C C . TYR A 1 372 ? 20.313 -6.021 6.664 1.00 95.44 372 TYR A C 1
ATOM 3050 O O . TYR A 1 372 ? 19.089 -5.891 6.673 1.00 95.44 372 TYR A O 1
ATOM 3058 N N . TYR A 1 373 ? 20.985 -6.423 5.582 1.00 96.38 373 TYR A N 1
ATOM 3059 C CA . TYR A 1 373 ? 20.379 -6.725 4.279 1.00 96.38 373 TYR A CA 1
ATOM 3060 C C . TYR A 1 373 ? 20.375 -8.241 3.979 1.00 96.38 373 TYR A C 1
ATOM 3062 O O . TYR A 1 373 ? 21.229 -8.979 4.483 1.00 96.38 373 TYR A O 1
ATOM 3070 N N . PRO A 1 374 ? 19.446 -8.748 3.141 1.00 96.25 374 PRO A N 1
ATOM 3071 C CA . PRO A 1 374 ? 19.349 -10.169 2.791 1.00 96.25 374 PRO A CA 1
ATOM 3072 C C . PRO A 1 374 ? 20.551 -10.684 1.986 1.00 96.25 374 PRO A C 1
ATOM 3074 O O . PRO A 1 374 ? 20.814 -11.894 1.965 1.00 96.25 374 PRO A O 1
ATOM 3077 N N . PHE A 1 375 ? 21.294 -9.804 1.314 1.00 95.88 375 PHE A N 1
ATOM 3078 C CA . PHE A 1 375 ? 22.404 -10.152 0.429 1.00 95.88 375 PHE A CA 1
ATOM 3079 C C . PHE A 1 375 ? 23.631 -9.286 0.730 1.00 95.88 375 PHE A C 1
ATOM 3081 O O . PHE A 1 375 ? 23.495 -8.137 1.121 1.00 95.88 375 PHE A O 1
ATOM 3088 N N . ALA A 1 376 ? 24.832 -9.848 0.555 1.00 94.12 376 ALA A N 1
ATOM 3089 C CA . ALA A 1 376 ? 26.095 -9.166 0.874 1.00 94.12 376 ALA A CA 1
ATOM 3090 C C . ALA A 1 376 ? 26.507 -8.107 -0.167 1.00 94.12 376 ALA A C 1
ATOM 3092 O O . ALA A 1 376 ? 27.418 -7.319 0.059 1.00 94.12 376 ALA A O 1
ATOM 3093 N N . GLN A 1 377 ? 25.872 -8.138 -1.335 1.00 92.25 377 GLN A N 1
ATOM 3094 C CA . GLN A 1 377 ? 26.007 -7.167 -2.411 1.00 92.25 377 GLN A CA 1
ATOM 3095 C C . GLN A 1 377 ? 24.673 -7.134 -3.174 1.00 92.25 377 GLN A C 1
ATOM 3097 O O . GLN A 1 377 ? 23.872 -8.059 -2.995 1.00 92.25 377 GLN A O 1
ATOM 3102 N N . PRO A 1 378 ? 24.437 -6.129 -4.034 1.00 90.50 378 PRO A N 1
ATOM 3103 C CA . PRO A 1 378 ? 23.218 -6.062 -4.830 1.00 90.50 378 PRO A CA 1
ATOM 3104 C C . PRO A 1 378 ? 22.934 -7.373 -5.576 1.00 90.50 378 PRO A C 1
ATOM 3106 O O . PRO A 1 378 ? 23.841 -7.961 -6.182 1.00 90.50 378 PRO A O 1
ATOM 3109 N N . LEU A 1 379 ? 21.692 -7.856 -5.510 1.00 91.00 379 LEU A N 1
ATOM 3110 C CA . LEU A 1 379 ? 21.326 -9.197 -5.957 1.00 91.00 379 LEU A CA 1
ATOM 3111 C C . LEU A 1 379 ? 21.592 -9.386 -7.454 1.00 91.00 379 LEU A C 1
ATOM 3113 O O . LEU A 1 379 ? 22.147 -10.412 -7.849 1.00 91.00 379 LEU A O 1
ATOM 3117 N N . PHE A 1 380 ? 21.298 -8.392 -8.293 1.00 84.56 380 PHE A N 1
ATOM 3118 C CA . PHE A 1 380 ? 21.606 -8.485 -9.728 1.00 84.56 380 PHE A CA 1
ATOM 3119 C C . PHE A 1 380 ? 23.105 -8.713 -10.005 1.00 84.56 380 PHE A C 1
ATOM 3121 O O . PHE A 1 380 ? 23.445 -9.501 -10.889 1.00 84.56 380 PHE A O 1
ATOM 3128 N N . LYS A 1 381 ? 24.012 -8.103 -9.216 1.00 85.31 381 LYS A N 1
ATOM 3129 C CA . LYS A 1 381 ? 25.468 -8.317 -9.341 1.00 85.31 381 LYS A CA 1
ATOM 3130 C C . LYS A 1 381 ? 25.842 -9.744 -8.979 1.00 85.31 381 LYS A C 1
ATOM 3132 O O . LYS A 1 381 ? 26.662 -10.342 -9.669 1.00 85.31 381 LYS A O 1
ATOM 3137 N N . MET A 1 382 ? 25.224 -10.300 -7.933 1.00 88.44 382 MET A N 1
ATOM 3138 C CA . MET A 1 382 ? 25.424 -11.706 -7.562 1.00 88.44 382 MET A CA 1
ATOM 3139 C C . MET A 1 382 ? 25.006 -12.659 -8.683 1.00 88.44 382 MET A C 1
ATOM 3141 O O . MET A 1 382 ? 25.605 -13.719 -8.839 1.00 88.44 382 MET A O 1
ATOM 3145 N N . LEU A 1 383 ? 23.976 -12.286 -9.441 1.00 86.88 383 LEU A N 1
ATOM 3146 C CA . LEU A 1 383 ? 23.410 -13.093 -10.519 1.00 86.88 383 LEU A CA 1
ATOM 3147 C C . LEU A 1 383 ? 24.082 -12.850 -11.877 1.00 86.88 383 LEU A C 1
ATOM 3149 O O . LEU A 1 383 ? 23.857 -13.624 -12.804 1.00 86.88 383 LEU A O 1
ATOM 3153 N N . GLY A 1 384 ? 24.883 -11.789 -12.014 1.00 83.44 384 GLY A N 1
ATOM 3154 C CA . GLY A 1 384 ? 25.512 -11.411 -13.280 1.00 83.44 384 GLY A CA 1
ATOM 3155 C C . GLY A 1 384 ? 24.509 -11.005 -14.366 1.00 83.44 384 GLY A C 1
ATOM 3156 O O . GLY A 1 384 ? 24.775 -11.213 -15.548 1.00 83.44 384 GLY A O 1
ATOM 3157 N N . ILE A 1 385 ? 23.352 -10.463 -13.977 1.00 80.25 385 ILE A N 1
ATOM 3158 C CA . ILE A 1 385 ? 22.289 -10.005 -14.887 1.00 80.25 385 ILE A CA 1
ATOM 3159 C C . ILE A 1 385 ? 22.198 -8.480 -14.871 1.00 80.25 385 ILE A C 1
ATOM 3161 O O . ILE A 1 385 ? 22.587 -7.857 -13.895 1.00 80.25 385 ILE A O 1
ATOM 3165 N N . ASN A 1 386 ? 21.666 -7.878 -15.935 1.00 72.81 386 ASN A N 1
ATOM 3166 C CA . ASN A 1 386 ? 21.541 -6.416 -16.051 1.00 72.81 386 ASN A CA 1
ATOM 3167 C C . ASN A 1 386 ? 20.141 -5.887 -15.703 1.00 72.81 386 ASN A C 1
ATOM 3169 O O . ASN A 1 386 ? 19.965 -4.681 -15.564 1.00 72.81 386 ASN A O 1
ATOM 3173 N N . GLU A 1 387 ? 19.160 -6.780 -15.586 1.00 76.56 387 GLU A N 1
ATOM 3174 C CA . GLU A 1 387 ? 17.782 -6.469 -15.218 1.00 76.56 387 GLU A CA 1
ATOM 3175 C C . GLU A 1 387 ? 17.289 -7.533 -14.240 1.00 76.56 387 GLU A C 1
ATOM 3177 O O . GLU A 1 387 ? 17.546 -8.727 -14.423 1.00 76.56 387 GLU A O 1
ATOM 3182 N N . LEU A 1 388 ? 16.577 -7.089 -13.207 1.00 82.69 388 LEU A N 1
ATOM 3183 C CA . LEU A 1 388 ? 15.906 -7.958 -12.257 1.00 82.69 388 LEU A CA 1
ATOM 3184 C C . LEU A 1 388 ? 14.514 -7.401 -11.957 1.00 82.69 388 LEU A C 1
ATOM 3186 O O . LEU A 1 388 ? 14.366 -6.218 -11.641 1.00 82.69 388 LEU A O 1
ATOM 3190 N N . VAL A 1 389 ? 13.512 -8.272 -12.063 1.00 86.38 389 VAL A N 1
ATOM 3191 C CA . VAL A 1 389 ? 12.129 -7.986 -11.689 1.00 86.38 389 VAL A CA 1
ATOM 3192 C C . VAL A 1 389 ? 11.901 -8.409 -10.244 1.00 86.38 389 VAL A C 1
ATOM 3194 O O . VAL A 1 389 ? 12.117 -9.576 -9.907 1.00 86.38 389 VAL A O 1
ATOM 3197 N N . TYR A 1 390 ? 11.392 -7.495 -9.425 1.00 89.44 390 TYR A N 1
ATOM 3198 C CA . TYR A 1 390 ? 11.017 -7.729 -8.030 1.00 89.44 390 TYR A CA 1
ATOM 3199 C C . TYR A 1 390 ? 9.494 -7.795 -7.895 1.00 89.44 390 TYR A C 1
ATOM 3201 O O . TYR A 1 390 ? 8.791 -6.940 -8.435 1.00 89.44 390 TYR A O 1
ATOM 3209 N N . ASN A 1 391 ? 8.967 -8.795 -7.189 1.00 89.56 391 ASN A N 1
ATOM 3210 C CA . ASN A 1 391 ? 7.525 -8.912 -6.977 1.00 89.56 391 ASN A CA 1
ATOM 3211 C C . ASN A 1 391 ? 7.194 -9.579 -5.635 1.00 89.56 391 ASN A C 1
ATOM 3213 O O . ASN A 1 391 ? 7.745 -10.637 -5.319 1.00 89.56 391 ASN A O 1
ATOM 3217 N N . TRP A 1 392 ? 6.225 -9.032 -4.895 1.00 92.19 392 TRP A N 1
ATOM 3218 C CA . TRP A 1 392 ? 5.561 -9.793 -3.833 1.00 92.19 392 TRP A CA 1
ATOM 3219 C C . TRP A 1 392 ? 4.535 -10.744 -4.447 1.00 92.19 392 TRP A C 1
ATOM 3221 O O . TRP A 1 392 ? 3.600 -10.333 -5.138 1.00 92.19 392 TRP A O 1
ATOM 3231 N N . ASN A 1 393 ? 4.698 -12.037 -4.201 1.00 87.62 393 ASN A N 1
ATOM 3232 C CA . ASN A 1 393 ? 3.767 -13.063 -4.638 1.00 87.62 393 ASN A CA 1
ATOM 3233 C C . ASN A 1 393 ? 2.626 -13.207 -3.626 1.00 87.62 393 ASN A C 1
ATOM 3235 O O . ASN A 1 393 ? 2.750 -13.860 -2.593 1.00 87.62 393 ASN A O 1
ATOM 3239 N N . THR A 1 394 ? 1.487 -12.614 -3.964 1.00 87.88 394 THR A N 1
ATOM 3240 C CA . THR A 1 394 ? 0.277 -12.638 -3.136 1.00 87.88 394 THR A CA 1
ATOM 3241 C C . THR A 1 394 ? -0.540 -13.919 -3.293 1.00 87.88 394 THR A C 1
ATOM 3243 O O . THR A 1 394 ? -1.258 -14.287 -2.369 1.00 87.88 394 THR A O 1
ATOM 3246 N N . ALA A 1 395 ? -0.410 -14.650 -4.406 1.00 85.50 395 ALA A N 1
ATOM 3247 C CA . ALA A 1 395 ? -1.177 -15.878 -4.642 1.00 85.50 395 ALA A CA 1
ATOM 3248 C C . ALA A 1 395 ? -0.828 -17.001 -3.646 1.00 85.50 395 ALA A C 1
ATOM 3250 O O . ALA A 1 395 ? -1.687 -17.809 -3.307 1.00 85.50 395 ALA A O 1
ATOM 3251 N N . ASP A 1 396 ? 0.407 -17.009 -3.133 1.00 85.38 396 ASP A N 1
ATOM 3252 C CA . ASP A 1 396 ? 0.889 -17.977 -2.136 1.00 85.38 396 ASP A CA 1
ATOM 3253 C C . ASP A 1 396 ? 0.963 -17.396 -0.711 1.00 85.38 396 ASP A C 1
ATOM 3255 O O . ASP A 1 396 ? 1.636 -17.949 0.171 1.00 85.38 396 ASP A O 1
ATOM 3259 N N . ALA A 1 397 ? 0.294 -16.262 -0.476 1.00 92.00 397 ALA A N 1
ATOM 3260 C CA . ALA A 1 397 ? 0.213 -15.648 0.845 1.00 92.00 397 ALA A CA 1
ATOM 3261 C C . ALA A 1 397 ? -0.725 -16.425 1.782 1.00 92.00 397 ALA A C 1
ATOM 3263 O O . ALA A 1 397 ? -0.430 -16.544 2.972 1.00 92.00 397 ALA A O 1
ATOM 3264 N N . MET A 1 398 ? -1.811 -16.998 1.252 1.00 94.94 398 MET A N 1
ATOM 3265 C CA . MET A 1 398 ? -2.813 -17.735 2.020 1.00 94.94 398 MET A CA 1
ATOM 3266 C C . MET A 1 398 ? -3.108 -19.105 1.406 1.00 94.94 398 MET A C 1
ATOM 3268 O O . MET A 1 398 ? -3.162 -19.268 0.185 1.00 94.94 398 MET A O 1
ATOM 3272 N N . TYR A 1 399 ? -3.337 -20.085 2.277 1.00 95.25 399 TYR A N 1
ATOM 3273 C CA . TYR A 1 399 ? -3.755 -21.434 1.917 1.00 95.25 399 TYR A CA 1
ATOM 3274 C C . TYR A 1 399 ? -5.144 -21.723 2.461 1.00 95.25 399 TYR A C 1
ATOM 3276 O O . TYR A 1 399 ? -5.484 -21.255 3.547 1.00 95.25 399 TYR A O 1
ATOM 3284 N N . ALA A 1 400 ? -5.902 -22.547 1.742 1.00 96.88 400 ALA A N 1
ATOM 3285 C CA . ALA A 1 400 ? -7.204 -23.017 2.193 1.00 96.88 400 ALA A CA 1
ATOM 3286 C C . ALA A 1 400 ? -7.379 -24.524 2.006 1.00 96.88 400 ALA A C 1
ATOM 3288 O O . ALA A 1 400 ? -6.805 -25.117 1.091 1.00 96.88 400 ALA A O 1
ATOM 3289 N N . ILE A 1 401 ? -8.199 -25.138 2.852 1.00 96.50 401 ILE A N 1
ATOM 3290 C CA . ILE A 1 401 ? -8.707 -26.497 2.661 1.00 96.50 401 ILE A CA 1
ATOM 3291 C C . ILE A 1 401 ? -10.211 -26.513 2.879 1.00 96.50 401 ILE A C 1
ATOM 3293 O O . ILE A 1 401 ? -10.700 -25.988 3.877 1.00 96.50 401 ILE A O 1
ATOM 3297 N N . ASP A 1 402 ? -10.920 -27.142 1.951 1.00 95.94 402 ASP A N 1
ATOM 3298 C CA . ASP A 1 402 ? -12.343 -27.417 2.084 1.00 95.94 402 ASP A CA 1
ATOM 3299 C C . ASP A 1 402 ? -12.518 -28.769 2.778 1.00 95.94 402 ASP A C 1
ATOM 3301 O O . ASP A 1 402 ? -12.118 -29.813 2.256 1.00 95.94 402 ASP A O 1
ATOM 3305 N N . LEU A 1 403 ? -13.074 -28.731 3.982 1.00 91.50 403 LEU A N 1
ATOM 3306 C CA . LEU A 1 403 ? -13.634 -29.877 4.688 1.00 91.50 403 LEU A CA 1
ATOM 3307 C C . LEU A 1 403 ? -15.151 -29.857 4.463 1.00 91.50 403 LEU A C 1
ATOM 3309 O O . LEU A 1 403 ? -15.703 -28.796 4.189 1.00 91.50 403 LEU A O 1
ATOM 3313 N N . ASP A 1 404 ? -15.822 -31.003 4.590 1.00 86.88 404 ASP A N 1
ATOM 3314 C CA . ASP A 1 404 ? -17.216 -31.223 4.157 1.00 86.88 404 ASP A CA 1
ATOM 3315 C C . ASP A 1 404 ? -18.156 -30.003 4.257 1.00 86.88 404 ASP A C 1
ATOM 3317 O O . ASP A 1 404 ? -18.812 -29.656 3.278 1.00 86.88 404 ASP A O 1
ATOM 3321 N N . GLN A 1 405 ? -18.214 -29.334 5.416 1.00 91.31 405 GLN A N 1
ATOM 3322 C CA . GLN A 1 405 ? -19.060 -28.148 5.636 1.00 91.31 405 GLN A CA 1
ATOM 3323 C C . GLN A 1 405 ? -18.284 -26.876 6.013 1.00 91.31 405 GLN A C 1
ATOM 3325 O O . GLN A 1 405 ? -18.900 -25.834 6.235 1.00 91.31 405 GLN A O 1
ATOM 3330 N N . ILE A 1 406 ? -16.956 -26.950 6.120 1.00 96.25 406 ILE A N 1
ATOM 3331 C CA . ILE A 1 406 ? -16.118 -25.871 6.655 1.00 96.25 406 ILE A CA 1
ATOM 3332 C C . ILE A 1 406 ? -14.875 -25.710 5.785 1.00 96.25 406 ILE A C 1
ATOM 3334 O O . ILE A 1 406 ? -14.130 -26.661 5.566 1.00 96.25 406 ILE A O 1
ATOM 3338 N N . THR A 1 407 ? -14.584 -24.485 5.371 1.00 98.19 407 THR A N 1
ATOM 3339 C CA . THR A 1 407 ? -13.294 -24.116 4.791 1.00 98.19 407 THR A CA 1
ATOM 3340 C C . THR A 1 407 ? -12.403 -23.509 5.870 1.00 98.19 407 THR A C 1
ATOM 3342 O O . THR A 1 407 ? -12.817 -22.601 6.594 1.00 98.19 407 THR A O 1
ATOM 3345 N N . ILE A 1 408 ? -11.163 -23.986 5.967 1.00 98.06 408 ILE A N 1
ATOM 3346 C CA . ILE A 1 408 ? -10.138 -23.438 6.864 1.00 98.06 408 ILE A CA 1
ATOM 3347 C C . ILE A 1 408 ? -9.121 -22.669 6.030 1.00 98.06 408 ILE A C 1
ATOM 3349 O O . ILE A 1 408 ? -8.636 -23.193 5.028 1.00 98.06 408 ILE A O 1
ATOM 3353 N N . TYR A 1 409 ? -8.764 -21.466 6.477 1.00 98.19 409 TYR A N 1
ATOM 3354 C CA . TYR A 1 409 ? -7.775 -20.589 5.856 1.00 98.19 409 TYR A CA 1
ATOM 3355 C C . TYR A 1 409 ? -6.627 -20.315 6.824 1.00 98.19 409 TYR A C 1
ATOM 3357 O O . TYR A 1 409 ? -6.855 -19.970 7.983 1.00 98.19 409 TYR A O 1
ATOM 3365 N N . THR A 1 410 ? -5.391 -20.389 6.340 1.00 96.88 410 THR A N 1
ATOM 3366 C CA . THR A 1 410 ? -4.199 -20.005 7.112 1.00 96.88 410 THR A CA 1
ATOM 3367 C C . THR A 1 410 ? -3.218 -19.241 6.251 1.00 96.88 410 THR A C 1
ATOM 3369 O O . THR A 1 410 ? -3.007 -19.589 5.085 1.00 96.88 410 THR A O 1
ATOM 3372 N N . LEU A 1 411 ? -2.559 -18.252 6.843 1.00 95.75 411 LEU A N 1
ATOM 3373 C CA . LEU A 1 411 ? -1.484 -17.530 6.178 1.00 95.75 411 LEU A CA 1
ATOM 3374 C C . LEU A 1 411 ? -0.208 -18.370 6.118 1.00 95.75 411 LEU A C 1
ATOM 3376 O O . LEU A 1 411 ? 0.096 -19.166 7.010 1.00 95.75 411 LEU A O 1
ATOM 3380 N N . ASN A 1 412 ? 0.571 -18.171 5.056 1.00 93.69 412 ASN A N 1
ATOM 3381 C CA . ASN A 1 412 ? 1.901 -18.750 4.957 1.00 93.69 412 ASN A CA 1
ATOM 3382 C C . ASN A 1 412 ? 2.774 -18.231 6.104 1.00 93.69 412 ASN A C 1
ATOM 3384 O O . ASN A 1 412 ? 3.322 -19.030 6.865 1.00 93.69 412 ASN A O 1
ATOM 3388 N N . ARG A 1 413 ? 2.829 -16.901 6.228 1.00 96.31 413 ARG A N 1
ATOM 3389 C CA . ARG A 1 413 ? 3.537 -16.115 7.243 1.00 96.31 413 ARG A CA 1
ATOM 3390 C C . ARG A 1 413 ? 2.796 -14.807 7.468 1.00 96.31 413 ARG A C 1
ATOM 3392 O O . ARG A 1 413 ? 2.227 -14.280 6.517 1.00 96.31 413 ARG A O 1
ATOM 3399 N N . THR A 1 414 ? 2.852 -14.266 8.680 1.00 97.44 414 THR A N 1
ATOM 3400 C CA . THR A 1 414 ? 2.241 -12.963 9.002 1.00 97.44 414 THR A CA 1
ATOM 3401 C C . THR A 1 414 ? 3.208 -11.783 8.877 1.00 97.44 414 THR A C 1
ATOM 3403 O O . THR A 1 414 ? 2.753 -10.648 8.809 1.00 97.44 414 THR A O 1
ATOM 3406 N N . GLY A 1 415 ? 4.526 -12.027 8.825 1.00 97.19 415 GLY A N 1
ATOM 3407 C CA . GLY A 1 415 ? 5.532 -10.956 8.852 1.00 97.19 415 GLY A CA 1
ATOM 3408 C C . GLY A 1 415 ? 5.765 -10.251 7.510 1.00 97.19 415 GLY A C 1
ATOM 3409 O O . GLY A 1 415 ? 6.062 -9.063 7.480 1.00 97.19 415 GLY A O 1
ATOM 3410 N N . SER A 1 416 ? 5.637 -10.965 6.387 1.00 97.31 416 SER A N 1
ATOM 3411 C CA . SER A 1 416 ? 5.702 -10.384 5.038 1.00 97.31 416 SER A CA 1
ATOM 3412 C C . SER A 1 416 ? 5.049 -11.299 3.998 1.00 97.31 416 SER A C 1
ATOM 3414 O O . SER A 1 416 ? 4.767 -12.474 4.264 1.00 97.31 416 SER A O 1
ATOM 3416 N N . LEU A 1 417 ? 4.806 -10.758 2.803 1.00 96.19 417 LEU A N 1
ATOM 3417 C CA . LEU A 1 417 ? 4.354 -11.538 1.656 1.00 96.19 417 LEU A CA 1
ATOM 3418 C C . LEU A 1 417 ? 5.510 -12.382 1.077 1.00 96.19 417 LEU A C 1
ATOM 3420 O O . LEU A 1 417 ? 6.676 -12.012 1.215 1.00 96.19 417 LEU A O 1
ATOM 3424 N N . PRO A 1 418 ? 5.225 -13.511 0.408 1.00 94.00 418 PRO A N 1
ATOM 3425 C CA . PRO A 1 418 ? 6.231 -14.243 -0.361 1.00 94.00 418 PRO A CA 1
ATOM 3426 C C . PRO A 1 418 ? 6.921 -13.368 -1.415 1.00 94.00 418 PRO A C 1
ATOM 3428 O O . PRO A 1 418 ? 6.298 -12.492 -2.009 1.00 94.00 418 PRO A O 1
ATOM 3431 N N . VAL A 1 419 ? 8.198 -13.636 -1.692 1.00 92.69 419 VAL A N 1
ATOM 3432 C CA . VAL A 1 419 ? 9.001 -12.896 -2.682 1.00 92.69 419 VAL A CA 1
ATOM 3433 C C . VAL A 1 419 ? 9.202 -13.733 -3.941 1.00 92.69 419 VAL A C 1
ATOM 3435 O O . VAL A 1 419 ? 9.407 -14.945 -3.867 1.00 92.69 419 VAL A O 1
ATOM 3438 N N . SER A 1 420 ? 9.178 -13.089 -5.104 1.00 90.81 420 SER A N 1
ATOM 3439 C CA . SER A 1 420 ? 9.564 -13.690 -6.378 1.00 90.81 420 SER A CA 1
ATOM 3440 C C . SER A 1 420 ? 10.472 -12.764 -7.170 1.00 90.81 420 SER A C 1
ATOM 3442 O O . SER A 1 420 ? 10.299 -11.542 -7.163 1.00 90.81 420 SER A O 1
ATOM 3444 N N . TYR A 1 421 ? 11.426 -13.371 -7.868 1.00 90.50 421 TYR A N 1
ATOM 3445 C CA . TYR A 1 421 ? 12.422 -12.667 -8.656 1.00 90.50 421 TYR A CA 1
ATOM 3446 C C . TYR A 1 421 ? 12.483 -13.242 -10.075 1.00 90.50 421 TYR A C 1
ATOM 3448 O O . TYR A 1 421 ? 12.591 -14.458 -10.247 1.00 90.50 421 TYR A O 1
ATOM 3456 N N . PHE A 1 422 ? 12.484 -12.387 -11.101 1.00 85.69 422 PHE A N 1
ATOM 3457 C CA . PHE A 1 422 ? 12.495 -12.818 -12.508 1.00 85.69 422 PHE A CA 1
ATOM 3458 C C . PHE A 1 422 ? 13.548 -12.069 -13.324 1.00 85.69 422 PHE A C 1
ATOM 3460 O O . PHE A 1 422 ? 13.766 -10.883 -13.114 1.00 85.69 422 PHE A O 1
ATOM 3467 N N . ASN A 1 423 ? 14.176 -12.727 -14.300 1.00 75.62 423 ASN A N 1
ATOM 3468 C CA . ASN A 1 423 ? 15.198 -12.086 -15.146 1.00 75.62 423 ASN A CA 1
ATOM 3469 C C . ASN A 1 423 ? 14.620 -11.133 -16.208 1.00 75.62 423 ASN A C 1
ATOM 3471 O O . ASN A 1 423 ? 15.378 -10.436 -16.869 1.00 75.62 423 ASN A O 1
ATOM 3475 N N . SER A 1 424 ? 13.304 -11.146 -16.424 1.00 69.44 424 SER A N 1
ATOM 3476 C CA . SER A 1 424 ? 12.585 -10.216 -17.295 1.00 69.44 424 SER A CA 1
ATOM 3477 C C . SER A 1 424 ? 11.080 -10.325 -17.023 1.00 69.44 424 SER A C 1
ATOM 3479 O O . SER A 1 424 ? 10.614 -11.424 -16.697 1.00 69.44 424 SER A O 1
ATOM 3481 N N . PRO A 1 425 ? 10.291 -9.247 -17.208 1.00 63.59 425 PRO A N 1
ATOM 3482 C CA . PRO A 1 425 ? 8.833 -9.313 -17.095 1.00 63.59 425 PRO A CA 1
ATOM 3483 C C . PRO A 1 425 ? 8.196 -10.338 -18.047 1.00 63.59 425 PRO A C 1
ATOM 3485 O O . PRO A 1 425 ? 7.129 -10.872 -17.761 1.00 63.59 425 PRO A O 1
ATOM 3488 N N . GLU A 1 426 ? 8.843 -10.621 -19.183 1.00 59.81 426 GLU A N 1
ATOM 3489 C CA . GLU A 1 426 ? 8.282 -11.458 -20.249 1.00 59.81 426 GLU A CA 1
ATOM 3490 C C . GLU A 1 426 ? 8.610 -12.945 -20.112 1.00 59.81 426 GLU A C 1
ATOM 3492 O O . GLU A 1 426 ? 7.864 -13.795 -20.596 1.00 59.81 426 GLU A O 1
ATOM 3497 N N . SER A 1 427 ? 9.745 -13.276 -19.495 1.00 59.03 427 SER A N 1
ATOM 3498 C CA . SER A 1 427 ? 10.201 -14.662 -19.412 1.00 59.03 427 SER A CA 1
ATOM 3499 C C . SER A 1 427 ? 9.421 -15.454 -18.360 1.00 59.03 427 SER A C 1
ATOM 3501 O O . S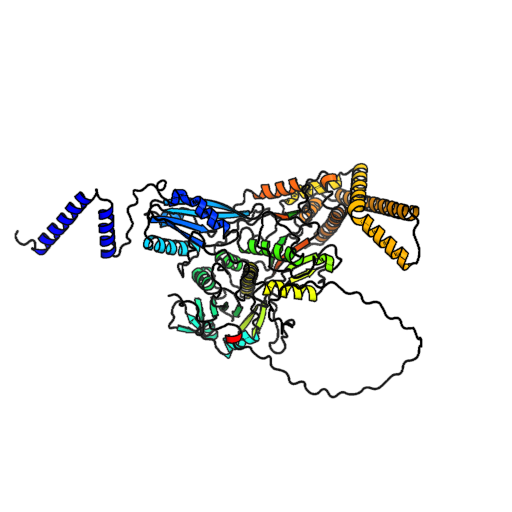ER A 1 427 ? 9.331 -16.676 -18.474 1.00 59.03 427 SER A O 1
ATOM 3503 N N . GLY A 1 428 ? 8.925 -14.777 -17.311 1.00 61.31 428 GLY A N 1
ATOM 3504 C CA . GLY A 1 428 ? 8.298 -15.377 -16.127 1.00 61.31 428 GLY A CA 1
ATOM 3505 C C . GLY A 1 428 ? 9.170 -16.413 -15.401 1.00 61.31 428 GLY A C 1
ATOM 3506 O O . GLY A 1 428 ? 8.693 -17.100 -14.498 1.00 61.31 428 GLY A O 1
ATOM 3507 N N . LYS A 1 429 ? 10.439 -16.581 -15.797 1.00 67.12 429 LYS A N 1
ATOM 3508 C CA . LYS A 1 429 ? 11.323 -17.613 -15.255 1.00 67.12 429 LYS A CA 1
ATOM 3509 C C . LYS A 1 429 ? 11.941 -17.099 -13.964 1.00 67.12 429 LYS A C 1
ATOM 3511 O O . LYS A 1 429 ? 12.733 -16.158 -13.991 1.00 67.12 429 LYS A O 1
ATOM 3516 N N . SER A 1 430 ? 11.574 -17.739 -12.853 1.00 77.56 430 SER A N 1
ATOM 3517 C CA . SER A 1 430 ? 12.204 -17.492 -11.554 1.00 77.56 430 SER A CA 1
ATOM 3518 C C . SER A 1 430 ? 13.717 -17.682 -11.670 1.00 77.56 430 SER A C 1
ATOM 3520 O O . SER A 1 430 ? 14.189 -18.682 -12.219 1.00 77.56 430 SER A O 1
ATOM 3522 N N . ILE A 1 431 ? 14.473 -16.715 -11.156 1.00 71.94 431 ILE A N 1
ATOM 3523 C CA . ILE A 1 431 ? 15.945 -16.714 -11.186 1.00 71.94 431 ILE A CA 1
ATOM 3524 C C . ILE A 1 431 ? 16.578 -17.647 -10.144 1.00 71.94 431 ILE A C 1
ATOM 3526 O O . ILE A 1 431 ? 17.792 -17.842 -10.154 1.00 71.94 431 ILE A O 1
ATOM 3530 N N . GLY A 1 432 ? 15.780 -18.255 -9.259 1.00 76.56 432 GLY A N 1
ATOM 3531 C CA . GLY A 1 432 ? 16.251 -19.280 -8.333 1.00 76.56 432 GLY A CA 1
ATOM 3532 C C . GLY A 1 432 ? 15.524 -19.275 -6.993 1.00 76.56 432 GLY A C 1
ATOM 3533 O O . GLY A 1 432 ? 15.614 -18.326 -6.216 1.00 76.56 432 GLY A O 1
ATOM 3534 N N . ARG A 1 433 ? 14.902 -20.414 -6.664 1.00 83.69 433 ARG A N 1
ATOM 3535 C CA . ARG A 1 433 ? 14.163 -20.627 -5.405 1.00 83.69 433 ARG A CA 1
ATOM 3536 C C . ARG A 1 433 ? 14.994 -20.383 -4.141 1.00 83.69 433 ARG A C 1
ATOM 3538 O O . ARG A 1 433 ? 14.428 -20.106 -3.090 1.00 83.69 433 ARG A O 1
ATOM 3545 N N . SER A 1 434 ? 16.320 -20.521 -4.206 1.00 90.19 434 SER A N 1
ATOM 3546 C CA . SER A 1 434 ? 17.208 -20.278 -3.062 1.00 90.19 434 SER A CA 1
ATOM 3547 C C . SER A 1 434 ? 17.247 -18.801 -2.664 1.00 90.19 434 SER A C 1
ATOM 3549 O O . SER A 1 434 ? 17.132 -18.499 -1.477 1.00 90.19 434 SER A O 1
ATOM 3551 N N . TYR A 1 435 ? 17.357 -17.889 -3.635 1.00 92.62 435 TYR A N 1
ATOM 3552 C CA . TYR A 1 435 ? 17.365 -16.443 -3.394 1.00 92.62 435 TYR A CA 1
ATOM 3553 C C . TYR A 1 435 ? 16.002 -15.953 -2.914 1.00 92.62 435 TYR A C 1
ATOM 3555 O O . TYR A 1 435 ? 15.934 -15.242 -1.917 1.00 92.62 435 TYR A O 1
ATOM 3563 N N . GLU A 1 436 ? 14.923 -16.407 -3.554 1.00 93.38 436 GLU A N 1
ATOM 3564 C CA . GLU A 1 436 ? 13.548 -16.090 -3.146 1.00 93.38 436 GLU A CA 1
ATOM 3565 C C . GLU A 1 436 ? 13.258 -16.575 -1.722 1.00 93.38 436 GLU A C 1
ATOM 3567 O O . GLU A 1 436 ? 12.732 -15.824 -0.906 1.00 93.38 436 GLU A O 1
ATOM 3572 N N . LYS A 1 437 ? 13.670 -17.802 -1.373 1.00 93.38 437 LYS A N 1
ATOM 3573 C CA . LYS A 1 437 ? 13.527 -18.330 -0.009 1.00 93.38 437 LYS A CA 1
ATOM 3574 C C . LYS A 1 437 ? 14.339 -17.524 1.003 1.00 93.38 437 LYS A C 1
ATOM 3576 O O . LYS A 1 437 ? 13.842 -17.259 2.095 1.00 93.38 437 LYS A O 1
ATOM 3581 N N . LYS A 1 438 ? 15.579 -17.149 0.665 1.00 96.06 438 LYS A N 1
ATOM 3582 C CA . LYS A 1 438 ? 16.436 -16.335 1.539 1.00 96.06 438 LYS A CA 1
ATOM 3583 C C . LYS A 1 438 ? 15.810 -14.965 1.792 1.00 96.06 438 LYS A C 1
ATOM 3585 O O . LYS A 1 438 ? 15.697 -14.567 2.947 1.00 96.06 438 LYS A O 1
ATOM 3590 N N . ALA A 1 439 ? 15.364 -14.294 0.734 1.00 96.12 439 ALA A N 1
ATOM 3591 C CA . ALA A 1 439 ? 14.679 -13.014 0.819 1.00 96.12 439 ALA A CA 1
ATOM 3592 C C . ALA A 1 439 ? 13.385 -13.127 1.625 1.00 96.12 439 ALA A C 1
ATOM 3594 O O . ALA A 1 439 ? 13.192 -12.377 2.574 1.00 96.12 439 ALA A O 1
ATOM 3595 N N . TYR A 1 440 ? 12.534 -14.106 1.320 1.00 96.06 440 TYR A N 1
ATOM 3596 C CA . TYR A 1 440 ? 11.278 -14.282 2.039 1.00 96.06 440 TYR A CA 1
ATOM 3597 C C . TYR A 1 440 ? 11.500 -14.544 3.534 1.00 96.06 440 TYR A C 1
ATOM 3599 O O . TYR A 1 440 ? 10.801 -13.978 4.372 1.00 96.06 440 TYR A O 1
ATOM 3607 N N . ASN A 1 441 ? 12.510 -15.350 3.880 1.00 97.25 441 ASN A N 1
ATOM 3608 C CA . ASN A 1 441 ? 12.931 -15.526 5.267 1.00 97.25 441 ASN A CA 1
ATOM 3609 C C . ASN A 1 441 ? 13.335 -14.210 5.911 1.00 97.25 441 ASN A C 1
ATOM 3611 O O . ASN A 1 441 ? 12.770 -13.876 6.945 1.00 97.25 441 ASN A O 1
ATOM 3615 N N . TYR A 1 442 ? 14.239 -13.471 5.276 1.00 97.81 442 TYR A N 1
ATOM 3616 C CA . TYR A 1 442 ? 14.690 -12.172 5.751 1.00 97.81 442 TYR A CA 1
ATOM 3617 C C . TYR A 1 442 ? 13.525 -11.204 6.004 1.00 97.81 442 TYR A C 1
ATOM 3619 O O . TYR A 1 442 ? 13.352 -10.749 7.131 1.00 97.81 442 TYR A O 1
ATOM 3627 N N . PHE A 1 443 ? 12.696 -10.932 4.990 1.00 97.81 443 PHE A N 1
ATOM 3628 C CA . PHE A 1 443 ? 11.633 -9.929 5.083 1.00 97.81 443 PHE A CA 1
ATOM 3629 C C . PHE A 1 443 ? 10.587 -10.295 6.136 1.00 97.81 443 PHE A C 1
ATOM 3631 O O . PHE A 1 443 ? 10.108 -9.425 6.854 1.00 97.81 443 PHE A O 1
ATOM 3638 N N . ALA A 1 444 ? 10.237 -11.578 6.255 1.00 97.19 444 ALA A N 1
ATOM 3639 C CA . ALA A 1 444 ? 9.261 -12.015 7.242 1.00 97.19 444 ALA A CA 1
ATOM 3640 C C . ALA A 1 444 ? 9.804 -11.958 8.677 1.00 97.19 444 ALA A C 1
ATOM 3642 O O . ALA A 1 444 ? 9.065 -11.562 9.570 1.00 97.19 444 ALA A O 1
ATOM 3643 N N . THR A 1 445 ? 11.076 -12.301 8.916 1.00 97.12 445 THR A N 1
ATOM 3644 C CA . THR A 1 445 ? 11.665 -12.262 10.270 1.00 97.12 445 THR A CA 1
ATOM 3645 C C . THR A 1 445 ? 12.172 -10.886 10.687 1.00 97.12 445 THR A C 1
ATOM 3647 O O . THR A 1 445 ? 12.585 -10.719 11.828 1.00 97.12 445 THR A O 1
ATOM 3650 N N . LEU A 1 446 ? 12.171 -9.900 9.787 1.00 96.81 446 LEU A N 1
ATOM 3651 C CA . LEU A 1 446 ? 12.693 -8.559 10.058 1.00 96.81 446 LEU A CA 1
ATOM 3652 C C . LEU A 1 446 ? 11.885 -7.794 11.122 1.00 96.81 446 LEU A C 1
ATOM 3654 O O . LEU A 1 446 ? 12.373 -6.810 11.668 1.00 96.81 446 LEU A O 1
ATOM 3658 N N . GLY A 1 447 ? 10.642 -8.212 11.387 1.00 96.69 447 GLY A N 1
ATOM 3659 C CA . GLY A 1 447 ? 9.750 -7.528 12.326 1.00 96.69 447 GLY A CA 1
ATOM 3660 C C . GLY A 1 447 ? 9.255 -6.174 11.813 1.00 96.69 447 GLY A C 1
ATOM 3661 O O . GLY A 1 447 ? 8.801 -5.351 12.603 1.00 96.69 447 GLY A O 1
ATOM 3662 N N . ASN A 1 448 ? 9.347 -5.907 10.506 1.00 97.50 448 ASN A N 1
ATOM 3663 C CA . ASN A 1 448 ? 8.878 -4.645 9.944 1.00 97.50 448 ASN A CA 1
ATOM 3664 C C . ASN A 1 448 ? 7.346 -4.545 10.028 1.00 97.50 448 ASN A C 1
ATOM 3666 O O . ASN A 1 448 ? 6.622 -5.420 9.547 1.00 97.50 448 ASN A O 1
ATOM 3670 N N . THR A 1 449 ? 6.860 -3.466 10.635 1.00 96.75 449 THR A N 1
ATOM 3671 C CA . THR A 1 449 ? 5.442 -3.325 10.987 1.00 96.75 449 THR A CA 1
ATOM 3672 C C . THR A 1 449 ? 4.576 -3.036 9.761 1.00 96.75 449 THR A C 1
ATOM 3674 O O . THR A 1 449 ? 3.467 -3.556 9.662 1.00 96.75 449 THR A O 1
ATOM 3677 N N . ASP A 1 450 ? 5.097 -2.315 8.764 1.00 96.62 450 ASP A N 1
ATOM 3678 C CA . ASP A 1 450 ? 4.384 -2.031 7.513 1.00 96.62 450 ASP A CA 1
ATOM 3679 C C . ASP A 1 450 ? 4.274 -3.264 6.597 1.00 96.62 450 ASP A C 1
ATOM 3681 O O . ASP A 1 450 ? 3.216 -3.483 6.001 1.00 96.62 450 ASP A O 1
ATOM 3685 N N . LEU A 1 451 ? 5.298 -4.129 6.544 1.00 97.44 451 LEU A N 1
ATOM 3686 C CA . LEU A 1 451 ? 5.218 -5.420 5.841 1.00 97.44 451 LEU A CA 1
ATOM 3687 C C . LEU A 1 451 ? 4.135 -6.325 6.441 1.00 97.44 451 LEU A C 1
ATOM 3689 O O . LEU A 1 451 ? 3.332 -6.892 5.696 1.00 97.44 451 LEU A O 1
ATOM 3693 N N . ALA A 1 452 ? 4.057 -6.411 7.772 1.00 97.88 452 ALA A N 1
ATOM 3694 C CA . ALA A 1 452 ? 3.021 -7.189 8.446 1.00 97.88 452 ALA A CA 1
ATOM 3695 C C . ALA A 1 452 ? 1.612 -6.641 8.149 1.00 97.88 452 ALA A C 1
ATOM 3697 O O . ALA A 1 452 ? 0.686 -7.406 7.881 1.00 97.88 452 ALA A O 1
ATOM 3698 N N . ARG A 1 453 ? 1.429 -5.313 8.117 1.00 97.88 453 ARG A N 1
ATOM 3699 C CA . ARG A 1 453 ? 0.141 -4.686 7.752 1.00 97.88 453 ARG A CA 1
ATOM 3700 C C . ARG A 1 453 ? -0.262 -4.985 6.307 1.00 97.88 453 ARG A C 1
ATOM 3702 O O . ARG A 1 453 ? -1.430 -5.279 6.059 1.00 97.88 453 ARG A O 1
ATOM 3709 N N . VAL A 1 454 ? 0.684 -4.987 5.364 1.00 97.31 454 VAL A N 1
ATOM 3710 C CA . VAL A 1 454 ? 0.421 -5.385 3.967 1.00 97.31 454 VAL A CA 1
ATOM 3711 C C . VAL A 1 454 ? -0.067 -6.834 3.875 1.00 97.31 454 VAL A C 1
ATOM 3713 O O . VAL A 1 454 ? -1.005 -7.109 3.121 1.00 97.31 454 VAL A O 1
ATOM 3716 N N . VAL A 1 455 ? 0.499 -7.755 4.665 1.00 97.69 455 VAL A N 1
ATOM 3717 C CA . VAL A 1 455 ? 0.001 -9.141 4.742 1.00 97.69 455 VAL A CA 1
ATOM 3718 C C . VAL A 1 455 ? -1.435 -9.181 5.251 1.00 97.69 455 VAL A C 1
ATOM 3720 O O . VAL A 1 455 ? -2.265 -9.867 4.662 1.00 97.69 455 VAL A O 1
ATOM 3723 N N . GLN A 1 456 ? -1.752 -8.429 6.305 1.00 98.25 456 GLN A N 1
ATOM 3724 C CA . GLN A 1 456 ? -3.097 -8.416 6.881 1.00 98.25 456 GLN A CA 1
ATOM 3725 C C . GLN A 1 456 ? -4.148 -7.873 5.905 1.00 98.25 456 GLN A C 1
ATOM 3727 O O . GLN A 1 456 ? -5.189 -8.502 5.718 1.00 98.25 456 GLN A O 1
ATOM 3732 N N . TYR A 1 457 ? -3.868 -6.761 5.220 1.00 98.00 457 TYR A N 1
ATOM 3733 C CA . TYR A 1 457 ? -4.760 -6.249 4.176 1.00 98.00 457 TYR A CA 1
ATOM 3734 C C . TYR A 1 457 ? -4.903 -7.231 3.008 1.00 98.00 457 TYR A C 1
ATOM 3736 O O . TYR A 1 457 ? -6.009 -7.442 2.510 1.00 98.00 457 TYR A O 1
ATOM 3744 N N . THR A 1 458 ? -3.815 -7.898 2.615 1.00 96.88 458 THR A N 1
ATOM 3745 C CA . THR A 1 458 ? -3.856 -8.952 1.591 1.00 96.88 458 THR A CA 1
ATOM 3746 C C . THR A 1 458 ? -4.747 -10.119 2.015 1.00 96.88 458 THR A C 1
ATOM 3748 O O . THR A 1 458 ? -5.562 -10.588 1.219 1.00 96.88 458 THR A O 1
ATOM 3751 N N . ALA A 1 459 ? -4.642 -10.550 3.273 1.00 97.88 459 ALA A N 1
ATOM 3752 C CA . ALA A 1 459 ? -5.463 -11.610 3.844 1.00 97.88 459 ALA A CA 1
ATOM 3753 C C . ALA A 1 459 ? -6.950 -11.238 3.815 1.00 97.88 459 ALA A C 1
ATOM 3755 O O . ALA A 1 459 ? -7.763 -12.020 3.330 1.00 97.88 459 ALA A O 1
ATOM 3756 N N . LEU A 1 460 ? -7.304 -10.030 4.272 1.00 98.19 460 LEU A N 1
ATOM 3757 C CA . LEU A 1 460 ? -8.687 -9.545 4.251 1.00 98.19 460 LEU A CA 1
ATOM 3758 C C . LEU A 1 460 ? -9.249 -9.504 2.834 1.00 98.19 460 LEU A C 1
ATOM 3760 O O . LEU A 1 460 ? -10.339 -10.017 2.604 1.00 98.19 460 LEU A O 1
ATOM 3764 N N . TYR A 1 461 ? -8.494 -8.965 1.876 1.00 97.31 461 TYR A N 1
ATOM 3765 C CA . TYR A 1 461 ? -8.913 -8.927 0.478 1.00 97.31 461 TYR A CA 1
ATOM 3766 C C . TYR A 1 461 ? -9.214 -10.328 -0.072 1.00 97.31 461 TYR A C 1
ATOM 3768 O O . TYR A 1 461 ? -10.277 -10.557 -0.648 1.00 97.31 461 TYR A O 1
ATOM 3776 N N . GLN A 1 462 ? -8.317 -11.291 0.149 1.00 97.25 462 GLN A N 1
ATOM 3777 C CA . GLN A 1 462 ? -8.512 -12.669 -0.306 1.00 97.25 462 GLN A CA 1
ATOM 3778 C C . GLN A 1 462 ? -9.695 -13.347 0.395 1.00 97.25 462 GLN A C 1
ATOM 3780 O O . GLN A 1 462 ? -10.519 -13.976 -0.267 1.00 97.25 462 GLN A O 1
ATOM 3785 N N . LEU A 1 463 ? -9.816 -13.189 1.717 1.00 98.00 463 LEU A N 1
ATOM 3786 C CA . LEU A 1 463 ? -10.922 -13.744 2.498 1.00 98.00 463 LEU A CA 1
ATOM 3787 C C . LEU A 1 463 ? -12.269 -13.170 2.055 1.00 98.00 463 LEU A C 1
ATOM 3789 O O . LEU A 1 463 ? -13.217 -13.933 1.880 1.00 98.00 463 LEU A O 1
ATOM 3793 N N . PHE A 1 464 ? -12.362 -11.857 1.840 1.00 97.62 464 PHE A N 1
ATOM 3794 C CA . PHE A 1 464 ? -13.595 -11.203 1.408 1.00 97.62 464 PHE A CA 1
ATOM 3795 C C . PHE A 1 464 ? -14.015 -11.653 0.013 1.00 97.62 464 PHE A C 1
ATOM 3797 O O . PHE A 1 464 ? -15.168 -12.046 -0.170 1.00 97.62 464 PHE A O 1
ATOM 3804 N N . MET A 1 465 ? -13.077 -11.688 -0.937 1.00 95.50 465 MET A N 1
ATOM 3805 C CA . MET A 1 465 ? -13.345 -12.126 -2.308 1.00 95.50 465 MET A CA 1
ATOM 3806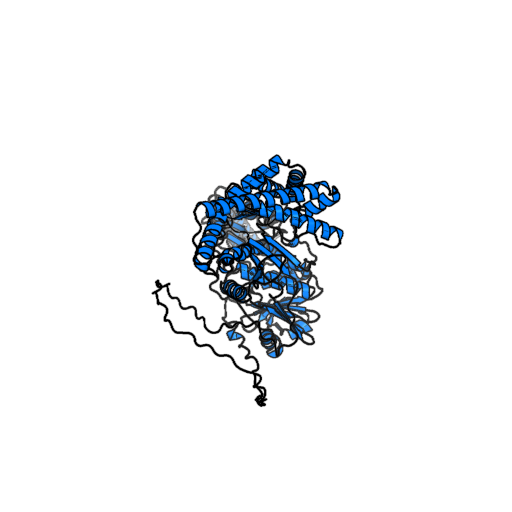 C C . MET A 1 465 ? -13.799 -13.587 -2.375 1.00 95.50 465 MET A C 1
ATOM 3808 O O . MET A 1 465 ? -14.760 -13.903 -3.075 1.00 95.50 465 MET A O 1
ATOM 3812 N N . ASP A 1 466 ? -13.138 -14.480 -1.640 1.00 96.25 466 ASP A N 1
ATOM 3813 C CA . ASP A 1 466 ? -13.447 -15.912 -1.664 1.00 96.25 466 ASP A CA 1
ATOM 3814 C C . ASP A 1 466 ? -14.747 -16.255 -0.912 1.00 96.25 466 ASP A C 1
ATOM 3816 O O . ASP A 1 466 ? -15.447 -17.199 -1.271 1.00 96.25 466 ASP A O 1
ATOM 3820 N N . ASN A 1 467 ? -15.126 -15.446 0.085 1.00 97.00 467 ASN A N 1
ATOM 3821 C CA . ASN A 1 467 ? -16.328 -15.661 0.898 1.00 97.00 467 ASN A CA 1
ATOM 3822 C C . ASN A 1 467 ? -17.516 -14.762 0.519 1.00 97.00 467 ASN A C 1
ATOM 3824 O O . ASN A 1 467 ? -18.559 -14.836 1.173 1.00 97.00 467 ASN A O 1
ATOM 3828 N N . GLY A 1 468 ? -17.389 -13.942 -0.530 1.00 95.62 468 GLY A N 1
ATOM 3829 C CA . GLY A 1 468 ? -18.451 -13.052 -1.004 1.00 95.62 468 GLY A CA 1
ATOM 3830 C C . GLY A 1 468 ? -18.863 -11.997 0.024 1.00 95.62 468 GLY A C 1
ATOM 3831 O O . GLY A 1 468 ? -20.051 -11.691 0.142 1.00 95.62 468 GLY A O 1
ATOM 3832 N N . ILE A 1 469 ? -17.905 -11.485 0.800 1.00 96.81 469 ILE A N 1
ATOM 3833 C CA . ILE A 1 469 ? -18.129 -10.349 1.699 1.00 96.81 469 ILE A CA 1
ATOM 3834 C C . ILE A 1 469 ? -18.114 -9.079 0.858 1.00 96.81 469 ILE A C 1
ATOM 3836 O O . ILE A 1 469 ? -17.181 -8.859 0.091 1.00 96.81 469 ILE A O 1
ATOM 3840 N N . SER A 1 470 ? -19.151 -8.257 1.000 1.00 95.69 470 SER A N 1
ATOM 3841 C CA . SER A 1 470 ? -19.295 -7.027 0.227 1.00 95.69 470 SER A CA 1
ATOM 3842 C C . SER A 1 470 ? -19.653 -5.841 1.111 1.00 95.69 470 SER A C 1
ATOM 3844 O O . SER A 1 470 ? -20.434 -5.990 2.051 1.00 95.69 470 SER A O 1
ATOM 3846 N N . TYR A 1 471 ? -19.155 -4.663 0.754 1.00 96.06 471 TYR A N 1
ATOM 3847 C CA . TYR A 1 471 ? -19.593 -3.381 1.297 1.00 96.06 471 TYR A CA 1
ATOM 3848 C C . TYR A 1 471 ? -20.179 -2.527 0.171 1.00 96.06 471 TYR A C 1
ATOM 3850 O O . TYR A 1 471 ? -19.495 -2.268 -0.820 1.00 96.06 471 TYR A O 1
ATOM 3858 N N . LYS A 1 472 ? -21.440 -2.097 0.305 1.00 93.50 472 LYS A N 1
ATOM 3859 C CA . LYS A 1 472 ? -22.125 -1.274 -0.717 1.00 93.50 472 LYS A CA 1
ATOM 3860 C C . LYS A 1 472 ? -22.317 0.182 -0.296 1.00 93.50 472 LYS A C 1
ATOM 3862 O O . LYS A 1 472 ? -23.045 0.920 -0.960 1.00 93.50 472 LYS A O 1
ATOM 3867 N N . GLY A 1 473 ? -21.719 0.591 0.821 1.00 89.12 473 GLY A N 1
ATOM 3868 C CA . GLY A 1 473 ? -21.712 1.990 1.230 1.00 89.12 473 GLY A CA 1
ATOM 3869 C C . GLY A 1 473 ? -20.732 2.831 0.411 1.00 89.12 473 GLY A C 1
ATOM 3870 O O . GLY A 1 473 ? -20.096 2.358 -0.530 1.00 89.12 473 GLY A O 1
ATOM 3871 N N . GLU A 1 474 ? -20.617 4.106 0.771 1.00 86.44 474 GLU A N 1
ATOM 3872 C CA . GLU A 1 474 ? -19.716 5.021 0.078 1.00 86.44 474 GLU A CA 1
ATOM 3873 C C . GLU A 1 474 ? -18.255 4.653 0.342 1.00 86.44 474 GLU A C 1
ATOM 3875 O O . GLU A 1 474 ? -17.828 4.519 1.492 1.00 86.44 474 GLU A O 1
ATOM 3880 N N . THR A 1 475 ? -17.485 4.528 -0.738 1.00 83.62 475 THR A N 1
ATOM 3881 C CA . THR A 1 475 ? -16.024 4.503 -0.701 1.00 83.62 475 THR A CA 1
ATOM 3882 C C . THR A 1 475 ? -15.488 5.750 -1.387 1.00 83.62 475 THR A C 1
ATOM 3884 O O . THR A 1 475 ? -15.929 6.157 -2.465 1.00 83.62 475 THR A O 1
ATOM 3887 N N . TYR A 1 476 ? -14.549 6.415 -0.724 1.00 74.19 476 TYR A N 1
ATOM 3888 C CA . TYR A 1 476 ? -14.044 7.710 -1.154 1.00 74.19 476 TYR A CA 1
ATOM 3889 C C . TYR A 1 476 ? -12.787 7.514 -1.994 1.00 74.19 476 TYR A C 1
ATOM 3891 O O . TYR A 1 476 ? -11.671 7.554 -1.486 1.00 74.19 476 TYR A O 1
ATOM 3899 N N . ASN A 1 477 ? -12.975 7.325 -3.300 1.00 68.44 477 ASN A N 1
ATOM 3900 C CA . ASN A 1 477 ? -11.867 7.162 -4.238 1.00 68.44 477 ASN A CA 1
ATOM 3901 C C . ASN A 1 477 ? -11.581 8.481 -4.962 1.00 68.44 477 ASN A C 1
ATOM 3903 O O . ASN A 1 477 ? -12.271 8.858 -5.912 1.00 68.44 477 ASN A O 1
ATOM 3907 N N . ALA A 1 478 ? -10.519 9.171 -4.548 1.00 68.56 478 ALA A N 1
ATOM 3908 C CA . ALA A 1 478 ? -9.994 10.340 -5.247 1.00 68.56 478 ALA A CA 1
ATOM 3909 C C . ALA A 1 478 ? -9.039 9.903 -6.372 1.00 68.56 478 ALA A C 1
ATOM 3911 O O . ALA A 1 478 ? -7.832 10.121 -6.290 1.00 68.56 478 ALA A O 1
ATOM 3912 N N . PHE A 1 479 ? -9.567 9.259 -7.418 1.00 76.25 479 PHE A N 1
ATOM 3913 C CA . PHE A 1 479 ? -8.756 8.837 -8.563 1.00 76.25 479 PHE A CA 1
ATOM 3914 C C . PHE A 1 479 ? -8.782 9.881 -9.688 1.00 76.25 479 PHE A C 1
ATOM 3916 O O . PHE A 1 479 ? -9.858 10.184 -10.218 1.00 76.25 479 PHE A O 1
ATOM 3923 N N . PRO A 1 480 ? -7.625 10.401 -10.133 1.00 73.31 480 PRO A N 1
ATOM 3924 C CA . PRO A 1 480 ? -7.579 11.261 -11.306 1.00 73.31 480 PRO A CA 1
ATOM 3925 C C . PRO A 1 480 ? -7.980 10.451 -12.547 1.00 73.31 480 PRO A C 1
ATOM 3927 O O . PRO A 1 480 ? -7.260 9.540 -12.952 1.00 73.31 480 PRO A O 1
ATOM 3930 N N . LYS A 1 481 ? -9.112 10.797 -13.182 1.00 71.69 481 LYS A N 1
ATOM 3931 C CA . LYS A 1 481 ? -9.731 10.030 -14.291 1.00 71.69 481 LYS A CA 1
ATOM 3932 C C . LYS A 1 481 ? -8.757 9.604 -15.403 1.00 71.69 481 LYS A C 1
ATOM 3934 O O . LYS A 1 481 ? -8.951 8.550 -15.994 1.00 71.69 481 LYS A O 1
ATOM 3939 N N . ASN A 1 482 ? -7.710 10.392 -15.659 1.00 75.81 482 ASN A N 1
ATOM 3940 C CA . ASN A 1 482 ? -6.739 10.153 -16.729 1.00 75.81 482 ASN A CA 1
ATOM 3941 C C . ASN A 1 482 ? -5.315 9.842 -16.237 1.00 75.81 482 ASN A C 1
ATOM 3943 O O . ASN A 1 482 ? -4.412 9.841 -17.072 1.00 75.81 482 ASN A O 1
ATOM 3947 N N . LYS A 1 483 ? -5.090 9.567 -14.936 1.00 82.12 483 LYS A N 1
ATOM 3948 C CA . LYS A 1 483 ? -3.742 9.306 -14.376 1.00 82.12 483 LYS A CA 1
ATOM 3949 C C . LYS A 1 483 ? -2.904 8.347 -15.242 1.00 82.12 483 LYS A C 1
ATOM 3951 O O . LYS A 1 483 ? -1.766 8.703 -15.550 1.00 82.12 483 LYS A O 1
ATOM 3956 N N . PRO A 1 484 ? -3.439 7.199 -15.712 1.00 76.88 484 PRO A N 1
ATOM 3957 C CA . PRO A 1 484 ? -2.642 6.259 -16.496 1.00 76.88 484 PRO A CA 1
ATOM 3958 C C . PRO A 1 484 ? -2.136 6.842 -17.822 1.00 76.88 484 PRO A C 1
ATOM 3960 O O . PRO A 1 484 ? -1.028 6.550 -18.250 1.00 76.88 484 PRO A O 1
ATOM 3963 N N . TYR A 1 485 ? -2.901 7.737 -18.447 1.00 85.62 485 TYR A N 1
ATOM 3964 C CA . TYR A 1 485 ? -2.581 8.303 -19.759 1.00 85.62 485 TYR A CA 1
ATOM 3965 C C . TYR A 1 485 ? -2.020 9.725 -19.695 1.00 85.62 485 TYR A C 1
ATOM 3967 O O . TYR A 1 485 ? -1.915 10.379 -20.731 1.00 85.62 485 TYR A O 1
ATOM 3975 N N . LEU A 1 486 ? -1.606 10.216 -18.522 1.00 90.25 486 LEU A N 1
ATOM 3976 C CA . LEU A 1 486 ? -0.960 11.530 -18.425 1.00 90.25 486 LEU A CA 1
ATOM 3977 C C . LEU A 1 486 ? 0.335 11.598 -19.242 1.00 90.25 486 LEU A C 1
ATOM 3979 O O . LEU A 1 486 ? 0.678 12.651 -19.759 1.00 90.25 486 LEU A O 1
ATOM 3983 N N . LEU A 1 487 ? 1.021 10.473 -19.450 1.00 92.38 487 LEU A N 1
ATOM 3984 C CA . LEU A 1 487 ? 2.206 10.423 -20.311 1.00 92.38 487 LEU A CA 1
ATOM 3985 C C . LEU A 1 487 ? 1.887 10.288 -21.805 1.00 92.38 487 LEU A C 1
ATOM 3987 O O . LEU A 1 487 ? 2.807 10.320 -22.618 1.00 92.38 487 LEU A O 1
ATOM 3991 N N . LEU A 1 488 ? 0.613 10.196 -22.200 1.00 93.56 488 LEU A N 1
ATOM 3992 C CA . LEU A 1 488 ? 0.226 10.003 -23.599 1.00 93.56 488 LEU A CA 1
ATOM 3993 C C . LEU A 1 488 ? 0.721 11.138 -24.501 1.00 93.56 488 LEU A C 1
ATOM 3995 O O . LEU A 1 488 ? 1.244 10.874 -25.581 1.00 93.56 488 LEU A O 1
ATOM 3999 N N . THR A 1 489 ? 0.576 12.390 -24.066 1.00 94.94 489 THR A N 1
ATOM 4000 C CA . THR A 1 489 ? 1.031 13.555 -24.840 1.00 94.94 489 THR A CA 1
ATOM 4001 C C . THR A 1 489 ? 2.559 13.577 -24.979 1.00 94.94 489 THR A C 1
ATOM 4003 O O . THR A 1 489 ? 3.033 13.594 -26.117 1.00 94.94 489 THR A O 1
ATOM 4006 N N . PRO A 1 490 ? 3.352 13.478 -23.889 1.00 95.00 490 PRO A N 1
ATOM 4007 C CA . PRO A 1 490 ? 4.799 13.293 -23.996 1.00 95.00 490 PRO A CA 1
ATOM 4008 C C . PRO A 1 490 ? 5.215 12.139 -24.921 1.00 95.00 490 PRO A C 1
ATOM 4010 O O . PRO A 1 490 ? 6.076 12.326 -25.777 1.00 95.00 490 PRO A O 1
ATOM 4013 N N . VAL A 1 491 ? 4.570 10.972 -24.820 1.00 95.75 491 VAL A N 1
ATOM 4014 C CA . VAL A 1 491 ? 4.863 9.800 -25.665 1.00 95.75 491 VAL A CA 1
ATOM 4015 C C . VAL A 1 491 ? 4.608 10.101 -27.140 1.00 95.75 491 VAL A C 1
ATOM 4017 O O . VAL A 1 491 ? 5.456 9.803 -27.978 1.00 95.75 491 VAL A O 1
ATOM 4020 N N . LYS A 1 492 ? 3.472 10.724 -27.478 1.00 96.69 492 LYS A N 1
ATOM 4021 C CA . LYS A 1 492 ? 3.166 11.131 -28.859 1.00 96.69 492 LYS A CA 1
ATOM 4022 C C . LYS A 1 492 ? 4.227 12.072 -29.418 1.00 96.69 492 LYS A C 1
ATOM 4024 O O . LYS A 1 492 ? 4.619 11.912 -30.570 1.00 96.69 492 LYS A O 1
ATOM 4029 N N . ASN A 1 493 ? 4.731 12.997 -28.604 1.00 95.50 493 ASN A N 1
ATOM 4030 C CA . ASN A 1 493 ? 5.803 13.901 -29.015 1.00 95.50 493 ASN A CA 1
ATOM 4031 C C . ASN A 1 493 ? 7.092 13.131 -29.348 1.00 95.50 493 ASN A C 1
ATOM 4033 O O . ASN A 1 493 ? 7.706 13.406 -30.376 1.00 95.50 493 ASN A O 1
ATOM 4037 N N . VAL A 1 494 ? 7.455 12.115 -28.554 1.00 95.50 494 VAL A N 1
ATOM 4038 C CA . VAL A 1 494 ? 8.614 11.243 -28.840 1.00 95.50 494 VAL A CA 1
ATOM 4039 C C . VAL A 1 494 ? 8.419 10.437 -30.120 1.00 95.50 494 VAL A C 1
ATOM 4041 O O . VAL A 1 494 ? 9.317 10.358 -30.955 1.00 95.50 494 VAL A O 1
ATOM 4044 N N . LEU A 1 495 ? 7.240 9.845 -30.305 1.00 97.44 495 LEU A N 1
ATOM 4045 C CA . LEU A 1 495 ? 6.940 9.077 -31.513 1.00 97.44 495 LEU A CA 1
ATOM 4046 C C . LEU A 1 495 ? 6.986 9.963 -32.762 1.00 97.44 495 LEU A C 1
ATOM 4048 O O . LEU A 1 495 ? 7.539 9.561 -33.785 1.00 97.44 495 LEU A O 1
ATOM 4052 N N . ASN A 1 496 ? 6.459 11.185 -32.673 1.00 97.19 496 ASN A N 1
ATOM 4053 C CA . ASN A 1 496 ? 6.539 12.162 -33.753 1.00 97.19 496 ASN A CA 1
ATOM 4054 C C . ASN A 1 496 ? 7.982 12.569 -34.042 1.00 97.19 496 ASN A C 1
ATOM 4056 O O . ASN A 1 496 ? 8.356 12.618 -35.210 1.00 97.19 496 ASN A O 1
ATOM 4060 N N . LEU A 1 497 ? 8.801 12.777 -33.010 1.00 96.62 497 LEU A N 1
ATOM 4061 C CA . LEU A 1 497 ? 10.229 13.022 -33.174 1.00 96.62 497 LEU A CA 1
ATOM 4062 C C . LEU A 1 497 ? 10.896 11.876 -33.946 1.00 96.62 497 LEU A C 1
ATOM 4064 O O . LEU A 1 497 ? 11.504 12.108 -34.986 1.00 96.62 497 LEU A O 1
ATOM 4068 N N . PHE A 1 498 ? 10.725 10.624 -33.514 1.00 97.38 498 PHE A N 1
ATOM 4069 C CA . PHE A 1 498 ? 11.283 9.463 -34.220 1.00 97.38 498 PHE A CA 1
ATOM 4070 C C . PHE A 1 498 ? 10.796 9.333 -35.663 1.00 97.38 498 PHE A C 1
ATOM 4072 O O . PHE A 1 498 ? 11.557 8.912 -36.535 1.00 97.38 498 PHE A O 1
ATOM 4079 N N . LYS A 1 499 ? 9.549 9.722 -35.941 1.00 97.06 499 LYS A N 1
ATOM 4080 C CA . LYS A 1 499 ? 8.978 9.746 -37.293 1.00 97.06 499 LYS A CA 1
ATOM 4081 C C . LYS A 1 499 ? 9.640 10.803 -38.191 1.00 97.06 499 LYS A C 1
ATOM 4083 O O . LYS A 1 499 ? 9.723 10.578 -39.404 1.00 97.06 499 LYS A O 1
ATOM 4088 N N . THR A 1 500 ? 10.113 11.920 -37.630 1.00 97.31 500 THR A N 1
ATOM 4089 C CA . THR A 1 500 ? 10.628 13.085 -38.373 1.00 97.31 500 THR A CA 1
ATOM 4090 C C . THR A 1 500 ? 12.151 13.232 -38.383 1.00 97.31 500 THR A C 1
ATOM 4092 O O . THR A 1 500 ? 12.647 14.025 -39.181 1.00 97.31 500 THR A O 1
ATOM 4095 N N . LEU A 1 501 ? 12.901 12.457 -37.587 1.00 97.25 501 LEU A N 1
ATOM 4096 C CA . LEU A 1 501 ? 14.371 12.498 -37.582 1.00 97.25 501 LEU A CA 1
ATOM 4097 C C . LEU A 1 501 ? 14.973 12.320 -38.990 1.00 97.25 501 LEU A C 1
ATOM 4099 O O . LEU A 1 501 ? 14.661 11.360 -39.713 1.00 97.25 501 LEU A O 1
ATOM 4103 N N . THR A 1 502 ? 15.892 13.215 -39.353 1.00 97.75 502 THR A N 1
ATOM 4104 C CA . THR A 1 502 ? 16.686 13.122 -40.586 1.00 97.75 502 THR A CA 1
ATOM 4105 C C . THR A 1 502 ? 17.802 12.087 -40.447 1.00 97.75 502 THR A C 1
ATOM 4107 O O . THR A 1 502 ? 18.205 11.725 -39.341 1.00 97.75 502 THR A O 1
ATOM 4110 N N . ASP A 1 503 ? 18.346 11.607 -41.568 1.00 97.94 503 ASP A N 1
ATOM 4111 C CA . ASP A 1 503 ? 19.464 10.651 -41.535 1.00 97.94 503 ASP A CA 1
ATOM 4112 C C . ASP A 1 503 ? 20.718 11.239 -40.876 1.00 97.94 503 ASP A C 1
ATOM 4114 O O . ASP A 1 503 ? 21.452 10.514 -40.206 1.00 97.94 503 ASP A O 1
ATOM 4118 N N . GLN A 1 504 ? 20.931 12.551 -41.010 1.00 97.69 504 GLN A N 1
ATOM 4119 C CA . GLN A 1 504 ? 22.022 13.260 -40.343 1.00 97.69 504 GLN A CA 1
ATOM 4120 C C . GLN A 1 504 ? 21.827 13.290 -38.822 1.00 97.69 504 GLN A C 1
ATOM 4122 O O . GLN A 1 504 ? 22.771 13.025 -38.084 1.00 97.69 504 GLN A O 1
ATOM 4127 N N . GLN A 1 505 ? 20.605 13.555 -38.346 1.00 97.44 505 GLN A N 1
ATOM 4128 C CA . GLN A 1 505 ? 20.293 13.518 -36.913 1.00 97.44 505 GLN A CA 1
ATOM 4129 C C . GLN A 1 505 ? 20.432 12.101 -36.346 1.00 97.44 505 GLN A C 1
ATOM 4131 O O . GLN A 1 505 ? 21.019 11.925 -35.283 1.00 97.44 505 GLN A O 1
ATOM 4136 N N . ILE A 1 506 ? 19.952 11.083 -37.070 1.00 97.88 506 ILE A N 1
ATOM 4137 C CA . ILE A 1 506 ? 20.116 9.677 -36.675 1.00 97.88 506 ILE A CA 1
ATOM 4138 C C . ILE A 1 506 ? 21.600 9.315 -36.576 1.00 97.88 506 ILE A C 1
ATOM 4140 O O . ILE A 1 506 ? 22.003 8.694 -35.593 1.00 97.88 506 ILE A O 1
ATOM 4144 N N . ALA A 1 507 ? 22.411 9.693 -37.571 1.00 97.06 507 ALA A N 1
ATOM 4145 C CA . ALA A 1 507 ? 23.849 9.437 -37.559 1.00 97.06 507 ALA A CA 1
ATOM 4146 C C . ALA A 1 507 ? 24.518 10.111 -36.354 1.00 97.06 507 ALA A C 1
ATOM 4148 O O . ALA A 1 507 ? 25.188 9.434 -35.581 1.00 97.06 507 ALA A O 1
ATOM 4149 N N . PHE A 1 508 ? 24.235 11.397 -36.130 1.00 97.19 508 PHE A N 1
ATOM 4150 C CA . PHE A 1 508 ? 24.762 12.153 -34.995 1.00 97.19 508 PHE A CA 1
ATOM 4151 C C . PHE A 1 508 ? 24.420 11.514 -33.641 1.00 97.19 508 PHE A C 1
ATOM 4153 O O . PHE A 1 508 ? 25.307 11.323 -32.805 1.00 97.19 508 PHE A O 1
ATOM 4160 N N . VAL A 1 509 ? 23.150 11.157 -33.415 1.00 95.62 509 VAL A N 1
ATOM 4161 C CA . VAL A 1 509 ? 22.719 10.528 -32.156 1.00 95.62 509 VAL A CA 1
ATOM 4162 C C . VAL A 1 509 ? 23.362 9.155 -31.998 1.00 95.62 509 VAL A C 1
ATOM 4164 O O . VAL A 1 509 ? 23.883 8.861 -30.925 1.00 95.62 509 VAL A O 1
ATOM 4167 N N . SER A 1 510 ? 23.391 8.341 -33.057 1.00 96.75 510 SER A N 1
ATOM 4168 C CA . SER A 1 510 ? 24.006 7.008 -33.014 1.00 96.75 510 SER A CA 1
ATOM 4169 C C . SER A 1 510 ? 25.498 7.099 -32.682 1.00 96.75 510 SER A C 1
ATOM 4171 O O . SER A 1 510 ? 25.972 6.419 -31.776 1.00 96.75 510 SER A O 1
ATOM 4173 N N . ASP A 1 511 ? 26.227 8.008 -33.335 1.00 95.81 511 ASP A N 1
ATOM 4174 C CA . ASP A 1 511 ? 27.642 8.262 -33.064 1.00 95.81 511 ASP A CA 1
ATOM 4175 C C . ASP A 1 511 ? 27.886 8.696 -31.619 1.00 95.81 511 ASP A C 1
ATOM 4177 O O . ASP A 1 511 ? 28.782 8.169 -30.953 1.00 95.81 511 ASP A O 1
ATOM 4181 N N . SER A 1 512 ? 27.078 9.633 -31.126 1.00 95.19 512 SER A N 1
ATOM 4182 C CA . SER A 1 512 ? 27.202 10.198 -29.782 1.00 95.19 512 SER A CA 1
ATOM 4183 C C . SER A 1 512 ? 26.912 9.157 -28.702 1.00 95.19 512 SER A C 1
ATOM 4185 O O . SER A 1 512 ? 27.712 8.988 -27.779 1.00 95.19 512 SER A O 1
ATOM 4187 N N . VAL A 1 513 ? 25.802 8.422 -28.842 1.00 92.69 513 VAL A N 1
ATOM 4188 C CA . VAL A 1 513 ? 25.396 7.352 -27.921 1.00 92.69 513 VAL A CA 1
ATOM 4189 C C . VAL A 1 513 ? 26.453 6.260 -27.891 1.00 92.69 513 VAL A C 1
ATOM 4191 O O . VAL A 1 513 ? 26.982 5.962 -26.823 1.00 92.69 513 VAL A O 1
ATOM 4194 N N . THR A 1 514 ? 26.813 5.689 -29.045 1.00 92.88 514 THR A N 1
ATOM 4195 C CA . THR A 1 514 ? 27.766 4.576 -29.096 1.00 92.88 514 THR A CA 1
ATOM 4196 C C . THR A 1 514 ? 29.125 4.985 -28.538 1.00 92.88 514 THR A C 1
ATOM 4198 O O . THR A 1 514 ? 29.706 4.243 -27.750 1.00 92.88 514 THR A O 1
ATOM 4201 N N . SER A 1 515 ? 29.611 6.187 -28.864 1.00 92.19 515 SER A N 1
ATOM 4202 C CA . SER A 1 515 ? 30.889 6.683 -28.338 1.00 92.19 515 SER A CA 1
ATOM 4203 C C . SER A 1 515 ? 30.857 6.864 -26.818 1.00 92.19 515 SER A C 1
ATOM 4205 O O . SER A 1 515 ? 31.820 6.507 -26.135 1.00 92.19 515 SER A O 1
ATOM 4207 N N . LYS A 1 516 ? 29.759 7.400 -26.268 1.00 89.31 516 LYS A N 1
ATOM 4208 C CA . LYS A 1 516 ? 29.586 7.605 -24.823 1.00 89.31 516 LYS A CA 1
ATOM 4209 C C . LYS A 1 516 ? 29.455 6.276 -24.077 1.00 89.31 516 LYS A C 1
ATOM 4211 O O . LYS A 1 516 ? 30.190 6.057 -23.116 1.00 89.31 516 LYS A O 1
ATOM 4216 N N . THR A 1 517 ? 28.591 5.370 -24.537 1.00 85.06 517 THR A N 1
ATOM 4217 C CA . THR A 1 517 ? 28.392 4.043 -23.927 1.00 85.06 517 THR A CA 1
ATOM 4218 C C . THR A 1 517 ? 29.662 3.193 -24.009 1.00 85.06 517 THR A C 1
ATOM 4220 O O . THR A 1 517 ? 30.021 2.515 -23.044 1.00 85.06 517 THR A O 1
ATOM 4223 N N . PHE A 1 518 ? 30.404 3.276 -25.118 1.00 88.44 518 PHE A N 1
ATOM 4224 C CA . PHE A 1 518 ? 31.683 2.588 -25.260 1.00 88.44 518 PHE A CA 1
ATOM 4225 C C . PHE A 1 518 ? 32.720 3.074 -24.247 1.00 88.44 518 PHE A C 1
ATOM 4227 O O . PHE A 1 518 ? 33.288 2.259 -23.522 1.00 88.44 518 PHE A O 1
ATOM 4234 N N . LYS A 1 519 ? 32.923 4.396 -24.148 1.00 87.12 519 LYS A N 1
ATOM 4235 C CA . LYS A 1 519 ? 33.865 4.992 -23.187 1.00 87.12 519 LYS A CA 1
ATOM 4236 C C . LYS A 1 519 ? 33.484 4.700 -21.735 1.00 87.12 519 LYS A C 1
ATOM 4238 O O . LYS A 1 519 ? 34.376 4.508 -20.919 1.00 87.12 519 LYS A O 1
ATOM 4243 N N . GLY A 1 520 ? 32.187 4.681 -21.421 1.00 78.25 520 GLY A N 1
ATOM 4244 C CA . GLY A 1 520 ? 31.699 4.498 -20.054 1.00 78.25 520 GLY A CA 1
ATOM 4245 C C . GLY A 1 520 ? 31.700 3.050 -19.560 1.00 78.25 520 GLY A C 1
ATOM 4246 O O . GLY A 1 520 ? 32.008 2.817 -18.396 1.00 78.25 520 GLY A O 1
ATOM 4247 N N . TYR A 1 521 ? 31.349 2.081 -20.413 1.00 78.19 521 TYR A N 1
ATOM 4248 C CA . TYR A 1 521 ? 31.101 0.702 -19.969 1.00 78.19 521 TYR A CA 1
ATOM 4249 C C . TYR A 1 521 ? 31.766 -0.365 -20.843 1.00 78.19 521 TYR A C 1
ATOM 4251 O O . TYR A 1 521 ? 32.422 -1.267 -20.322 1.00 78.19 521 TYR A O 1
ATOM 4259 N N . HIS A 1 522 ? 31.622 -0.297 -22.170 1.00 83.00 522 HIS A N 1
ATOM 4260 C CA . HIS A 1 522 ? 32.053 -1.419 -23.013 1.00 83.00 522 HIS A CA 1
ATOM 4261 C C . HIS A 1 522 ? 33.565 -1.525 -23.189 1.00 83.00 522 HIS A C 1
ATOM 4263 O O . HIS A 1 522 ? 34.049 -2.637 -23.379 1.00 83.00 522 HIS A O 1
ATOM 4269 N N . ARG A 1 523 ? 34.321 -0.423 -23.092 1.00 89.56 523 ARG A N 1
ATOM 4270 C CA . ARG A 1 523 ? 35.779 -0.454 -23.260 1.00 89.56 523 ARG A CA 1
ATOM 4271 C C . ARG A 1 523 ? 36.451 -1.395 -22.261 1.00 89.56 523 ARG A C 1
ATOM 4273 O O . ARG A 1 523 ? 37.163 -2.299 -22.681 1.00 89.56 523 ARG A O 1
ATOM 4280 N N . SER A 1 524 ? 36.169 -1.241 -20.968 1.00 86.25 524 SER A N 1
ATOM 4281 C CA . SER A 1 524 ? 36.771 -2.084 -19.927 1.00 86.25 524 SER A CA 1
ATOM 4282 C C . SER A 1 524 ? 36.344 -3.548 -20.053 1.00 86.25 524 SER A C 1
ATOM 4284 O O . SER A 1 524 ? 37.159 -4.445 -19.869 1.00 86.25 524 SER A O 1
ATOM 4286 N N . LYS A 1 525 ? 35.084 -3.810 -20.427 1.00 86.38 525 LYS A N 1
ATOM 4287 C CA . LYS A 1 525 ? 34.580 -5.172 -20.668 1.00 86.38 525 LYS A CA 1
ATOM 4288 C C . LYS A 1 525 ? 35.227 -5.837 -21.877 1.00 86.38 525 LYS A C 1
ATOM 4290 O O . LYS A 1 525 ? 35.526 -7.028 -21.830 1.00 86.38 525 LYS A O 1
ATOM 4295 N N . LEU A 1 526 ? 35.445 -5.079 -22.946 1.00 90.94 526 LEU A N 1
ATOM 4296 C CA . LEU A 1 526 ? 36.137 -5.554 -24.136 1.00 90.94 526 LEU A CA 1
ATOM 4297 C C . LEU A 1 526 ? 37.612 -5.830 -23.826 1.00 90.94 526 LEU A C 1
ATOM 4299 O O . LEU A 1 526 ? 38.108 -6.890 -24.185 1.00 90.94 526 LEU A O 1
ATOM 4303 N N . GLU A 1 527 ? 38.287 -4.938 -23.101 1.00 92.62 527 GLU A N 1
ATOM 4304 C CA . GLU A 1 527 ? 39.666 -5.135 -22.635 1.00 92.62 527 GLU A CA 1
ATOM 4305 C C . GLU A 1 527 ? 39.787 -6.375 -21.723 1.00 92.62 527 GLU A C 1
ATOM 4307 O O . GLU A 1 527 ? 40.673 -7.203 -21.935 1.00 92.62 527 GLU A O 1
ATOM 4312 N N . GLU A 1 528 ? 38.852 -6.572 -20.783 1.00 92.38 528 GLU A N 1
ATOM 4313 C CA . GLU A 1 528 ? 38.763 -7.772 -19.931 1.00 92.38 528 GLU A CA 1
ATOM 4314 C C . GLU A 1 528 ? 38.590 -9.048 -20.776 1.00 92.38 528 GLU A C 1
ATOM 4316 O O . GLU A 1 528 ? 39.247 -10.062 -20.534 1.00 92.38 528 GLU A O 1
ATOM 4321 N N . GLN A 1 529 ? 37.723 -9.008 -21.793 1.00 93.44 529 GLN A N 1
ATOM 4322 C CA . GLN A 1 529 ? 37.502 -10.139 -22.694 1.00 93.44 529 GLN A CA 1
ATOM 4323 C C . GLN A 1 529 ? 38.735 -10.439 -23.551 1.00 93.44 529 GLN A C 1
ATOM 4325 O O . GLN A 1 529 ? 39.078 -11.607 -23.738 1.00 93.44 529 GLN A O 1
ATOM 4330 N N . LEU A 1 530 ? 39.412 -9.408 -24.061 1.00 94.56 530 LEU A N 1
ATOM 4331 C CA . LEU A 1 530 ? 40.650 -9.562 -24.820 1.00 94.56 530 LEU A CA 1
ATOM 4332 C C . LEU A 1 530 ? 41.729 -10.210 -23.953 1.00 94.56 530 LEU A C 1
ATOM 4334 O O . LEU A 1 530 ? 42.325 -11.188 -24.388 1.00 94.56 530 LEU A O 1
ATOM 4338 N N . GLN A 1 531 ? 41.904 -9.758 -22.711 1.00 95.44 531 GLN A N 1
ATOM 4339 C CA . GLN A 1 531 ? 42.854 -10.352 -21.770 1.00 95.44 531 GLN A CA 1
ATOM 4340 C C . GLN A 1 531 ? 42.525 -11.821 -21.453 1.00 95.44 531 GLN A C 1
ATOM 4342 O O . GLN A 1 531 ? 43.420 -12.667 -21.425 1.00 95.44 531 GLN A O 1
ATOM 4347 N N . LYS A 1 532 ? 41.243 -12.156 -21.254 1.00 94.31 532 LYS A N 1
ATOM 4348 C CA . LYS A 1 532 ? 40.811 -13.554 -21.075 1.00 94.31 532 LYS A CA 1
ATOM 4349 C C . LYS A 1 532 ? 41.137 -14.408 -22.297 1.00 94.31 532 LYS A C 1
ATOM 4351 O O . LYS A 1 532 ? 41.620 -15.526 -22.139 1.00 94.31 532 LYS A O 1
ATOM 4356 N N . ASN A 1 533 ? 40.919 -13.881 -23.501 1.00 95.31 533 ASN A N 1
ATOM 4357 C CA . ASN A 1 533 ? 41.271 -14.570 -24.740 1.00 95.31 533 ASN A CA 1
ATOM 4358 C C . ASN A 1 533 ? 42.794 -14.762 -24.858 1.00 95.31 533 ASN A C 1
ATOM 4360 O O . ASN A 1 533 ? 43.233 -15.852 -25.213 1.00 95.31 533 ASN A O 1
ATOM 4364 N N . GLU A 1 534 ? 43.597 -13.745 -24.528 1.00 96.56 534 GLU A N 1
ATOM 4365 C CA . GLU A 1 534 ? 45.066 -13.836 -24.534 1.00 96.56 534 GLU A CA 1
ATOM 4366 C C . GLU A 1 534 ? 45.557 -14.989 -23.644 1.00 96.56 534 GLU A C 1
ATOM 4368 O O . GLU A 1 534 ? 46.348 -15.830 -24.075 1.00 96.56 534 GLU A O 1
ATOM 4373 N N . GLN A 1 535 ? 45.008 -15.092 -22.430 1.00 95.75 535 GLN A N 1
ATOM 4374 C CA . GLN A 1 535 ? 45.316 -16.170 -21.487 1.00 95.75 535 GLN A CA 1
ATOM 4375 C C . GLN A 1 535 ? 44.836 -17.539 -21.977 1.00 95.75 535 GLN A C 1
ATOM 4377 O O . GLN A 1 535 ? 45.572 -18.520 -21.893 1.00 95.75 535 GLN A O 1
ATOM 4382 N N . GLN A 1 536 ? 43.607 -17.617 -22.490 1.00 96.81 536 GLN A N 1
ATOM 4383 C CA . GLN A 1 536 ? 42.999 -18.871 -22.933 1.00 96.81 536 GLN A CA 1
ATOM 4384 C C . GLN A 1 536 ? 43.733 -19.483 -24.132 1.00 96.81 536 GLN A C 1
ATOM 4386 O O . GLN A 1 536 ? 43.858 -20.705 -24.212 1.00 96.81 536 GLN A O 1
ATOM 4391 N N . TYR A 1 537 ? 44.202 -18.649 -25.060 1.00 96.00 537 TYR A N 1
ATOM 4392 C CA . TYR A 1 537 ? 44.834 -19.092 -26.304 1.00 96.00 537 TYR A CA 1
ATOM 4393 C C . TYR A 1 537 ? 46.361 -18.946 -26.305 1.00 96.00 537 TYR A C 1
ATOM 4395 O O . TYR A 1 537 ? 46.987 -19.239 -27.321 1.00 96.00 537 TYR A O 1
ATOM 4403 N N . ASN A 1 538 ? 46.962 -18.528 -25.183 1.00 95.44 538 ASN A N 1
ATOM 4404 C CA . ASN A 1 538 ? 48.398 -18.265 -25.048 1.00 95.44 538 ASN A CA 1
ATOM 4405 C C . ASN A 1 538 ? 48.943 -17.378 -26.189 1.00 95.44 538 ASN A C 1
ATOM 4407 O O . ASN A 1 538 ? 49.951 -17.688 -26.825 1.00 95.44 538 ASN A O 1
ATOM 4411 N N . TYR A 1 539 ? 48.220 -16.296 -26.474 1.00 95.69 539 TYR A N 1
ATOM 4412 C CA . TYR A 1 539 ? 48.487 -15.338 -27.548 1.00 95.69 539 TYR A CA 1
ATOM 4413 C C . TYR A 1 539 ? 48.422 -13.915 -26.986 1.00 95.69 539 TYR A C 1
ATOM 4415 O O . TYR A 1 539 ? 47.658 -13.677 -26.061 1.00 95.69 539 TYR A O 1
ATOM 4423 N N . THR A 1 540 ? 49.163 -12.960 -27.550 1.00 94.94 540 THR A N 1
ATOM 4424 C CA . THR A 1 540 ? 49.107 -11.547 -27.134 1.00 94.94 540 THR A CA 1
ATOM 4425 C C . THR A 1 540 ? 48.697 -10.689 -28.321 1.00 94.94 540 THR A C 1
ATOM 4427 O O . THR A 1 540 ? 49.366 -10.724 -29.354 1.00 94.94 540 THR A O 1
ATOM 4430 N N . TYR A 1 541 ? 47.631 -9.897 -28.181 1.00 95.25 541 TYR A N 1
ATOM 4431 C CA . TYR A 1 541 ? 47.258 -8.937 -29.218 1.00 95.25 541 TYR A CA 1
ATOM 4432 C C . TYR A 1 541 ? 48.237 -7.756 -29.208 1.00 95.25 541 TYR A C 1
ATOM 4434 O O . TYR A 1 541 ? 48.554 -7.209 -28.145 1.00 95.25 541 TYR A O 1
ATOM 4442 N N . SER A 1 542 ? 48.678 -7.315 -30.387 1.00 97.00 542 SER A N 1
ATOM 4443 C CA . SER A 1 542 ? 49.388 -6.040 -30.527 1.00 97.00 542 SER A CA 1
ATOM 4444 C C . SER A 1 542 ? 48.461 -4.860 -30.210 1.00 97.00 542 SER A C 1
ATOM 4446 O O . SER A 1 542 ? 47.236 -4.996 -30.248 1.00 97.00 542 SER A O 1
ATOM 4448 N N . GLN A 1 543 ? 49.030 -3.687 -29.914 1.00 94.94 543 GLN A N 1
ATOM 4449 C CA . GLN A 1 543 ? 48.221 -2.484 -29.675 1.00 94.94 543 GLN A CA 1
ATOM 4450 C C . GLN A 1 543 ? 47.357 -2.140 -30.894 1.00 94.94 543 GLN A C 1
ATOM 4452 O O . GLN A 1 543 ? 46.148 -1.999 -30.746 1.00 94.94 543 GLN A O 1
ATOM 4457 N N . ASP A 1 544 ? 47.927 -2.180 -32.100 1.00 96.62 544 ASP A N 1
ATOM 4458 C CA . ASP A 1 544 ? 47.185 -1.968 -33.349 1.00 96.62 544 ASP A CA 1
ATOM 4459 C C . ASP A 1 544 ? 46.010 -2.945 -33.520 1.00 96.62 544 ASP A C 1
ATOM 4461 O O . ASP A 1 544 ? 44.951 -2.574 -34.022 1.00 96.62 544 ASP A O 1
ATOM 4465 N N . GLN A 1 545 ? 46.167 -4.211 -33.113 1.00 96.31 545 GLN A N 1
ATOM 4466 C CA . GLN A 1 545 ? 45.069 -5.180 -33.159 1.00 96.31 545 GLN A CA 1
ATOM 4467 C C . GLN A 1 545 ? 43.971 -4.829 -32.153 1.00 96.31 545 GLN A C 1
ATOM 4469 O O . GLN A 1 545 ? 42.794 -4.901 -32.501 1.00 96.31 545 GLN A O 1
ATOM 4474 N N . LYS A 1 546 ? 44.337 -4.433 -30.926 1.00 95.00 546 LYS A N 1
ATOM 4475 C CA . LYS A 1 546 ? 43.372 -3.992 -29.906 1.00 95.00 546 LYS A CA 1
ATOM 4476 C C . LYS A 1 546 ? 42.609 -2.755 -30.381 1.00 95.00 546 LYS A C 1
ATOM 4478 O O . LYS A 1 546 ? 41.386 -2.728 -30.274 1.00 95.00 546 LYS A O 1
ATOM 4483 N N . GLU A 1 547 ? 43.305 -1.780 -30.961 1.00 94.81 547 GLU A N 1
ATOM 4484 C CA . GLU A 1 547 ? 42.705 -0.566 -31.523 1.00 94.81 547 GLU A CA 1
ATOM 4485 C C . GLU A 1 547 ? 41.753 -0.879 -32.681 1.00 94.81 547 GLU A C 1
ATOM 4487 O O . GLU A 1 547 ? 40.607 -0.436 -32.646 1.00 94.81 547 GLU A O 1
ATOM 4492 N N . ARG A 1 548 ? 42.144 -1.735 -33.635 1.00 96.50 548 ARG A N 1
ATOM 4493 C CA . ARG A 1 548 ? 41.248 -2.170 -34.724 1.00 96.50 548 ARG A CA 1
ATOM 4494 C C . ARG A 1 548 ? 39.996 -2.876 -34.211 1.00 96.50 548 ARG A C 1
ATOM 4496 O O . ARG A 1 548 ? 38.902 -2.581 -34.676 1.00 96.50 548 ARG A O 1
ATOM 4503 N N . ILE A 1 549 ? 40.126 -3.766 -33.223 1.00 95.12 549 ILE A N 1
ATOM 4504 C CA . ILE A 1 549 ? 38.971 -4.449 -32.612 1.00 95.12 549 ILE A CA 1
ATOM 4505 C C . ILE A 1 549 ? 38.022 -3.431 -31.962 1.00 95.12 549 ILE A C 1
ATOM 4507 O O . ILE A 1 549 ? 36.801 -3.564 -32.064 1.00 95.12 549 ILE A O 1
ATOM 4511 N N . ILE A 1 550 ? 38.570 -2.407 -31.304 1.00 93.56 550 ILE A N 1
ATOM 4512 C CA . ILE A 1 550 ? 37.799 -1.311 -30.709 1.00 93.56 550 ILE A CA 1
ATOM 4513 C C . ILE A 1 550 ? 37.078 -0.490 -31.789 1.00 93.56 550 ILE A C 1
ATOM 4515 O O . ILE A 1 550 ? 35.885 -0.210 -31.649 1.00 93.56 550 ILE A O 1
ATOM 4519 N N . GLU A 1 551 ? 37.774 -0.113 -32.859 1.00 95.31 551 GLU A N 1
ATOM 4520 C CA . GLU A 1 551 ? 37.206 0.639 -33.981 1.00 95.31 551 GLU A CA 1
ATOM 4521 C C . GLU A 1 551 ? 36.095 -0.143 -34.687 1.00 95.31 551 GLU A C 1
ATOM 4523 O O . GLU A 1 551 ? 35.011 0.402 -34.911 1.00 95.31 551 GLU A O 1
ATOM 4528 N N . ASP A 1 552 ? 36.315 -1.431 -34.956 1.00 96.31 552 ASP A N 1
ATOM 4529 C CA . ASP A 1 552 ? 35.325 -2.325 -35.553 1.00 96.31 552 ASP A CA 1
ATOM 4530 C C . ASP A 1 552 ? 34.100 -2.480 -34.647 1.00 96.31 552 ASP A C 1
ATOM 4532 O O . ASP A 1 552 ? 32.961 -2.396 -35.114 1.00 96.31 552 ASP A O 1
ATOM 4536 N N . TYR A 1 553 ? 34.304 -2.648 -33.336 1.00 94.25 553 TYR A N 1
ATOM 4537 C CA . TYR A 1 553 ? 33.209 -2.697 -32.367 1.00 94.25 553 TYR A CA 1
ATOM 4538 C C . TYR A 1 553 ? 32.373 -1.411 -32.396 1.00 94.25 553 TYR A C 1
ATOM 4540 O O . TYR A 1 553 ? 31.139 -1.471 -32.456 1.00 94.25 553 TYR A O 1
ATOM 4548 N N . LEU A 1 554 ? 33.029 -0.245 -32.375 1.00 94.31 554 LEU A N 1
ATOM 4549 C CA . LEU A 1 554 ? 32.371 1.059 -32.439 1.00 94.31 554 LEU A CA 1
ATOM 4550 C C . LEU A 1 554 ? 31.600 1.228 -33.748 1.00 94.31 554 LEU A C 1
ATOM 4552 O O . LEU A 1 554 ? 30.434 1.618 -33.715 1.00 94.31 554 LEU A O 1
ATOM 4556 N N . LYS A 1 555 ? 32.221 0.916 -34.889 1.00 96.31 555 LYS A N 1
ATOM 4557 C CA . LYS A 1 555 ? 31.599 1.000 -36.214 1.00 96.31 555 LYS A CA 1
ATOM 4558 C C . LYS A 1 555 ? 30.356 0.116 -36.301 1.00 96.31 555 LYS A C 1
ATOM 4560 O O . LYS A 1 555 ? 29.282 0.614 -36.630 1.00 96.31 555 LYS A O 1
ATOM 4565 N N . ASN A 1 556 ? 30.476 -1.156 -35.925 1.00 95.88 556 ASN A N 1
ATOM 4566 C CA . ASN A 1 556 ? 29.366 -2.110 -35.953 1.00 95.88 556 ASN A CA 1
ATOM 4567 C C . ASN A 1 556 ? 28.220 -1.675 -35.029 1.00 95.88 556 ASN A C 1
ATOM 4569 O O . ASN A 1 556 ? 27.054 -1.733 -35.413 1.00 95.88 556 ASN A O 1
ATOM 4573 N N . SER A 1 557 ? 28.543 -1.187 -33.829 1.00 93.69 557 SER A N 1
ATOM 4574 C CA . SER A 1 557 ? 27.545 -0.708 -32.865 1.00 93.69 557 SER A CA 1
ATOM 4575 C C . SER A 1 557 ? 26.810 0.545 -33.363 1.00 93.69 557 SER A C 1
ATOM 4577 O O . SER A 1 557 ? 25.592 0.645 -33.212 1.00 93.69 557 SER A O 1
ATOM 4579 N N . LYS A 1 558 ? 27.523 1.477 -34.013 1.00 96.06 558 LYS A N 1
ATOM 4580 C CA . LYS A 1 558 ? 26.937 2.671 -34.648 1.00 96.06 558 LYS A CA 1
ATOM 4581 C C . LYS A 1 558 ? 26.002 2.300 -35.795 1.00 96.06 558 LYS A C 1
ATOM 4583 O O . LYS A 1 558 ? 24.886 2.813 -35.873 1.00 96.06 558 LYS A O 1
ATOM 4588 N N . GLU A 1 559 ? 26.450 1.417 -36.687 1.00 96.88 559 GLU A N 1
ATOM 4589 C CA . GLU A 1 559 ? 25.657 0.949 -37.827 1.00 96.88 559 GLU A CA 1
ATOM 4590 C C . GLU A 1 559 ? 24.396 0.207 -37.371 1.00 96.88 559 GLU A C 1
ATOM 4592 O O . GLU A 1 559 ? 23.315 0.438 -37.922 1.00 96.88 559 GLU A O 1
ATOM 4597 N N . LEU A 1 560 ? 24.508 -0.621 -36.327 1.00 96.25 560 LEU A N 1
ATOM 4598 C CA . LEU A 1 560 ? 23.376 -1.313 -35.717 1.00 96.25 560 LEU A CA 1
ATOM 4599 C C . LEU A 1 560 ? 22.335 -0.321 -35.184 1.00 96.25 560 LEU A C 1
ATOM 4601 O O . LEU A 1 560 ? 21.176 -0.379 -35.598 1.00 96.25 560 LEU A O 1
ATOM 4605 N N . LEU A 1 561 ? 22.744 0.631 -34.341 1.00 96.50 561 LEU A N 1
ATOM 4606 C CA . LEU A 1 561 ? 21.831 1.624 -33.767 1.00 96.50 561 LEU A CA 1
ATOM 4607 C C . LEU A 1 561 ? 21.183 2.496 -34.856 1.00 96.50 561 LEU A C 1
ATOM 4609 O O . LEU A 1 561 ? 19.971 2.726 -34.845 1.00 96.50 561 LEU A O 1
ATOM 4613 N N . ARG A 1 562 ? 21.950 2.902 -35.876 1.00 97.75 562 ARG A N 1
ATOM 4614 C CA . ARG A 1 562 ? 21.422 3.625 -37.043 1.00 97.75 562 ARG A CA 1
ATOM 4615 C C . ARG A 1 562 ? 20.354 2.814 -37.780 1.00 97.75 562 ARG A C 1
ATOM 4617 O O . ARG A 1 562 ? 19.313 3.362 -38.154 1.00 97.75 562 ARG A O 1
ATOM 4624 N N . LYS A 1 563 ? 20.586 1.516 -37.995 1.00 98.00 563 LYS A N 1
ATOM 4625 C CA . LYS A 1 563 ? 19.624 0.613 -38.645 1.00 98.00 563 LYS A CA 1
ATOM 4626 C C . LYS A 1 563 ? 18.331 0.496 -37.840 1.00 98.00 563 LYS A C 1
ATOM 4628 O O . LYS A 1 563 ? 17.248 0.479 -38.432 1.00 98.00 563 LYS A O 1
ATOM 4633 N N . GLU A 1 564 ? 18.415 0.449 -36.517 1.00 97.62 564 GLU A N 1
ATOM 4634 C CA . GLU A 1 564 ? 17.241 0.409 -35.643 1.00 97.62 564 GLU A CA 1
ATOM 4635 C C . GLU A 1 564 ? 16.427 1.701 -35.698 1.00 97.62 564 GLU A C 1
ATOM 4637 O O . GLU A 1 564 ? 15.212 1.638 -35.898 1.00 97.62 564 GLU A O 1
ATOM 4642 N N . PHE A 1 565 ? 17.080 2.866 -35.646 1.00 97.94 565 PHE A N 1
ATOM 4643 C CA . PHE A 1 565 ? 16.423 4.160 -35.854 1.00 97.94 565 PHE A CA 1
ATOM 4644 C C . PHE A 1 565 ? 15.665 4.208 -37.183 1.00 97.94 565 PHE A C 1
ATOM 4646 O O . PHE A 1 565 ? 14.487 4.564 -37.216 1.00 97.94 565 PHE A O 1
ATOM 4653 N N . VAL A 1 566 ? 16.312 3.818 -38.288 1.00 98.12 566 VAL A N 1
ATOM 4654 C CA . VAL A 1 566 ? 15.677 3.789 -39.617 1.00 98.12 566 VAL A CA 1
ATOM 4655 C C . VAL A 1 566 ? 14.496 2.817 -39.637 1.00 98.12 566 VAL A C 1
ATOM 4657 O O . VAL A 1 566 ? 13.446 3.133 -40.200 1.00 98.12 566 VAL A O 1
ATOM 4660 N N . THR A 1 567 ? 14.637 1.658 -38.992 1.00 98.25 567 THR A N 1
ATOM 4661 C CA . THR A 1 567 ? 13.573 0.653 -38.879 1.00 98.25 567 THR A CA 1
ATOM 4662 C C . THR A 1 567 ? 12.363 1.208 -38.132 1.00 98.25 567 THR A C 1
ATOM 4664 O O . THR A 1 567 ? 11.243 1.109 -38.638 1.00 98.25 567 THR A O 1
ATOM 4667 N N . VAL A 1 568 ? 12.569 1.835 -36.970 1.00 98.25 568 VAL A N 1
ATOM 4668 C CA . VAL A 1 568 ? 11.498 2.451 -36.174 1.00 98.25 568 VAL A CA 1
ATOM 4669 C C . VAL A 1 568 ? 10.869 3.629 -36.915 1.00 98.25 568 VAL A C 1
ATOM 4671 O O . VAL A 1 568 ? 9.648 3.686 -37.024 1.00 98.25 568 VAL A O 1
ATOM 4674 N N . ARG A 1 569 ? 11.660 4.524 -37.517 1.00 98.25 569 ARG A N 1
ATOM 4675 C CA . ARG A 1 569 ? 11.143 5.644 -38.319 1.00 98.25 569 ARG A CA 1
ATOM 4676 C C . ARG A 1 569 ? 10.247 5.160 -39.460 1.00 98.25 569 ARG A C 1
ATOM 4678 O O . ARG A 1 569 ? 9.149 5.679 -39.646 1.00 98.25 569 ARG A O 1
ATOM 4685 N N . ASN A 1 570 ? 10.691 4.154 -40.214 1.00 98.31 570 ASN A N 1
ATOM 4686 C CA . ASN A 1 570 ? 9.918 3.583 -41.320 1.00 98.31 570 ASN A CA 1
ATOM 4687 C C . ASN A 1 570 ? 8.652 2.873 -40.831 1.00 98.31 570 ASN A C 1
ATOM 4689 O O . ASN A 1 570 ? 7.615 2.962 -41.487 1.00 98.31 570 ASN A O 1
ATOM 4693 N N . LEU A 1 571 ? 8.726 2.190 -39.685 1.00 98.19 571 LEU A N 1
ATOM 4694 C CA . LEU A 1 571 ? 7.567 1.602 -39.020 1.00 98.19 571 LEU A CA 1
ATOM 4695 C C . LEU A 1 571 ? 6.538 2.689 -38.685 1.00 98.19 571 LEU A C 1
ATOM 4697 O O . LEU A 1 571 ? 5.390 2.563 -39.096 1.00 98.19 571 LEU A O 1
ATOM 4701 N N . LEU A 1 572 ? 6.951 3.782 -38.038 1.00 98.25 572 LEU A N 1
ATOM 4702 C CA . LEU A 1 572 ? 6.061 4.876 -37.629 1.00 98.25 572 LEU A CA 1
ATOM 4703 C C . LEU A 1 572 ? 5.471 5.649 -38.818 1.00 98.25 572 LEU A C 1
ATOM 4705 O O . LEU A 1 572 ? 4.323 6.080 -38.758 1.00 98.25 572 LEU A O 1
ATOM 4709 N N . LYS A 1 573 ? 6.218 5.808 -39.920 1.00 97.94 573 LYS A N 1
ATOM 4710 C CA . LYS A 1 573 ? 5.718 6.446 -41.155 1.00 97.94 573 LYS A CA 1
ATOM 4711 C C . LYS A 1 573 ? 4.611 5.649 -41.848 1.00 97.94 573 LYS A C 1
ATOM 4713 O O . LYS A 1 573 ? 3.796 6.251 -42.535 1.00 97.94 573 LYS A O 1
ATOM 4718 N N . LYS A 1 574 ? 4.593 4.323 -41.682 1.00 98.06 574 LYS A N 1
ATOM 4719 C CA . LYS A 1 574 ? 3.598 3.427 -42.293 1.00 98.06 574 LYS A CA 1
ATOM 4720 C C . LYS A 1 574 ? 2.334 3.245 -41.449 1.00 98.06 574 LYS A C 1
ATOM 4722 O O . LYS A 1 574 ? 1.393 2.627 -41.929 1.00 98.06 574 LYS A O 1
ATOM 4727 N N . MET A 1 575 ? 2.327 3.718 -40.203 1.00 97.94 575 MET A N 1
ATOM 4728 C CA . MET A 1 575 ? 1.181 3.575 -39.305 1.00 97.94 575 MET A CA 1
ATOM 4729 C C . MET A 1 575 ? 0.124 4.639 -39.587 1.00 97.94 575 MET A C 1
ATOM 4731 O O . MET A 1 575 ? 0.454 5.802 -39.822 1.00 97.94 575 MET A O 1
ATOM 4735 N N . SER A 1 576 ? -1.144 4.242 -39.500 1.00 97.44 576 SER A N 1
ATOM 4736 C CA . SER A 1 576 ? -2.261 5.190 -39.446 1.00 97.44 576 SER A CA 1
ATOM 4737 C C . SER A 1 576 ? -2.275 5.965 -38.121 1.00 97.44 576 SER A C 1
ATOM 4739 O O . SER A 1 576 ? -1.670 5.544 -37.132 1.00 97.44 576 SER A O 1
ATOM 4741 N N . ASP A 1 577 ? -3.017 7.073 -38.062 1.00 96.75 577 ASP A N 1
ATOM 4742 C CA . ASP A 1 577 ? -3.155 7.863 -36.829 1.00 96.75 577 ASP A CA 1
ATOM 4743 C C . ASP A 1 577 ? -3.812 7.068 -35.690 1.00 96.75 577 ASP A C 1
ATOM 4745 O O . ASP A 1 577 ? -3.433 7.212 -34.525 1.00 96.75 577 ASP A O 1
ATOM 4749 N N . SER A 1 578 ? -4.757 6.180 -36.024 1.00 96.75 578 SER A N 1
ATOM 4750 C CA . SER A 1 578 ? -5.392 5.277 -35.057 1.00 96.75 578 SER A CA 1
ATOM 4751 C C . SER A 1 578 ? -4.376 4.301 -34.457 1.00 96.75 578 SER A C 1
ATOM 4753 O O . SER A 1 578 ? -4.248 4.202 -33.235 1.00 96.75 578 SER A O 1
ATOM 4755 N N . GLU A 1 579 ? -3.577 3.642 -35.303 1.00 97.00 579 GLU A N 1
ATOM 4756 C CA . GLU A 1 579 ? -2.525 2.731 -34.845 1.00 97.00 579 GLU A CA 1
ATOM 4757 C C . GLU A 1 579 ? -1.462 3.462 -34.016 1.00 97.00 579 GLU A C 1
ATOM 4759 O O . GLU A 1 579 ? -1.004 2.933 -33.002 1.00 97.00 579 GLU A O 1
ATOM 4764 N N . LEU A 1 580 ? -1.068 4.674 -34.424 1.00 97.25 580 LEU A N 1
ATOM 4765 C CA . LEU A 1 580 ? -0.100 5.499 -33.700 1.00 97.25 580 LEU A CA 1
ATOM 4766 C C . LEU A 1 580 ? -0.634 5.899 -32.321 1.00 97.25 580 LEU A C 1
ATOM 4768 O O . LEU A 1 580 ? 0.105 5.879 -31.338 1.00 97.25 580 LEU A O 1
ATOM 4772 N N . ASN A 1 581 ? -1.923 6.226 -32.226 1.00 95.94 581 ASN A N 1
ATOM 4773 C CA . ASN A 1 581 ? -2.574 6.532 -30.959 1.00 95.94 581 ASN A CA 1
ATOM 4774 C C . ASN A 1 581 ? -2.630 5.305 -30.035 1.00 95.94 581 ASN A C 1
ATOM 4776 O O . ASN A 1 581 ? -2.329 5.432 -28.849 1.00 95.94 581 ASN A O 1
ATOM 4780 N N . SER A 1 582 ? -2.954 4.123 -30.562 1.00 95.44 582 SER A N 1
ATOM 4781 C CA . SER A 1 582 ? -2.935 2.867 -29.799 1.00 95.44 582 SER A CA 1
ATOM 4782 C C . SER A 1 582 ? -1.522 2.498 -29.341 1.00 95.44 582 SER A C 1
ATOM 4784 O O . SER A 1 582 ? -1.319 2.153 -28.179 1.00 95.44 582 SER A O 1
ATOM 4786 N N . LEU A 1 583 ? -0.519 2.661 -30.209 1.00 96.31 583 LEU A N 1
ATOM 4787 C CA . LEU A 1 583 ? 0.892 2.498 -29.857 1.00 96.31 583 LEU A CA 1
ATOM 4788 C C . LEU A 1 583 ? 1.299 3.447 -28.726 1.00 96.31 583 LEU A C 1
ATOM 4790 O O . LEU A 1 583 ? 1.926 3.019 -27.759 1.00 96.31 583 LEU A O 1
ATOM 4794 N N . ALA A 1 584 ? 0.916 4.722 -28.824 1.00 96.12 584 ALA A N 1
ATOM 4795 C CA . ALA A 1 584 ? 1.209 5.715 -27.801 1.00 96.12 584 ALA A CA 1
ATOM 4796 C C . ALA A 1 584 ? 0.551 5.369 -26.457 1.00 96.12 584 ALA A C 1
ATOM 4798 O O . ALA A 1 584 ? 1.182 5.539 -25.420 1.00 96.12 584 ALA A O 1
ATOM 4799 N N . LYS A 1 585 ? -0.678 4.836 -26.457 1.00 93.81 585 LYS A N 1
ATOM 4800 C CA . LYS A 1 585 ? -1.346 4.352 -25.237 1.00 93.81 585 LYS A CA 1
ATOM 4801 C C . LYS A 1 585 ? -0.597 3.188 -24.592 1.00 93.81 585 LYS A C 1
ATOM 4803 O O . LYS A 1 585 ? -0.334 3.245 -23.394 1.00 93.81 585 LYS A O 1
ATOM 4808 N N . ILE A 1 586 ? -0.193 2.189 -25.383 1.00 92.69 586 ILE A N 1
ATOM 4809 C CA . ILE A 1 586 ? 0.591 1.044 -24.891 1.00 92.69 586 ILE A CA 1
ATOM 4810 C C . ILE A 1 586 ? 1.944 1.502 -24.332 1.00 92.69 586 ILE A C 1
ATOM 4812 O O . ILE A 1 586 ? 2.393 0.986 -23.318 1.00 92.69 586 ILE A O 1
ATOM 4816 N N . LEU A 1 587 ? 2.609 2.477 -24.954 1.00 92.62 587 LEU A N 1
ATOM 4817 C CA . LEU A 1 587 ? 3.887 2.990 -24.449 1.00 92.62 587 LEU A CA 1
ATOM 4818 C C . LEU A 1 587 ? 3.726 3.888 -23.212 1.00 92.62 587 LEU A C 1
ATOM 4820 O O . LEU A 1 587 ? 4.568 3.832 -22.321 1.00 92.62 587 LEU A O 1
ATOM 4824 N N . ALA A 1 588 ? 2.658 4.689 -23.146 1.00 91.50 588 ALA A N 1
ATOM 4825 C CA . ALA A 1 588 ? 2.360 5.563 -22.011 1.00 91.50 588 ALA A CA 1
ATOM 4826 C C . ALA A 1 588 ? 1.969 4.781 -20.755 1.00 91.50 588 ALA A C 1
ATOM 4828 O O . ALA A 1 588 ? 2.337 5.179 -19.653 1.00 91.50 588 ALA A O 1
ATOM 4829 N N . TYR A 1 589 ? 1.220 3.689 -20.927 1.00 87.81 589 TYR A N 1
ATOM 4830 C CA . TYR A 1 589 ? 0.778 2.836 -19.833 1.00 87.81 589 TYR A CA 1
ATOM 4831 C C . TYR A 1 589 ? 0.710 1.363 -20.261 1.00 87.81 589 TYR A C 1
ATOM 4833 O O . TYR A 1 589 ? -0.374 0.830 -20.523 1.00 87.81 589 TYR A O 1
ATOM 4841 N N . PRO A 1 590 ? 1.862 0.668 -20.295 1.00 77.62 590 PRO A N 1
ATOM 4842 C CA . PRO A 1 590 ? 1.958 -0.702 -20.809 1.00 77.62 590 PRO A CA 1
ATOM 4843 C C . PRO A 1 590 ? 1.072 -1.714 -20.083 1.00 77.62 590 PRO A C 1
ATOM 4845 O O . PRO A 1 590 ? 0.716 -2.741 -20.650 1.00 77.62 590 PRO A O 1
ATOM 4848 N N . ARG A 1 591 ? 0.725 -1.427 -18.825 1.00 73.81 591 ARG A N 1
ATOM 4849 C CA . ARG A 1 591 ? -0.012 -2.331 -17.935 1.00 73.81 591 ARG A CA 1
ATOM 4850 C C . ARG A 1 591 ? -1.535 -2.194 -18.036 1.00 73.81 591 ARG A C 1
ATOM 4852 O O . ARG A 1 591 ? -2.241 -3.101 -17.612 1.00 73.81 591 ARG A O 1
ATOM 4859 N N . GLY A 1 592 ? -2.053 -1.092 -18.583 1.00 71.88 592 GLY A N 1
ATOM 4860 C CA . GLY A 1 592 ? -3.503 -0.861 -18.660 1.00 71.88 592 GLY A CA 1
ATOM 4861 C C . GLY A 1 592 ? -4.182 -1.464 -19.877 1.00 71.88 592 GLY A C 1
ATOM 4862 O O . GLY A 1 592 ? -5.378 -1.750 -19.844 1.00 71.88 592 GLY A O 1
ATOM 4863 N N . GLU A 1 593 ? -3.433 -1.664 -20.958 1.00 76.25 593 GLU A N 1
ATOM 4864 C CA . GLU A 1 593 ? -3.985 -2.156 -22.214 1.00 76.25 593 GLU A CA 1
ATOM 4865 C C . GLU A 1 593 ? -3.988 -3.688 -22.225 1.00 76.25 593 GLU A C 1
ATOM 4867 O O . GLU A 1 593 ? -2.962 -4.342 -22.410 1.00 76.25 593 GLU A O 1
ATOM 4872 N N . ARG A 1 594 ? -5.169 -4.291 -22.047 1.00 78.38 594 ARG A N 1
ATOM 4873 C CA . ARG A 1 594 ? -5.328 -5.739 -22.227 1.00 78.38 594 ARG A CA 1
ATOM 4874 C C . ARG A 1 594 ? -5.288 -6.074 -23.717 1.00 78.38 594 ARG A C 1
ATOM 4876 O O . ARG A 1 594 ? -6.135 -5.617 -24.484 1.00 78.38 594 ARG A O 1
ATOM 4883 N N . ILE A 1 595 ? -4.357 -6.936 -24.113 1.00 84.12 595 ILE A N 1
ATOM 4884 C CA . ILE A 1 595 ? -4.255 -7.440 -25.486 1.00 84.12 595 ILE A CA 1
ATOM 4885 C C . ILE A 1 595 ? -5.389 -8.445 -25.724 1.00 84.12 595 ILE A C 1
ATOM 4887 O O . ILE A 1 595 ? -5.285 -9.615 -25.368 1.00 84.12 595 ILE A O 1
ATOM 4891 N N . LYS A 1 596 ? -6.505 -7.967 -26.284 1.00 90.12 596 LYS A N 1
ATOM 4892 C CA . LYS A 1 596 ? -7.712 -8.779 -26.532 1.00 90.12 596 LYS A CA 1
ATOM 4893 C C . LYS A 1 596 ? -7.894 -9.189 -27.991 1.00 90.12 596 LYS A C 1
ATOM 4895 O O . LYS A 1 596 ? -8.681 -10.085 -28.273 1.00 90.12 596 LYS A O 1
ATOM 4900 N N . THR A 1 597 ? -7.215 -8.516 -28.916 1.00 92.75 597 THR A N 1
ATOM 4901 C CA . THR A 1 597 ? -7.374 -8.723 -30.359 1.00 92.75 597 THR A CA 1
ATOM 4902 C C . THR A 1 597 ? -6.023 -8.948 -31.022 1.00 92.75 597 THR A C 1
ATOM 4904 O O . THR A 1 597 ? -4.987 -8.493 -30.529 1.00 92.75 597 THR A O 1
ATOM 4907 N N . GLN A 1 598 ? -6.039 -9.622 -32.173 1.00 94.50 598 GLN A N 1
ATOM 4908 C CA . GLN A 1 598 ? -4.838 -9.824 -32.982 1.00 94.50 598 GLN A CA 1
ATOM 4909 C C . GLN A 1 598 ? -4.223 -8.490 -33.426 1.00 94.50 598 GLN A C 1
ATOM 4911 O O . GLN A 1 598 ? -3.005 -8.346 -33.434 1.00 94.50 598 GLN A O 1
ATOM 4916 N N . GLU A 1 599 ? -5.052 -7.495 -33.746 1.00 94.38 599 GLU A N 1
ATOM 4917 C CA . GLU A 1 599 ? -4.600 -6.145 -34.089 1.00 94.38 599 GLU A CA 1
ATOM 4918 C C . GLU A 1 599 ? -3.834 -5.494 -32.929 1.00 94.38 599 GLU A C 1
ATOM 4920 O O . GLU A 1 599 ? -2.697 -5.059 -33.107 1.00 94.38 599 GLU A O 1
ATOM 4925 N N . MET A 1 600 ? -4.398 -5.513 -31.715 1.00 92.69 600 MET A N 1
ATOM 4926 C CA . MET A 1 600 ? -3.724 -5.010 -30.513 1.00 92.69 600 MET A CA 1
ATOM 4927 C C . MET A 1 600 ? -2.408 -5.743 -30.248 1.00 92.69 600 MET A C 1
ATOM 4929 O O . MET A 1 600 ? -1.430 -5.115 -29.850 1.00 92.69 600 MET A O 1
ATOM 4933 N N . TYR A 1 601 ? -2.350 -7.051 -30.511 1.00 94.06 601 TYR A N 1
ATOM 4934 C CA . TYR A 1 601 ? -1.110 -7.817 -30.403 1.00 94.06 601 TYR A CA 1
ATOM 4935 C C . TYR A 1 601 ? -0.053 -7.340 -31.411 1.00 94.06 601 TYR A C 1
ATOM 4937 O O . TYR A 1 601 ? 1.109 -7.167 -31.047 1.00 94.06 601 TYR A O 1
ATOM 4945 N N . GLN A 1 602 ? -0.440 -7.034 -32.653 1.00 96.31 602 GLN A N 1
ATOM 4946 C CA . GLN A 1 602 ? 0.481 -6.441 -33.630 1.00 96.31 602 GLN A CA 1
ATOM 4947 C C . GLN A 1 602 ? 0.975 -5.057 -33.188 1.00 96.31 602 GLN A C 1
ATOM 4949 O O . GLN A 1 602 ? 2.169 -4.774 -33.304 1.00 96.31 602 GLN A O 1
ATOM 4954 N N . ILE A 1 603 ? 0.107 -4.202 -32.633 1.00 96.38 603 ILE A N 1
ATOM 4955 C CA . ILE A 1 603 ? 0.525 -2.907 -32.066 1.00 96.38 603 ILE A CA 1
ATOM 4956 C C . ILE A 1 603 ? 1.475 -3.109 -30.882 1.00 96.38 603 ILE A C 1
ATOM 4958 O O . ILE A 1 603 ? 2.486 -2.413 -30.782 1.00 96.38 603 ILE A O 1
ATOM 4962 N N . PHE A 1 604 ? 1.217 -4.097 -30.028 1.00 93.69 604 PHE A N 1
ATOM 4963 C CA . PHE A 1 604 ? 2.113 -4.456 -28.935 1.00 93.69 604 PHE A CA 1
ATOM 4964 C C . PHE A 1 604 ? 3.501 -4.875 -29.448 1.00 93.69 604 PHE A C 1
ATOM 4966 O O . PHE A 1 604 ? 4.507 -4.345 -28.975 1.00 93.69 604 PHE A O 1
ATOM 4973 N N . LEU A 1 605 ? 3.590 -5.731 -30.472 1.00 94.00 605 LEU A N 1
ATOM 4974 C CA . LEU A 1 605 ? 4.872 -6.095 -31.093 1.00 94.00 605 LEU A CA 1
ATOM 4975 C C . LEU A 1 605 ? 5.600 -4.880 -31.692 1.00 94.00 605 LEU A C 1
ATOM 4977 O O . LEU A 1 605 ? 6.822 -4.769 -31.575 1.00 94.00 605 LEU A O 1
ATOM 4981 N N . LYS A 1 606 ? 4.869 -3.936 -32.300 1.00 96.81 606 LYS A N 1
ATOM 4982 C CA . LYS A 1 606 ? 5.435 -2.657 -32.764 1.00 96.81 606 LYS A CA 1
ATOM 4983 C C . LYS A 1 606 ? 5.969 -1.830 -31.586 1.00 96.81 606 LYS A C 1
ATOM 4985 O O . LYS A 1 606 ? 7.059 -1.275 -31.691 1.00 96.81 606 LYS A O 1
ATOM 4990 N N . SER A 1 607 ? 5.255 -1.800 -30.459 1.00 95.56 607 SER A N 1
ATOM 4991 C CA . SER A 1 607 ? 5.686 -1.101 -29.239 1.00 95.56 607 SER A CA 1
ATOM 4992 C C . SER A 1 607 ? 6.992 -1.644 -28.669 1.00 95.56 607 SER A C 1
ATOM 4994 O O . SER A 1 607 ? 7.831 -0.854 -28.241 1.00 95.56 607 SER A O 1
ATOM 4996 N N . ARG A 1 608 ? 7.215 -2.964 -28.754 1.00 92.88 608 ARG A N 1
ATOM 4997 C CA . ARG A 1 608 ? 8.477 -3.594 -28.344 1.00 92.88 608 ARG A CA 1
ATOM 4998 C C . ARG A 1 608 ? 9.653 -3.060 -29.148 1.00 92.88 608 ARG A C 1
ATOM 5000 O O . ARG A 1 608 ? 10.596 -2.570 -28.552 1.00 92.88 608 ARG A O 1
ATOM 5007 N N . LYS A 1 609 ? 9.537 -2.997 -30.479 1.00 96.12 609 LYS A N 1
ATOM 5008 C CA . LYS A 1 609 ? 10.597 -2.437 -31.340 1.00 96.12 609 LYS A CA 1
ATOM 5009 C C . LYS A 1 609 ? 10.950 -0.989 -30.989 1.00 96.12 609 LYS A C 1
ATOM 5011 O O . LYS A 1 609 ? 12.114 -0.609 -31.041 1.00 96.12 609 LYS A O 1
ATOM 5016 N N . VAL A 1 610 ? 9.950 -0.172 -30.648 1.00 96.56 610 VAL A N 1
ATOM 5017 C CA . VAL A 1 610 ? 10.181 1.220 -30.222 1.00 96.56 610 VAL A CA 1
ATOM 5018 C C . VAL A 1 610 ? 10.872 1.267 -28.855 1.00 96.56 610 VAL A C 1
ATOM 5020 O O . VAL A 1 610 ? 11.771 2.080 -28.650 1.00 96.56 610 VAL A O 1
ATOM 5023 N N . ARG A 1 611 ? 10.477 0.391 -27.925 1.00 92.25 611 ARG A N 1
ATOM 5024 C CA . ARG A 1 611 ? 11.107 0.267 -26.606 1.00 92.25 611 ARG A CA 1
ATOM 5025 C C . ARG A 1 611 ? 12.551 -0.228 -26.706 1.00 92.25 611 ARG A C 1
ATOM 5027 O O . ARG A 1 611 ? 13.408 0.340 -26.044 1.00 92.25 611 ARG A O 1
ATOM 5034 N N . ASP A 1 612 ? 12.818 -1.213 -27.558 1.00 91.00 612 ASP A N 1
ATOM 5035 C CA . ASP A 1 612 ? 14.158 -1.755 -27.799 1.00 91.00 612 ASP A CA 1
ATOM 5036 C C . ASP A 1 612 ? 15.107 -0.648 -28.276 1.00 91.00 612 ASP A C 1
ATOM 5038 O O . ASP A 1 612 ? 16.191 -0.488 -27.723 1.00 91.00 612 ASP A O 1
ATOM 5042 N N . LEU A 1 613 ? 14.651 0.208 -29.203 1.00 94.88 613 LEU A N 1
ATOM 5043 C CA . LEU A 1 613 ? 15.414 1.383 -29.628 1.00 94.88 613 LEU A CA 1
ATOM 5044 C C . LEU A 1 613 ? 15.710 2.338 -28.456 1.00 94.88 613 LEU A C 1
ATOM 5046 O O . LEU A 1 613 ? 16.847 2.774 -28.305 1.00 94.88 613 LEU A O 1
ATOM 5050 N N . ILE A 1 614 ? 14.724 2.662 -27.610 1.00 92.06 614 ILE A N 1
ATOM 5051 C CA . ILE A 1 614 ? 14.950 3.507 -26.418 1.00 92.06 614 ILE A CA 1
ATOM 5052 C C . ILE A 1 614 ? 15.963 2.871 -25.462 1.00 92.06 614 ILE A C 1
ATOM 5054 O O . ILE A 1 614 ? 16.825 3.573 -24.931 1.00 92.06 614 ILE A O 1
ATOM 5058 N N . ASN A 1 615 ? 15.887 1.557 -25.263 1.00 86.81 615 ASN A N 1
ATOM 5059 C CA . ASN A 1 615 ? 16.819 0.825 -24.414 1.00 86.81 615 ASN A CA 1
ATOM 5060 C C . ASN A 1 615 ? 18.248 0.873 -24.980 1.00 86.81 615 ASN A C 1
ATOM 5062 O O . ASN A 1 615 ? 19.180 1.124 -24.219 1.00 86.81 615 ASN A O 1
ATOM 5066 N N . HIS A 1 616 ? 18.429 0.721 -26.298 1.00 89.12 616 HIS A N 1
ATOM 5067 C CA . HIS A 1 616 ? 19.741 0.842 -26.948 1.00 89.12 616 HIS A CA 1
ATOM 5068 C C . HIS A 1 616 ? 20.286 2.274 -26.967 1.00 89.12 616 HIS A C 1
ATOM 5070 O O . HIS A 1 616 ? 21.491 2.470 -26.810 1.00 89.12 616 HIS A O 1
ATOM 5076 N N . ILE A 1 617 ? 19.421 3.285 -27.116 1.00 90.75 617 ILE A N 1
ATOM 5077 C CA . ILE A 1 617 ? 19.809 4.693 -26.938 1.00 90.75 617 ILE A CA 1
ATOM 5078 C C . ILE A 1 617 ? 20.297 4.914 -25.502 1.00 90.75 617 ILE A C 1
ATOM 5080 O O . ILE A 1 617 ? 21.269 5.635 -25.277 1.00 90.75 617 ILE A O 1
ATOM 5084 N N . GLY A 1 618 ? 19.638 4.279 -24.532 1.00 84.12 618 GLY A N 1
ATOM 5085 C CA . GLY A 1 618 ? 19.856 4.493 -23.111 1.00 84.12 618 GLY A CA 1
ATOM 5086 C C . GLY A 1 618 ? 19.208 5.797 -22.650 1.00 84.12 618 GLY A C 1
ATOM 5087 O O . GLY A 1 618 ? 19.389 6.866 -23.236 1.00 84.12 618 GLY A O 1
ATOM 5088 N N . LYS A 1 619 ? 18.462 5.736 -21.548 1.00 80.19 619 LYS A N 1
ATOM 5089 C CA . LYS A 1 619 ? 17.649 6.865 -21.060 1.00 80.19 619 LYS A CA 1
ATOM 5090 C C . LYS A 1 619 ? 18.476 8.113 -20.721 1.00 80.19 619 LYS A C 1
ATOM 5092 O O . LYS A 1 619 ? 18.017 9.235 -20.915 1.00 80.19 619 LYS A O 1
ATOM 5097 N N . ASN A 1 620 ? 19.742 7.914 -20.354 1.00 79.75 620 ASN A N 1
ATOM 5098 C CA . ASN A 1 620 ? 20.726 8.962 -20.054 1.00 79.75 620 ASN A CA 1
ATOM 5099 C C . ASN A 1 620 ? 21.185 9.764 -21.291 1.00 79.75 620 ASN A C 1
ATOM 5101 O O . ASN A 1 620 ? 22.052 10.631 -21.161 1.00 79.75 620 ASN A O 1
ATOM 5105 N N . ASN A 1 621 ? 20.695 9.416 -22.484 1.00 87.06 621 ASN A N 1
ATOM 5106 C CA . ASN A 1 621 ? 21.049 10.040 -23.758 1.00 87.06 621 ASN A CA 1
ATOM 5107 C C . ASN A 1 621 ? 19.830 10.613 -24.494 1.00 87.06 621 ASN A C 1
ATOM 5109 O O . ASN A 1 621 ? 19.945 11.039 -25.642 1.00 87.06 621 ASN A O 1
ATOM 5113 N N . LEU A 1 622 ? 18.650 10.618 -23.866 1.00 88.38 622 LEU A N 1
ATOM 5114 C CA . LEU A 1 622 ? 17.432 11.151 -24.483 1.00 88.38 622 LEU A CA 1
ATOM 5115 C C . LEU A 1 622 ? 17.494 12.674 -24.685 1.00 88.38 622 LEU A C 1
ATOM 5117 O O . LEU A 1 622 ? 16.802 13.220 -25.540 1.00 88.38 622 LEU A O 1
ATOM 5121 N N . ASP A 1 623 ? 18.377 13.369 -23.977 1.00 88.31 623 ASP A N 1
ATOM 5122 C CA . ASP A 1 623 ? 18.643 14.787 -24.192 1.00 88.31 623 ASP A CA 1
ATOM 5123 C C . ASP A 1 623 ? 19.323 15.078 -25.541 1.00 88.31 623 ASP A C 1
ATOM 5125 O O . ASP A 1 623 ? 19.089 16.147 -26.104 1.00 88.31 623 ASP A O 1
ATOM 5129 N N . LEU A 1 624 ? 20.066 14.122 -26.115 1.00 90.19 624 LEU A N 1
ATOM 5130 C CA . LEU A 1 624 ? 20.586 14.204 -27.491 1.00 90.19 624 LEU A CA 1
ATOM 5131 C C . LEU A 1 624 ? 19.465 14.260 -28.537 1.00 90.19 624 LEU A C 1
ATOM 5133 O O . LEU A 1 624 ? 19.670 14.723 -29.656 1.00 90.19 624 LEU A O 1
ATOM 5137 N N . LEU A 1 625 ? 18.276 13.791 -28.161 1.00 90.44 625 LEU A N 1
ATOM 5138 C CA . LEU A 1 625 ? 17.049 13.858 -28.946 1.00 90.44 625 LEU A CA 1
ATOM 5139 C C . LEU A 1 625 ? 16.204 15.096 -28.590 1.00 90.44 625 LEU A C 1
ATOM 5141 O O . LEU A 1 625 ? 15.076 15.228 -29.053 1.00 90.44 625 LEU A O 1
ATOM 5145 N N . GLY A 1 626 ? 16.716 16.003 -27.752 1.00 89.94 626 GLY A N 1
ATOM 5146 C CA . GLY A 1 626 ? 15.968 17.156 -27.248 1.00 89.94 626 GLY A CA 1
ATOM 5147 C C . GLY A 1 626 ? 14.900 16.796 -26.211 1.00 89.94 626 GLY A C 1
ATOM 5148 O O . GLY A 1 626 ? 14.067 17.636 -25.878 1.00 89.94 626 GLY A O 1
ATOM 5149 N N . LEU A 1 627 ? 14.903 15.567 -25.682 1.00 90.94 627 LEU A N 1
ATOM 5150 C CA . LEU A 1 627 ? 13.941 15.121 -24.681 1.00 90.94 627 LEU A CA 1
ATOM 5151 C C . LEU A 1 627 ? 14.501 15.305 -23.268 1.00 90.94 627 LEU A C 1
ATOM 5153 O O . LEU A 1 627 ? 15.380 14.573 -22.817 1.00 90.94 627 LEU A O 1
ATOM 5157 N N . ASN A 1 628 ? 13.947 16.266 -22.536 1.00 92.50 628 ASN A N 1
ATOM 5158 C CA . ASN A 1 628 ? 14.293 16.492 -21.140 1.00 92.50 628 ASN A CA 1
ATOM 5159 C C . ASN A 1 628 ? 13.331 15.742 -20.205 1.00 92.50 628 ASN A C 1
ATOM 5161 O O . ASN A 1 628 ? 12.187 16.152 -20.007 1.00 92.50 628 ASN A O 1
ATOM 5165 N N . LEU A 1 629 ? 13.806 14.661 -19.580 1.00 92.12 629 LEU A N 1
ATOM 5166 C CA . LEU A 1 629 ? 12.998 13.870 -18.641 1.00 92.12 629 LEU A CA 1
ATOM 5167 C C . LEU A 1 629 ? 12.537 14.657 -17.405 1.00 92.12 629 LEU A C 1
ATOM 5169 O O . LEU A 1 629 ? 11.484 14.345 -16.851 1.00 92.12 629 LEU A O 1
ATOM 5173 N N . GLN A 1 630 ? 13.258 15.710 -17.008 1.00 93.44 630 GLN A N 1
ATOM 5174 C CA . GLN A 1 630 ? 12.811 16.600 -15.934 1.00 93.44 630 GLN A CA 1
ATOM 5175 C C . GLN A 1 630 ? 11.504 17.313 -16.313 1.00 93.44 630 GLN A C 1
ATOM 5177 O O . GLN A 1 630 ? 10.614 17.442 -15.471 1.00 93.44 630 GLN A O 1
ATOM 5182 N N . ASP A 1 631 ? 11.369 17.728 -17.575 1.00 94.75 631 ASP A N 1
ATOM 5183 C CA . ASP A 1 631 ? 10.177 18.419 -18.071 1.00 94.75 631 ASP A CA 1
ATOM 5184 C C . ASP A 1 631 ? 9.000 17.446 -18.192 1.00 94.75 631 ASP A C 1
ATOM 5186 O O . ASP A 1 631 ? 7.883 17.788 -17.808 1.00 94.75 631 ASP A O 1
ATOM 5190 N N . VAL A 1 632 ? 9.253 16.199 -18.613 1.00 94.62 632 VAL A N 1
ATOM 5191 C CA . VAL A 1 632 ? 8.237 15.131 -18.629 1.00 94.62 632 VAL A CA 1
ATOM 5192 C C . VAL A 1 632 ? 7.724 14.836 -17.217 1.00 94.62 632 VAL A C 1
ATOM 5194 O O . VAL A 1 632 ? 6.511 14.807 -16.998 1.00 94.62 632 VAL A O 1
ATOM 5197 N N . LYS A 1 633 ? 8.625 14.679 -16.239 1.00 94.19 633 LYS A N 1
ATOM 5198 C CA . LYS A 1 633 ? 8.252 14.502 -14.829 1.00 94.19 633 LYS A CA 1
ATOM 5199 C C . LYS A 1 633 ? 7.439 15.691 -14.318 1.00 94.19 633 LYS A C 1
ATOM 5201 O O . LYS A 1 633 ? 6.416 15.503 -13.668 1.00 94.19 633 LYS A O 1
ATOM 5206 N N . ASN A 1 634 ? 7.895 16.918 -14.577 1.00 94.81 634 ASN A N 1
ATOM 5207 C CA . ASN A 1 634 ? 7.198 18.131 -14.142 1.00 94.81 634 ASN A CA 1
ATOM 5208 C C . ASN A 1 634 ? 5.796 18.212 -14.762 1.00 94.81 634 ASN A C 1
ATOM 5210 O O . ASN A 1 634 ? 4.842 18.507 -14.050 1.00 94.81 634 ASN A O 1
ATOM 5214 N N . TYR A 1 635 ? 5.648 17.879 -16.047 1.00 94.56 635 TYR A N 1
ATOM 5215 C CA . TYR A 1 635 ? 4.350 17.789 -16.714 1.00 94.56 635 TYR A CA 1
ATOM 5216 C C . TYR A 1 635 ? 3.421 16.776 -16.029 1.00 94.56 635 TYR A C 1
ATOM 5218 O O . TYR A 1 635 ? 2.267 17.099 -15.735 1.00 94.56 635 TYR A O 1
ATOM 5226 N N . PHE A 1 636 ? 3.925 15.576 -15.723 1.00 93.50 636 PHE A N 1
ATOM 5227 C CA . PHE A 1 636 ? 3.163 14.533 -15.034 1.00 93.50 636 PHE A CA 1
ATOM 5228 C C . PHE A 1 636 ? 2.692 14.987 -13.644 1.00 93.50 636 PHE A C 1
ATOM 5230 O O . PHE A 1 636 ? 1.503 14.914 -13.339 1.00 93.50 636 PHE A O 1
ATOM 5237 N N . VAL A 1 637 ? 3.602 15.529 -12.829 1.00 93.19 637 VAL A N 1
ATOM 5238 C CA . VAL A 1 637 ? 3.303 15.991 -11.463 1.00 93.19 637 VAL A CA 1
ATOM 5239 C C . VAL A 1 637 ? 2.344 17.181 -11.467 1.00 93.19 637 VAL A C 1
ATOM 5241 O O . VAL A 1 637 ? 1.372 17.187 -10.714 1.00 93.19 637 VAL A O 1
ATOM 5244 N N . ASN A 1 638 ? 2.553 18.163 -12.347 1.00 93.50 638 ASN A N 1
ATOM 5245 C CA . ASN A 1 638 ? 1.675 19.331 -12.455 1.00 93.50 638 ASN A CA 1
ATOM 5246 C C . ASN A 1 638 ? 0.258 18.937 -12.889 1.00 93.50 638 ASN A C 1
ATOM 5248 O O . ASN A 1 638 ? -0.715 19.499 -12.391 1.00 93.50 638 ASN A O 1
ATOM 5252 N N . SER A 1 639 ? 0.128 17.915 -13.739 1.00 91.19 639 SER A N 1
ATOM 5253 C CA . SER A 1 639 ? -1.175 17.359 -14.133 1.00 91.19 639 SER A CA 1
ATOM 5254 C C . SER A 1 639 ? -1.925 16.691 -12.970 1.00 91.19 639 SER A C 1
ATOM 5256 O O . SER A 1 639 ? -3.136 16.494 -13.050 1.00 91.19 639 SER A O 1
ATOM 5258 N N . LEU A 1 640 ? -1.223 16.358 -11.882 1.00 90.19 640 LEU A N 1
ATOM 5259 C CA . LEU A 1 640 ? -1.761 15.749 -10.661 1.00 90.19 640 LEU A CA 1
ATOM 5260 C C . LEU A 1 640 ? -1.817 16.717 -9.468 1.00 90.19 640 LEU A C 1
ATOM 5262 O O . LEU A 1 640 ? -2.223 16.323 -8.370 1.00 90.19 640 LEU A O 1
ATOM 5266 N N . ALA A 1 641 ? -1.424 17.981 -9.651 1.00 87.25 641 ALA A N 1
ATOM 5267 C CA . ALA A 1 641 ? -1.431 18.979 -8.583 1.00 87.25 641 ALA A CA 1
ATOM 5268 C C . ALA A 1 641 ? -2.856 19.280 -8.083 1.00 87.25 641 ALA A C 1
ATOM 5270 O O . ALA A 1 641 ? -3.058 19.462 -6.885 1.00 87.25 641 ALA A O 1
ATOM 5271 N N . GLY A 1 642 ? -3.850 19.240 -8.978 1.00 81.88 642 GLY A N 1
ATOM 5272 C CA . GLY A 1 642 ? -5.275 19.429 -8.673 1.00 81.88 642 GLY A CA 1
ATOM 5273 C C . GLY A 1 642 ? -5.986 18.192 -8.110 1.00 81.88 642 GLY A C 1
ATOM 5274 O O . GLY A 1 642 ? -7.169 18.004 -8.382 1.00 81.88 642 GLY A O 1
ATOM 5275 N N . SER A 1 643 ? -5.277 17.311 -7.393 1.00 80.19 643 SER A N 1
ATOM 5276 C CA . SER A 1 643 ? -5.871 16.100 -6.810 1.00 80.19 643 SER A CA 1
ATOM 5277 C C . SER A 1 643 ? -7.070 16.437 -5.916 1.00 80.19 643 SER A C 1
ATOM 5279 O O . SER A 1 643 ? -6.977 17.303 -5.047 1.00 80.19 643 SER A O 1
ATOM 5281 N N . SER A 1 644 ? -8.173 15.701 -6.079 1.00 84.69 644 SER A N 1
ATOM 5282 C CA . SER A 1 644 ? -9.369 15.810 -5.231 1.00 84.69 644 SER A CA 1
ATOM 5283 C C . SER A 1 644 ? -9.217 15.103 -3.879 1.00 84.69 644 SER A C 1
ATOM 5285 O O . SER A 1 644 ? -10.189 14.957 -3.142 1.00 84.69 644 SER A O 1
ATOM 5287 N N . ALA A 1 645 ? -8.018 14.609 -3.561 1.00 89.19 645 ALA A N 1
ATOM 5288 C CA . ALA A 1 645 ? -7.741 13.918 -2.317 1.00 89.19 645 ALA A CA 1
ATOM 5289 C C . ALA A 1 645 ? -7.915 14.850 -1.106 1.00 89.19 645 ALA A C 1
ATOM 5291 O O . ALA A 1 645 ? -7.239 15.878 -0.981 1.00 89.19 645 ALA A O 1
ATOM 5292 N N . LYS A 1 646 ? -8.833 14.479 -0.206 1.00 92.06 646 LYS A N 1
ATOM 5293 C CA . LYS A 1 646 ? -9.242 15.324 0.921 1.00 92.06 646 LYS A CA 1
ATOM 5294 C C . LYS A 1 646 ? -8.144 15.423 1.980 1.00 92.06 646 LYS A C 1
ATOM 5296 O O . LYS A 1 646 ? -7.593 16.513 2.163 1.00 92.06 646 LYS A O 1
ATOM 5301 N N . TYR A 1 647 ? -7.793 14.291 2.596 1.00 94.75 647 TYR A N 1
ATOM 5302 C CA . TYR A 1 647 ? -6.854 14.218 3.723 1.00 94.75 647 TYR A CA 1
ATOM 5303 C C . TYR A 1 647 ? -5.546 13.486 3.425 1.00 94.75 647 TYR A C 1
ATOM 5305 O O . TYR A 1 647 ? -4.561 13.740 4.102 1.00 94.75 647 TYR A O 1
ATOM 5313 N N . LEU A 1 648 ? -5.486 12.627 2.409 1.00 94.00 648 LEU A N 1
ATOM 5314 C CA . LEU A 1 648 ? -4.301 11.817 2.124 1.00 94.00 648 LEU A CA 1
ATOM 5315 C C . LEU A 1 648 ? -4.068 11.756 0.624 1.00 94.00 648 LEU A C 1
ATOM 5317 O O . LEU A 1 648 ? -4.972 11.387 -0.114 1.00 94.00 648 LEU A O 1
ATOM 5321 N N . LYS A 1 649 ? -2.858 12.088 0.174 1.00 93.62 649 LYS A N 1
ATOM 5322 C CA . LYS A 1 649 ? -2.408 11.900 -1.205 1.00 93.62 649 LYS A CA 1
ATOM 5323 C C . LYS A 1 649 ? -1.192 10.982 -1.232 1.00 93.62 649 LYS A C 1
ATOM 5325 O O . LYS A 1 649 ? -0.143 11.329 -0.686 1.00 93.62 649 LYS A O 1
ATOM 5330 N N . THR A 1 650 ? -1.314 9.854 -1.924 1.00 92.00 650 THR A N 1
ATOM 5331 C CA . THR A 1 650 ? -0.184 8.966 -2.220 1.00 92.00 650 THR A CA 1
ATOM 5332 C C . THR A 1 650 ? 0.779 9.668 -3.180 1.00 92.00 650 THR A C 1
ATOM 5334 O O . THR A 1 650 ? 0.314 10.245 -4.169 1.00 92.00 650 THR A O 1
ATOM 5337 N N . PRO A 1 651 ? 2.102 9.631 -2.946 1.00 92.00 651 PRO A N 1
ATOM 5338 C CA . PRO A 1 651 ? 3.078 10.126 -3.910 1.00 92.00 651 PRO A CA 1
ATOM 5339 C C . PRO A 1 651 ? 2.877 9.509 -5.284 1.00 92.00 651 PRO A C 1
ATOM 5341 O O . PRO A 1 651 ? 2.754 8.293 -5.423 1.00 92.00 651 PRO A O 1
ATOM 5344 N N . SER A 1 652 ? 2.821 10.370 -6.295 1.00 91.56 652 SER A N 1
ATOM 5345 C CA . SER A 1 652 ? 2.605 9.993 -7.690 1.00 91.56 652 SER A CA 1
ATOM 5346 C C . SER A 1 652 ? 3.908 9.710 -8.433 1.00 91.56 652 SER A C 1
ATOM 5348 O O . SER A 1 652 ? 3.890 9.135 -9.520 1.00 91.56 652 SER A O 1
ATOM 5350 N N . VAL A 1 653 ? 5.038 10.113 -7.849 1.00 91.69 653 VAL A N 1
ATOM 5351 C CA . VAL A 1 653 ? 6.386 9.914 -8.378 1.00 91.69 653 VAL A CA 1
ATOM 5352 C C . VAL A 1 653 ? 7.328 9.527 -7.246 1.00 91.69 653 VAL A C 1
ATOM 5354 O O . VAL A 1 653 ? 7.246 10.079 -6.147 1.00 91.69 653 VAL A O 1
ATOM 5357 N N . ILE A 1 654 ? 8.259 8.630 -7.556 1.00 89.62 654 ILE A N 1
ATOM 5358 C CA . ILE A 1 654 ? 9.427 8.323 -6.732 1.00 89.62 654 ILE A CA 1
ATOM 5359 C C . ILE A 1 654 ? 10.672 8.877 -7.428 1.00 89.62 654 ILE A C 1
ATOM 5361 O O . ILE A 1 654 ? 10.782 8.822 -8.658 1.00 89.62 654 ILE A O 1
ATOM 5365 N N . ILE A 1 655 ? 11.596 9.440 -6.646 1.00 89.00 655 ILE A N 1
ATOM 5366 C CA . ILE A 1 655 ? 12.886 9.929 -7.137 1.00 89.00 655 ILE A CA 1
ATOM 5367 C C . ILE A 1 655 ? 14.010 9.201 -6.414 1.00 89.00 655 ILE A C 1
ATOM 5369 O O . ILE A 1 655 ? 14.230 9.410 -5.219 1.00 89.00 655 ILE A O 1
ATOM 5373 N N . THR A 1 656 ? 14.763 8.409 -7.168 1.00 84.94 656 THR A N 1
ATOM 5374 C CA . THR A 1 656 ? 15.852 7.588 -6.642 1.00 84.94 656 THR A CA 1
ATOM 5375 C C . THR A 1 656 ? 17.205 8.030 -7.177 1.00 84.94 656 THR A C 1
ATOM 5377 O O . THR A 1 656 ? 17.318 8.561 -8.282 1.00 84.94 656 THR A O 1
ATOM 5380 N N . PHE A 1 657 ? 18.257 7.758 -6.417 1.00 77.81 657 PHE A N 1
ATOM 5381 C CA . PHE A 1 657 ? 19.614 7.691 -6.946 1.00 77.81 657 PHE A CA 1
ATOM 5382 C C . PHE A 1 657 ? 19.916 6.227 -7.226 1.00 77.81 657 PHE A C 1
ATOM 5384 O O . PHE A 1 657 ? 20.071 5.451 -6.289 1.00 77.81 657 PHE A O 1
ATOM 5391 N N . ASN A 1 658 ? 19.932 5.833 -8.496 1.00 68.00 658 ASN A N 1
ATOM 5392 C CA . ASN A 1 658 ? 20.353 4.492 -8.857 1.00 68.00 658 ASN A CA 1
ATOM 5393 C C . ASN A 1 658 ? 21.138 4.511 -10.175 1.00 68.00 658 ASN A C 1
ATOM 5395 O O . ASN A 1 658 ? 20.935 5.367 -11.027 1.00 68.00 658 ASN A O 1
ATOM 5399 N N . ASP A 1 659 ? 22.065 3.582 -10.361 1.00 59.25 659 ASP A N 1
ATOM 5400 C CA . ASP A 1 659 ? 22.696 3.331 -11.662 1.00 59.25 659 ASP A CA 1
ATOM 5401 C C . ASP A 1 659 ? 22.083 2.110 -12.370 1.00 59.25 659 ASP A C 1
ATOM 5403 O O . ASP A 1 659 ? 22.542 1.729 -13.448 1.00 59.25 659 ASP A O 1
ATOM 5407 N N . PHE A 1 660 ? 21.050 1.492 -11.784 1.00 59.97 660 PHE A N 1
ATOM 5408 C CA . PHE A 1 660 ? 20.543 0.183 -12.200 1.00 59.97 660 PHE A CA 1
ATOM 5409 C C . PHE A 1 660 ? 19.135 0.218 -12.809 1.00 59.97 660 PHE A C 1
ATOM 5411 O O . PHE A 1 660 ? 18.286 1.038 -12.461 1.00 59.97 660 PHE A O 1
ATOM 5418 N N . TYR A 1 661 ? 18.888 -0.746 -13.698 1.00 60.09 661 TYR A N 1
ATOM 5419 C CA . TYR A 1 661 ? 17.598 -1.012 -14.328 1.00 60.09 661 TYR A CA 1
ATOM 5420 C C . TYR A 1 661 ? 16.778 -1.960 -13.441 1.00 60.09 661 TYR A C 1
ATOM 5422 O O . TYR A 1 661 ? 16.821 -3.180 -13.609 1.00 60.09 661 TYR A O 1
ATOM 5430 N N . THR A 1 662 ? 16.057 -1.415 -12.462 1.00 57.91 662 THR A N 1
ATOM 5431 C CA . THR A 1 662 ? 15.164 -2.202 -11.599 1.00 57.91 662 THR A CA 1
ATOM 5432 C C . THR A 1 662 ? 13.726 -2.133 -12.109 1.00 57.91 662 THR A C 1
ATOM 5434 O O . THR A 1 662 ? 13.178 -1.060 -12.349 1.00 57.91 662 THR A O 1
ATOM 5437 N N . THR A 1 663 ? 13.075 -3.282 -12.272 1.00 57.00 663 THR A N 1
ATOM 5438 C CA . THR A 1 663 ? 11.652 -3.343 -12.643 1.00 57.00 663 THR A CA 1
ATOM 5439 C C . THR A 1 663 ? 10.893 -4.149 -11.611 1.00 57.00 663 THR A C 1
ATOM 5441 O O . THR A 1 663 ? 11.470 -4.941 -10.874 1.00 57.00 663 THR A O 1
ATOM 5444 N N . GLY A 1 664 ? 9.593 -3.931 -11.471 1.00 56.25 664 GLY A N 1
ATOM 5445 C CA . GLY A 1 664 ? 8.815 -4.705 -10.512 1.00 56.25 664 GLY A CA 1
ATOM 5446 C C . GLY A 1 664 ? 7.620 -3.961 -9.965 1.00 56.25 664 G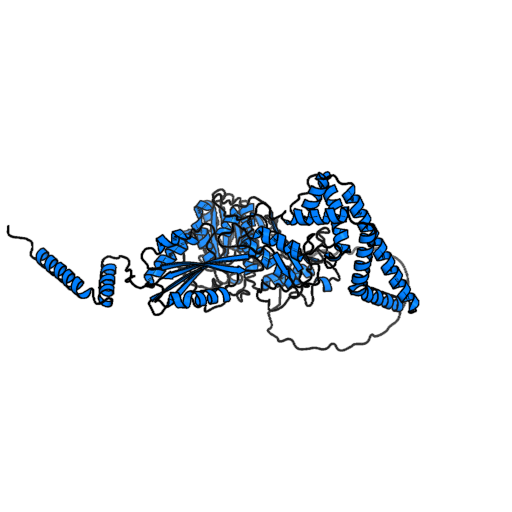LY A C 1
ATOM 5447 O O . GLY A 1 664 ? 7.484 -2.750 -10.123 1.00 56.25 664 GLY A O 1
ATOM 5448 N N . GLY A 1 665 ? 6.758 -4.695 -9.295 1.00 58.19 665 GLY A N 1
ATOM 5449 C CA . GLY A 1 665 ? 5.561 -4.150 -8.686 1.00 58.19 665 GLY A CA 1
ATOM 5450 C C . GLY A 1 665 ? 4.864 -5.215 -7.874 1.00 58.19 665 GLY A C 1
ATOM 5451 O O . GLY A 1 665 ? 5.357 -6.335 -7.728 1.00 58.19 665 GLY A O 1
ATOM 5452 N N . HIS A 1 666 ? 3.722 -4.851 -7.320 1.00 67.38 666 HIS A N 1
ATOM 5453 C CA . HIS A 1 666 ? 2.915 -5.732 -6.506 1.00 67.38 666 HIS A CA 1
ATOM 5454 C C . HIS A 1 666 ? 1.583 -5.951 -7.198 1.00 67.38 666 HIS A C 1
ATOM 5456 O O . HIS A 1 666 ? 0.766 -5.037 -7.305 1.00 67.38 666 HIS A O 1
ATOM 5462 N N . ASN A 1 667 ? 1.321 -7.183 -7.612 1.00 75.62 667 ASN A N 1
ATOM 5463 C CA . ASN A 1 667 ? -0.036 -7.566 -7.966 1.00 75.62 667 ASN A CA 1
ATOM 5464 C C . ASN A 1 667 ? -0.660 -8.253 -6.759 1.00 75.62 667 ASN A C 1
ATOM 5466 O O . ASN A 1 667 ? -0.202 -9.308 -6.317 1.00 75.62 667 ASN A O 1
ATOM 5470 N N . LEU A 1 668 ? -1.701 -7.638 -6.218 1.00 79.44 668 LEU A N 1
ATOM 5471 C CA . LEU A 1 668 ? -2.556 -8.221 -5.207 1.00 79.44 668 LEU A CA 1
ATOM 5472 C C . LEU A 1 668 ? -3.600 -9.099 -5.889 1.00 79.44 668 LEU A C 1
ATOM 5474 O O . LEU A 1 668 ? -4.559 -8.614 -6.480 1.00 79.44 668 LEU A O 1
ATOM 5478 N N . SER A 1 669 ? -3.396 -10.405 -5.802 1.00 87.62 669 SER A N 1
ATOM 5479 C CA . SER A 1 669 ? -4.276 -11.423 -6.354 1.00 87.62 669 SER A CA 1
ATOM 5480 C C . SER A 1 669 ? -5.268 -11.890 -5.294 1.00 87.62 669 SER A C 1
ATOM 5482 O O . SER A 1 669 ? -4.877 -12.267 -4.191 1.00 87.62 669 SER A O 1
ATOM 5484 N N . SER A 1 670 ? -6.546 -11.962 -5.666 1.00 89.06 670 SER A N 1
ATOM 5485 C CA . SER A 1 670 ? -7.603 -12.589 -4.852 1.00 89.06 670 SER A CA 1
ATOM 5486 C C . SER A 1 670 ? -7.471 -14.116 -4.738 1.00 89.06 670 SER A C 1
ATOM 5488 O O . SER A 1 670 ? -8.193 -14.740 -3.968 1.00 89.06 670 SER A O 1
ATOM 5490 N N . LYS A 1 671 ? -6.569 -14.744 -5.508 1.00 92.75 671 LYS A N 1
ATOM 5491 C CA . LYS A 1 671 ? -6.366 -16.202 -5.491 1.00 92.75 671 LYS A CA 1
ATOM 5492 C C . LYS A 1 671 ? -5.815 -16.681 -4.151 1.00 92.75 671 LYS A C 1
ATOM 5494 O O . LYS A 1 671 ? -4.881 -16.091 -3.622 1.00 92.75 671 LYS A O 1
ATOM 5499 N N . ILE A 1 672 ? -6.340 -17.819 -3.708 1.00 93.00 672 ILE A N 1
ATOM 5500 C CA . ILE A 1 672 ? -5.901 -18.563 -2.528 1.00 93.00 672 ILE A CA 1
ATOM 5501 C C . ILE A 1 672 ? -5.417 -19.939 -2.981 1.00 93.00 672 ILE A C 1
ATOM 5503 O O . ILE A 1 672 ? -6.076 -20.606 -3.788 1.00 93.00 672 ILE A O 1
ATOM 5507 N N . SER A 1 673 ? -4.292 -20.395 -2.437 1.00 94.06 673 SER A N 1
ATOM 5508 C CA . SER A 1 673 ? -3.746 -21.720 -2.730 1.00 94.06 673 SER A CA 1
ATOM 5509 C C . SER A 1 673 ? -4.529 -22.812 -1.984 1.00 94.06 673 SER A C 1
ATOM 5511 O O . SER A 1 673 ? -4.328 -23.058 -0.795 1.00 94.06 673 SER A O 1
ATOM 5513 N N . ARG A 1 674 ? -5.454 -23.485 -2.684 1.00 93.81 674 ARG A N 1
ATOM 5514 C CA . ARG A 1 674 ? -6.298 -24.558 -2.122 1.00 93.81 674 ARG A CA 1
ATOM 5515 C C . ARG A 1 674 ? -5.590 -25.917 -2.120 1.00 93.81 674 ARG A C 1
ATOM 5517 O O . ARG A 1 674 ? -5.108 -26.378 -3.156 1.00 93.81 674 ARG A O 1
ATOM 5524 N N . VAL A 1 675 ? -5.561 -26.592 -0.972 1.00 92.31 675 VAL A N 1
ATOM 5525 C CA . VAL A 1 675 ? -4.963 -27.926 -0.803 1.00 92.31 675 VAL A CA 1
ATOM 5526 C C . VAL A 1 675 ? -6.041 -29.009 -0.754 1.00 92.31 675 VAL A C 1
ATOM 5528 O O . VAL A 1 675 ? -7.116 -28.805 -0.206 1.00 92.31 675 VAL A O 1
ATOM 5531 N N . LYS A 1 676 ? -5.751 -30.192 -1.312 1.00 88.88 676 LYS A N 1
ATOM 5532 C CA . LYS A 1 676 ? -6.732 -31.293 -1.399 1.00 88.88 676 LYS A CA 1
ATOM 5533 C C . LYS A 1 676 ? -6.851 -32.135 -0.128 1.00 88.88 676 LYS A C 1
ATOM 5535 O O . LYS A 1 676 ? -7.879 -32.754 0.100 1.00 88.88 676 LYS A O 1
ATOM 5540 N N . THR A 1 677 ? -5.774 -32.253 0.649 1.00 83.25 677 THR A N 1
ATOM 5541 C CA . THR A 1 677 ? -5.722 -33.146 1.817 1.00 83.25 677 THR A CA 1
ATOM 5542 C C . THR A 1 677 ? -4.783 -32.595 2.879 1.00 83.25 677 THR A C 1
ATOM 5544 O O . THR A 1 677 ? -3.682 -32.163 2.534 1.00 83.25 677 THR A O 1
ATOM 5547 N N . MET A 1 678 ? -5.131 -32.747 4.160 1.00 79.31 678 MET A N 1
ATOM 5548 C CA . MET A 1 678 ? -4.220 -32.419 5.268 1.00 79.31 678 MET A CA 1
ATOM 5549 C C . MET A 1 678 ? -3.046 -33.409 5.388 1.00 79.31 678 MET A C 1
ATOM 5551 O O . MET A 1 678 ? -1.925 -33.007 5.683 1.00 79.31 678 MET A O 1
ATOM 5555 N N . LYS A 1 679 ? -3.273 -34.704 5.102 1.00 62.84 679 LYS A N 1
ATOM 5556 C CA . LYS A 1 679 ? -2.329 -35.813 5.385 1.00 62.84 679 LYS A CA 1
ATOM 5557 C C . LYS A 1 679 ? -1.000 -35.778 4.615 1.00 62.84 679 LYS A C 1
ATOM 5559 O O . LYS A 1 679 ? -0.060 -36.442 5.035 1.00 62.84 679 LYS A O 1
ATOM 5564 N N . ASN A 1 680 ? -0.907 -35.025 3.519 1.00 52.06 680 ASN A N 1
ATOM 5565 C CA . ASN A 1 680 ? 0.300 -34.935 2.685 1.00 52.06 680 ASN A CA 1
ATOM 5566 C C . ASN A 1 680 ? 0.749 -33.493 2.425 1.00 52.06 680 ASN A C 1
ATOM 5568 O O . ASN A 1 680 ? 1.621 -33.268 1.582 1.00 52.06 680 ASN A O 1
ATOM 5572 N N . TYR A 1 681 ? 0.167 -32.511 3.117 1.00 54.62 681 TYR A N 1
ATOM 5573 C CA . TYR A 1 681 ? 0.598 -31.130 2.971 1.00 54.62 681 TYR A CA 1
ATOM 5574 C C . TYR A 1 681 ? 1.947 -30.938 3.675 1.00 54.62 681 TYR A C 1
ATOM 5576 O O . TYR A 1 681 ? 2.031 -30.572 4.845 1.00 54.62 681 TYR A O 1
ATOM 5584 N N . LYS A 1 682 ? 3.033 -31.216 2.949 1.00 51.19 682 LYS A N 1
ATOM 5585 C CA . LYS A 1 682 ? 4.359 -30.720 3.306 1.00 51.19 682 LYS A CA 1
ATOM 5586 C C . LYS A 1 682 ? 4.397 -29.254 2.904 1.00 51.19 682 LYS A C 1
ATOM 5588 O O . LYS A 1 682 ? 4.472 -28.949 1.715 1.00 51.19 682 LYS A O 1
ATOM 5593 N N . ARG A 1 683 ? 4.340 -28.362 3.898 1.00 54.94 683 ARG A N 1
ATOM 5594 C CA . ARG A 1 683 ? 4.641 -26.933 3.724 1.00 54.94 683 ARG A CA 1
ATOM 5595 C C . ARG A 1 683 ? 5.930 -26.824 2.904 1.00 54.94 683 ARG A C 1
ATOM 5597 O O . ARG A 1 683 ? 6.844 -27.627 3.124 1.00 54.94 683 ARG A O 1
ATOM 5604 N N . ALA A 1 684 ? 6.010 -25.881 1.963 1.00 46.56 684 ALA A N 1
ATOM 5605 C CA . ALA A 1 684 ? 7.258 -25.614 1.251 1.00 46.56 684 ALA A CA 1
ATOM 5606 C C . ALA A 1 684 ? 8.373 -25.466 2.298 1.00 46.56 684 ALA A C 1
ATOM 5608 O O . ALA A 1 684 ? 8.316 -24.589 3.152 1.00 46.56 684 ALA A O 1
ATOM 5609 N N . SER A 1 685 ? 9.304 -26.419 2.309 1.00 38.28 685 SER A N 1
ATOM 5610 C CA . SER A 1 685 ? 10.143 -26.754 3.462 1.00 38.28 685 SER A CA 1
ATOM 5611 C C . SER A 1 685 ? 10.805 -25.532 4.112 1.00 38.28 685 SER A C 1
ATOM 5613 O O . SER A 1 685 ? 11.815 -25.018 3.611 1.00 38.28 685 SER A O 1
ATOM 5615 N N . SER A 1 686 ? 10.292 -25.119 5.268 1.00 39.19 686 SER A N 1
ATOM 5616 C CA . SER A 1 686 ? 11.006 -24.339 6.274 1.00 39.19 686 SER A CA 1
ATOM 5617 C C . SER A 1 686 ? 11.993 -25.274 6.979 1.00 39.19 686 SER A C 1
ATOM 5619 O O . SER A 1 686 ? 11.733 -25.788 8.062 1.00 39.19 686 SER A O 1
ATOM 5621 N N . GLY A 1 687 ? 13.127 -25.550 6.332 1.00 32.91 687 GLY A N 1
ATOM 5622 C CA . GLY A 1 687 ? 14.325 -26.013 7.034 1.00 32.91 687 GLY A CA 1
ATOM 5623 C C . GLY A 1 687 ? 14.843 -24.855 7.880 1.00 32.91 687 GLY A C 1
ATOM 5624 O O . GLY A 1 687 ? 15.722 -24.125 7.439 1.00 32.91 687 GLY A O 1
ATOM 5625 N N . GLY A 1 688 ? 14.176 -24.621 9.003 1.00 35.53 688 GLY A N 1
ATOM 5626 C CA . GLY A 1 688 ? 14.490 -23.626 10.015 1.00 35.53 688 GLY A CA 1
ATOM 5627 C C . GLY A 1 688 ? 14.409 -24.305 11.373 1.00 35.53 688 GLY A C 1
ATOM 5628 O O . GLY A 1 688 ? 13.549 -23.973 12.178 1.00 35.53 688 GLY A O 1
ATOM 5629 N N . SER A 1 689 ? 15.240 -25.324 11.576 1.00 33.19 689 SER A N 1
ATOM 5630 C CA . SER A 1 689 ? 15.725 -25.653 12.910 1.00 33.19 689 SER A CA 1
ATOM 5631 C C . SER A 1 689 ? 17.130 -25.068 13.010 1.00 33.19 689 SER A C 1
ATOM 5633 O O . SER A 1 689 ? 17.940 -25.266 12.105 1.00 33.19 689 SER A O 1
ATOM 5635 N N . ASP A 1 690 ? 17.359 -24.332 14.092 1.00 31.55 690 ASP A N 1
ATOM 5636 C CA . ASP A 1 690 ? 18.653 -23.853 14.585 1.00 31.55 690 ASP A CA 1
ATOM 5637 C C . ASP A 1 690 ? 19.248 -22.618 13.891 1.00 31.55 690 ASP A C 1
ATOM 5639 O O . ASP A 1 690 ? 20.311 -22.656 13.285 1.00 31.55 690 ASP A O 1
ATOM 5643 N N . TYR A 1 691 ? 18.594 -21.471 14.077 1.00 26.58 691 TYR A N 1
ATOM 5644 C CA . TYR A 1 691 ? 19.329 -20.222 14.288 1.00 26.58 691 TYR A CA 1
ATOM 5645 C C . TYR A 1 691 ? 18.750 -19.533 15.521 1.00 26.58 691 TYR A C 1
ATOM 5647 O O . TYR A 1 691 ? 17.825 -18.728 15.444 1.00 26.58 691 TYR A O 1
ATOM 5655 N N . VAL A 1 692 ? 19.289 -19.898 16.684 1.00 26.84 692 VAL A N 1
ATOM 5656 C CA . VAL A 1 692 ? 19.292 -19.000 17.838 1.00 26.84 692 VAL A CA 1
ATOM 5657 C C . VAL A 1 692 ? 20.149 -17.805 17.424 1.00 26.84 692 VAL A C 1
ATOM 5659 O O . VAL A 1 692 ? 21.268 -17.988 16.945 1.00 26.84 692 VAL A O 1
ATOM 5662 N N . ALA A 1 693 ? 19.599 -16.598 17.528 1.00 27.61 693 ALA A N 1
ATOM 5663 C CA . ALA A 1 693 ? 20.347 -15.371 17.307 1.00 27.61 693 ALA A CA 1
ATOM 5664 C C . ALA A 1 693 ? 21.441 -15.274 18.377 1.00 27.61 693 ALA A C 1
ATOM 5666 O O . ALA A 1 693 ? 21.155 -14.930 19.523 1.00 27.61 693 ALA A O 1
ATOM 5667 N N . ASP A 1 694 ? 22.673 -15.623 18.016 1.00 26.31 694 ASP A N 1
ATOM 5668 C CA . ASP A 1 694 ? 23.821 -15.376 18.874 1.00 26.31 694 ASP A CA 1
ATOM 5669 C C . ASP A 1 694 ? 24.320 -13.954 18.597 1.00 26.31 694 ASP A C 1
ATOM 5671 O O . ASP A 1 694 ? 24.754 -13.627 17.488 1.00 26.31 694 ASP A O 1
ATOM 5675 N N . ASN A 1 695 ? 24.196 -13.086 19.600 1.00 33.66 695 ASN A N 1
ATOM 5676 C CA . ASN A 1 695 ? 24.745 -11.736 19.581 1.00 33.66 695 ASN A CA 1
ATOM 5677 C C . ASN A 1 695 ? 26.275 -11.837 19.614 1.00 33.66 695 ASN A C 1
ATOM 5679 O O . ASN A 1 695 ? 26.877 -11.818 20.685 1.00 33.66 695 ASN A O 1
ATOM 5683 N N . SER A 1 696 ? 26.920 -11.925 18.451 1.00 29.80 696 SER A N 1
ATOM 5684 C CA . SER A 1 696 ? 28.369 -11.765 18.355 1.00 29.80 696 SER A CA 1
ATOM 5685 C C . SER A 1 696 ? 28.757 -10.772 17.261 1.00 29.80 696 SER A C 1
ATOM 5687 O O . SER A 1 696 ? 28.423 -10.895 16.084 1.00 29.80 696 SER A O 1
ATOM 5689 N N . THR A 1 697 ? 29.453 -9.735 17.717 1.00 29.08 697 THR A N 1
ATOM 5690 C CA . THR A 1 697 ? 30.138 -8.680 16.969 1.00 29.08 697 THR A CA 1
ATOM 5691 C C . THR A 1 697 ? 30.982 -9.261 15.824 1.00 29.08 697 THR A C 1
ATOM 5693 O O . THR A 1 697 ? 31.662 -10.268 16.036 1.00 29.08 697 THR A O 1
ATOM 5696 N N . PRO A 1 698 ? 31.019 -8.647 14.625 1.00 29.61 698 PRO A N 1
ATOM 5697 C CA . PRO A 1 698 ? 31.781 -9.197 13.511 1.00 29.61 698 PRO A CA 1
ATOM 5698 C C . PRO A 1 698 ? 33.290 -9.092 13.778 1.00 29.61 698 PRO A C 1
ATOM 5700 O O . PRO A 1 698 ? 33.876 -8.010 13.791 1.00 29.61 698 PRO A O 1
ATOM 5703 N N . SER A 1 699 ? 33.922 -10.247 13.984 1.00 26.98 699 SER A N 1
ATOM 5704 C CA . SER A 1 699 ? 35.374 -10.408 13.990 1.00 26.98 699 SER A CA 1
ATOM 5705 C C . SER A 1 699 ? 35.899 -10.411 12.550 1.00 26.98 699 SER A C 1
ATOM 5707 O O . SER A 1 699 ? 35.520 -11.243 11.726 1.00 26.98 699 SER A O 1
ATOM 5709 N N . ASN A 1 700 ? 36.791 -9.458 12.274 1.00 34.16 700 ASN A N 1
ATOM 5710 C CA . ASN A 1 700 ? 37.666 -9.409 11.105 1.00 34.16 700 ASN A CA 1
ATOM 5711 C C . ASN A 1 700 ? 38.396 -10.744 10.908 1.00 34.16 700 ASN A C 1
ATOM 5713 O O . ASN A 1 700 ? 39.153 -11.148 11.788 1.00 34.16 700 ASN A O 1
ATOM 5717 N N . ASN A 1 701 ? 38.275 -11.357 9.728 1.00 29.94 701 ASN A N 1
ATOM 5718 C CA . ASN A 1 701 ? 39.200 -12.402 9.296 1.00 29.94 701 ASN A CA 1
ATOM 5719 C C . ASN A 1 701 ? 39.609 -12.220 7.829 1.00 29.94 701 ASN A C 1
ATOM 5721 O O . ASN A 1 701 ? 38.811 -12.363 6.905 1.00 29.94 701 ASN A O 1
ATOM 5725 N N . ASN A 1 702 ? 40.899 -11.925 7.658 1.00 27.23 702 ASN A N 1
ATOM 5726 C CA . ASN A 1 702 ? 41.638 -11.967 6.399 1.00 27.23 702 ASN A CA 1
ATOM 5727 C C . ASN A 1 702 ? 41.666 -13.398 5.824 1.00 27.23 702 ASN A C 1
ATOM 5729 O O . ASN A 1 702 ? 41.853 -14.349 6.589 1.00 27.23 702 ASN A O 1
ATOM 5733 N N . PRO A 1 703 ? 41.606 -13.588 4.493 1.00 31.98 703 PRO A N 1
ATOM 5734 C CA . PRO A 1 703 ? 41.823 -14.897 3.896 1.00 31.98 703 PRO A CA 1
ATOM 5735 C C . PRO A 1 703 ? 43.322 -15.223 3.823 1.00 31.98 703 PRO A C 1
ATOM 5737 O O . PRO A 1 703 ? 44.096 -14.524 3.168 1.00 31.98 703 PRO A O 1
ATOM 5740 N N . LYS A 1 704 ? 43.724 -16.328 4.463 1.00 27.31 704 LYS A N 1
ATOM 5741 C CA . LYS A 1 704 ? 45.009 -16.992 4.211 1.00 27.31 704 LYS A CA 1
ATOM 5742 C C . LYS A 1 704 ? 44.921 -17.842 2.942 1.00 27.31 704 LYS A C 1
ATOM 5744 O O . LYS A 1 704 ? 44.051 -18.694 2.790 1.00 27.31 704 LYS A O 1
ATOM 5749 N N . THR A 1 705 ? 45.883 -17.597 2.068 1.00 30.06 705 THR A N 1
ATOM 5750 C CA . THR A 1 705 ? 46.267 -18.340 0.869 1.00 30.06 705 THR A CA 1
ATOM 5751 C C . THR A 1 705 ? 46.526 -19.824 1.147 1.00 30.06 705 THR A C 1
ATOM 5753 O O . THR A 1 705 ? 47.247 -20.174 2.077 1.00 30.06 705 THR A O 1
ATOM 5756 N N . THR A 1 706 ? 46.017 -20.702 0.280 1.00 29.97 706 THR A N 1
ATOM 5757 C CA . THR A 1 706 ? 46.519 -22.078 0.129 1.00 29.97 706 THR A CA 1
ATOM 5758 C C . THR A 1 706 ? 46.729 -22.395 -1.349 1.00 29.97 706 THR A C 1
ATOM 5760 O O . THR A 1 706 ? 45.858 -22.177 -2.188 1.00 29.97 706 THR A O 1
ATOM 5763 N N . GLN A 1 707 ? 47.949 -22.839 -1.650 1.00 29.16 707 GLN A N 1
ATOM 5764 C CA . GLN A 1 707 ? 48.438 -23.245 -2.965 1.00 29.16 707 GLN A CA 1
ATOM 5765 C C . GLN A 1 707 ? 47.889 -24.620 -3.395 1.00 29.16 707 GLN A C 1
ATOM 5767 O O . GLN A 1 707 ? 47.518 -25.426 -2.541 1.00 29.16 707 GLN A O 1
ATOM 5772 N N . PRO A 1 708 ? 47.885 -24.918 -4.709 1.00 31.59 708 PRO A N 1
ATOM 5773 C CA . PRO A 1 708 ? 47.343 -26.153 -5.259 1.00 31.59 708 PRO A CA 1
ATOM 5774 C C . PRO A 1 708 ? 48.372 -27.291 -5.278 1.00 31.59 708 PRO A C 1
ATOM 5776 O O . PRO A 1 708 ? 49.524 -27.109 -5.671 1.00 31.59 708 PRO A O 1
ATOM 5779 N N . THR A 1 709 ? 47.929 -28.497 -4.920 1.00 28.84 709 THR A N 1
ATOM 5780 C CA . THR A 1 709 ? 48.700 -29.734 -5.087 1.00 28.84 709 THR A CA 1
ATOM 5781 C C . THR A 1 709 ? 48.338 -30.410 -6.409 1.00 28.84 709 THR A C 1
ATOM 5783 O O . THR A 1 709 ? 47.174 -30.634 -6.734 1.00 28.84 709 THR A O 1
ATOM 5786 N N . THR A 1 710 ? 49.369 -30.730 -7.178 1.00 30.03 710 THR A N 1
ATOM 5787 C CA . THR A 1 710 ? 49.363 -31.463 -8.443 1.00 30.03 710 THR A CA 1
ATOM 5788 C C . THR A 1 710 ? 49.256 -32.972 -8.214 1.00 30.03 710 THR A C 1
ATOM 5790 O O . THR A 1 710 ? 50.005 -33.510 -7.405 1.00 30.03 710 THR A O 1
ATOM 5793 N N . THR A 1 711 ? 48.437 -33.703 -8.990 1.00 29.47 711 THR A N 1
ATOM 5794 C CA . THR A 1 711 ? 48.809 -35.057 -9.474 1.00 29.47 711 THR A CA 1
ATOM 5795 C C . THR A 1 711 ? 47.937 -35.597 -10.626 1.00 29.47 711 THR A C 1
ATOM 5797 O O . THR A 1 711 ? 46.770 -35.922 -10.470 1.00 29.47 711 THR A O 1
ATOM 5800 N N . LYS A 1 712 ? 48.587 -35.706 -11.793 1.00 30.38 712 LYS A N 1
ATOM 5801 C CA . LYS A 1 712 ? 48.608 -36.793 -12.798 1.00 30.38 712 LYS A CA 1
ATOM 5802 C C . LYS A 1 712 ? 47.338 -37.611 -13.131 1.00 30.38 712 LYS A C 1
ATOM 5804 O O . LYS A 1 712 ? 46.967 -38.553 -12.444 1.00 30.38 712 LYS A O 1
ATOM 5809 N N . SER A 1 713 ? 46.867 -37.359 -14.357 1.00 28.69 713 SER A N 1
ATOM 5810 C CA . SER A 1 713 ? 46.523 -38.303 -15.443 1.00 28.69 713 SER A CA 1
ATOM 5811 C C . SER A 1 713 ? 46.757 -39.810 -15.215 1.00 28.69 713 SER A C 1
ATOM 5813 O O . SER A 1 713 ? 47.904 -40.234 -15.047 1.00 28.69 713 SER A O 1
ATOM 5815 N N . LYS A 1 714 ? 45.716 -40.617 -15.481 1.00 29.95 714 LYS A N 1
ATOM 5816 C CA . LYS A 1 714 ? 45.818 -41.875 -16.248 1.00 29.95 714 LYS A CA 1
ATOM 5817 C C . LYS A 1 714 ? 44.500 -42.229 -16.953 1.00 29.95 714 LYS A C 1
ATOM 5819 O O . LYS A 1 714 ? 43.428 -42.236 -16.362 1.00 29.95 714 LYS A O 1
ATOM 5824 N N . THR A 1 715 ? 44.639 -42.532 -18.235 1.00 32.34 715 THR A N 1
ATOM 5825 C CA . THR A 1 715 ? 43.659 -43.019 -19.209 1.00 32.34 715 THR A CA 1
ATOM 5826 C C . THR A 1 715 ? 43.380 -44.514 -19.013 1.00 32.34 715 THR A C 1
ATOM 5828 O O . THR A 1 715 ? 44.337 -45.272 -18.887 1.00 32.34 715 THR A O 1
ATOM 5831 N N . SER A 1 716 ? 42.127 -44.971 -19.136 1.00 28.39 716 SER A N 1
ATOM 5832 C CA . SER A 1 716 ? 41.782 -46.131 -19.983 1.00 28.39 716 SER A CA 1
ATOM 5833 C C . SER A 1 716 ? 40.266 -46.267 -20.201 1.00 28.39 716 SER A C 1
ATOM 5835 O O . SER A 1 716 ? 39.441 -46.029 -19.323 1.00 28.39 716 SER A O 1
ATOM 5837 N N . LYS A 1 717 ? 39.916 -46.640 -21.436 1.00 33.38 717 LYS A N 1
ATOM 5838 C CA . LYS A 1 717 ? 38.613 -47.166 -21.861 1.00 33.38 717 LYS A CA 1
ATOM 5839 C C . LYS A 1 717 ? 38.379 -48.535 -21.198 1.00 33.38 717 LYS A C 1
ATOM 5841 O O . LYS A 1 717 ? 39.362 -49.230 -20.948 1.00 33.38 717 LYS A O 1
ATOM 5846 N N . THR A 1 718 ? 37.120 -48.982 -21.058 1.00 29.69 718 THR A N 1
ATOM 5847 C CA . THR A 1 718 ? 36.538 -50.172 -21.750 1.00 29.69 718 THR A CA 1
ATOM 5848 C C . THR A 1 718 ? 35.220 -50.666 -21.094 1.00 29.69 718 THR A C 1
ATOM 5850 O O . THR A 1 718 ? 35.150 -50.841 -19.888 1.00 29.69 718 THR A O 1
ATOM 5853 N N . LYS A 1 719 ? 34.215 -50.922 -21.955 1.00 30.77 719 LYS A N 1
ATOM 5854 C CA . LYS A 1 719 ? 33.054 -51.857 -21.907 1.00 30.77 719 LYS A CA 1
ATOM 5855 C C . LYS A 1 719 ? 32.079 -51.919 -20.710 1.00 30.77 719 LYS A C 1
ATOM 5857 O O . LYS A 1 719 ? 32.352 -52.489 -19.665 1.00 30.77 719 LYS A O 1
ATOM 5862 N N . SER A 1 720 ? 30.836 -51.532 -21.026 1.00 34.59 720 SER A N 1
ATOM 5863 C CA . SER A 1 720 ? 29.602 -52.347 -20.953 1.00 34.59 720 SER A CA 1
ATOM 5864 C C . SER A 1 720 ? 29.716 -53.733 -20.298 1.00 34.59 720 SER A C 1
ATOM 5866 O O . SER A 1 720 ? 30.277 -54.636 -20.917 1.00 34.59 720 SER A O 1
ATOM 5868 N N . THR A 1 721 ? 29.008 -53.947 -19.181 1.00 30.62 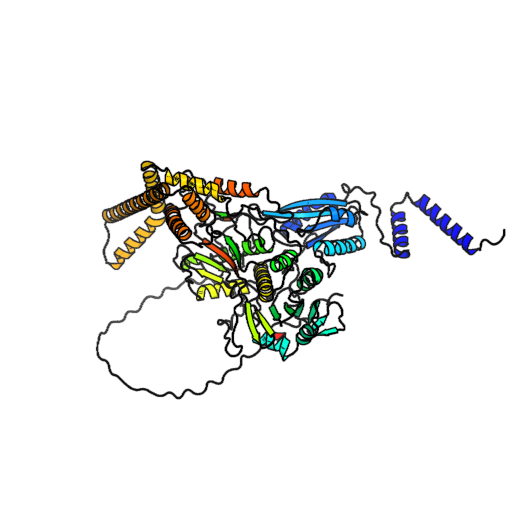721 THR A N 1
ATOM 5869 C CA . THR A 1 721 ? 28.279 -55.206 -18.931 1.00 30.62 721 THR A CA 1
ATOM 5870 C C . THR A 1 721 ? 26.998 -54.948 -18.131 1.00 30.62 721 THR A C 1
ATOM 5872 O O . THR A 1 721 ? 26.913 -54.044 -17.306 1.00 30.62 721 THR A O 1
ATOM 5875 N N . LYS A 1 722 ? 25.991 -55.745 -18.470 1.00 32.88 722 LYS A N 1
ATOM 5876 C CA . LYS A 1 722 ? 24.588 -55.743 -18.068 1.00 32.88 722 LYS A CA 1
ATOM 5877 C C . LYS A 1 722 ? 24.402 -56.605 -16.805 1.00 32.88 722 LYS A C 1
ATOM 5879 O O . LYS A 1 722 ? 25.132 -57.576 -16.632 1.00 32.88 722 LYS A O 1
ATOM 5884 N N . THR A 1 723 ? 23.302 -56.357 -16.086 1.00 29.80 723 THR A N 1
ATOM 5885 C CA . THR A 1 723 ? 22.603 -57.265 -15.140 1.00 29.80 723 THR A CA 1
ATOM 5886 C C . THR A 1 723 ? 23.152 -57.353 -13.709 1.00 29.80 723 THR A C 1
ATOM 5888 O O . THR A 1 723 ? 24.234 -57.877 -13.487 1.00 29.80 723 THR A O 1
ATOM 5891 N N . THR A 1 724 ? 22.364 -56.910 -12.720 1.00 29.66 724 THR A N 1
ATOM 5892 C CA . THR A 1 724 ? 21.709 -57.769 -11.704 1.00 29.66 724 THR A CA 1
ATOM 5893 C C . THR A 1 724 ? 20.723 -56.906 -10.908 1.00 29.66 724 THR A C 1
ATOM 5895 O O . THR A 1 724 ? 21.098 -55.920 -10.279 1.00 29.66 724 THR A O 1
ATOM 5898 N N . THR A 1 725 ? 19.442 -57.255 -10.994 1.00 32.97 725 THR A N 1
ATOM 5899 C CA . THR A 1 725 ? 18.338 -56.625 -10.267 1.00 32.97 725 THR A CA 1
ATOM 5900 C C . THR A 1 725 ? 18.314 -57.187 -8.850 1.00 32.97 725 THR A C 1
ATOM 5902 O O . THR A 1 725 ? 17.928 -58.337 -8.655 1.00 32.97 725 THR A O 1
ATOM 5905 N N . THR A 1 726 ? 18.736 -56.399 -7.862 1.00 31.36 726 THR A N 1
ATOM 5906 C CA . THR A 1 726 ? 18.607 -56.754 -6.443 1.00 31.36 726 THR A CA 1
ATOM 5907 C C . THR A 1 726 ? 17.319 -56.144 -5.906 1.00 31.36 726 THR A C 1
ATOM 5909 O O . THR A 1 726 ? 17.197 -54.929 -5.761 1.00 31.36 726 THR A O 1
ATOM 5912 N N . THR A 1 727 ? 16.335 -56.997 -5.645 1.00 33.22 727 THR A N 1
ATOM 5913 C CA . THR A 1 727 ? 15.039 -56.646 -5.063 1.00 33.22 727 THR A CA 1
ATOM 5914 C C . THR A 1 727 ? 15.232 -56.269 -3.593 1.00 33.22 727 THR A C 1
ATOM 5916 O O . THR A 1 727 ? 15.273 -57.128 -2.716 1.00 33.22 727 THR A O 1
ATOM 5919 N N . THR A 1 728 ? 15.379 -54.979 -3.296 1.00 32.78 728 THR A N 1
ATOM 5920 C CA . THR A 1 728 ? 15.318 -54.459 -1.927 1.00 32.78 728 THR A CA 1
ATOM 5921 C C . THR A 1 728 ? 13.858 -54.362 -1.494 1.00 32.78 728 THR A C 1
ATOM 5923 O O . THR A 1 728 ? 13.123 -53.462 -1.892 1.00 32.78 728 THR A O 1
ATOM 5926 N N . THR A 1 729 ? 13.432 -55.299 -0.649 1.00 33.16 729 THR A N 1
ATOM 5927 C CA . THR A 1 729 ? 12.207 -55.207 0.152 1.00 33.16 729 THR A CA 1
ATOM 5928 C C . THR A 1 729 ? 12.221 -53.916 0.970 1.00 33.16 729 THR A C 1
ATOM 5930 O O . THR A 1 729 ? 12.931 -53.797 1.970 1.00 33.16 729 THR A O 1
ATOM 5933 N N . SER A 1 730 ? 11.434 -52.933 0.536 1.00 33.84 730 SER A N 1
ATOM 5934 C CA . SER A 1 730 ? 11.177 -51.699 1.268 1.00 33.84 730 SER A CA 1
ATOM 5935 C C . SER A 1 730 ? 10.389 -52.015 2.540 1.00 33.84 730 SER A C 1
ATOM 5937 O O . SER A 1 730 ? 9.208 -52.360 2.478 1.00 33.84 730 SER A O 1
ATOM 5939 N N . LYS A 1 731 ? 11.041 -51.882 3.700 1.00 36.34 731 LYS A N 1
ATOM 5940 C CA . LYS A 1 731 ? 10.366 -51.772 5.000 1.00 36.34 731 LYS A CA 1
ATOM 5941 C C . LYS A 1 731 ? 9.302 -50.665 4.912 1.00 36.34 731 LYS A C 1
ATOM 5943 O O . LYS A 1 731 ? 9.625 -49.591 4.401 1.00 36.34 731 LYS A O 1
ATOM 5948 N N . PRO A 1 732 ? 8.074 -50.874 5.418 1.00 35.03 732 PRO A N 1
ATOM 5949 C CA . PRO A 1 732 ? 7.087 -49.809 5.496 1.00 35.03 732 PRO A CA 1
ATOM 5950 C C . PRO A 1 732 ? 7.631 -48.731 6.434 1.00 35.03 732 PRO A C 1
ATOM 5952 O O . PRO A 1 732 ? 7.764 -48.935 7.640 1.00 35.03 732 PRO A O 1
ATOM 5955 N N . THR A 1 733 ? 8.007 -47.588 5.869 1.00 40.06 733 THR A N 1
ATOM 5956 C CA . THR A 1 733 ? 8.328 -46.387 6.632 1.00 40.06 733 THR A CA 1
ATOM 5957 C C . THR A 1 733 ? 7.083 -46.004 7.419 1.00 40.06 733 THR A C 1
ATOM 5959 O O . THR A 1 733 ? 6.041 -45.691 6.838 1.00 40.06 733 THR A O 1
ATOM 5962 N N . ALA A 1 734 ? 7.178 -46.082 8.748 1.00 42.00 734 ALA A N 1
ATOM 5963 C CA . ALA A 1 734 ? 6.136 -45.620 9.649 1.00 42.00 734 ALA A CA 1
ATOM 5964 C C . ALA A 1 734 ? 5.752 -44.189 9.248 1.00 42.00 734 ALA A C 1
ATOM 5966 O O . ALA A 1 734 ? 6.596 -43.292 9.227 1.00 42.00 734 ALA A O 1
ATOM 5967 N N . LYS A 1 735 ? 4.487 -43.992 8.859 1.00 46.25 735 LYS A N 1
ATOM 5968 C CA . LYS A 1 735 ? 3.942 -42.668 8.558 1.00 46.25 735 LYS A CA 1
ATOM 5969 C C . LYS A 1 735 ? 3.998 -41.856 9.849 1.00 46.25 735 LYS A C 1
ATOM 5971 O O . LYS A 1 735 ? 3.169 -42.058 10.729 1.00 46.25 735 LYS A O 1
ATOM 5976 N N . SER A 1 736 ? 4.984 -40.971 9.973 1.00 52.12 736 SER A N 1
ATOM 5977 C CA . SER A 1 736 ? 5.033 -40.000 11.059 1.00 52.12 736 SER A CA 1
ATOM 5978 C C . SER A 1 736 ? 3.839 -39.063 10.903 1.00 52.12 736 SER A C 1
ATOM 5980 O O . SER A 1 736 ? 3.805 -38.248 9.975 1.00 52.12 736 SER A O 1
ATOM 5982 N N . THR A 1 737 ? 2.839 -39.201 11.768 1.00 57.97 737 THR A N 1
ATOM 5983 C CA . THR A 1 737 ? 1.788 -38.194 11.905 1.00 57.97 737 THR A CA 1
ATOM 5984 C C . THR A 1 737 ? 2.464 -36.865 12.257 1.00 57.97 737 THR A C 1
ATOM 5986 O O . THR A 1 737 ? 3.344 -36.862 13.120 1.00 57.97 737 THR A O 1
ATOM 5989 N N . PRO A 1 738 ? 2.141 -35.753 11.576 1.00 66.31 738 PRO A N 1
ATOM 5990 C CA . PRO A 1 738 ? 2.733 -34.461 11.898 1.00 66.31 738 PRO A CA 1
ATOM 5991 C C . PRO A 1 738 ? 2.447 -34.100 13.361 1.00 66.31 738 PRO A C 1
ATOM 5993 O O . PRO A 1 738 ? 1.298 -34.121 13.794 1.00 66.31 738 PRO A O 1
ATOM 5996 N N . THR A 1 739 ? 3.495 -33.792 14.129 1.00 76.81 739 THR A N 1
ATOM 5997 C CA . THR A 1 739 ? 3.364 -33.366 15.527 1.00 76.81 739 THR A CA 1
ATOM 5998 C C . THR A 1 739 ? 2.717 -31.985 15.576 1.00 76.81 739 THR A C 1
ATOM 6000 O O . THR A 1 739 ? 3.302 -31.007 15.110 1.00 76.81 739 THR A O 1
ATOM 6003 N N . VAL A 1 740 ? 1.516 -31.895 16.146 1.00 83.75 740 VAL A N 1
ATOM 6004 C CA . VAL A 1 740 ? 0.819 -30.621 16.370 1.00 83.75 740 VAL A CA 1
ATOM 6005 C C . VAL A 1 740 ? 1.510 -29.877 17.500 1.00 83.75 740 VAL A C 1
ATOM 6007 O O . VAL A 1 740 ? 1.689 -30.429 18.589 1.00 83.75 740 VAL A O 1
ATOM 6010 N N . ARG A 1 741 ? 1.894 -28.617 17.277 1.00 89.25 741 ARG A N 1
ATOM 6011 C CA . ARG A 1 741 ? 2.360 -27.782 18.385 1.00 89.25 741 ARG A CA 1
ATOM 6012 C C . ARG A 1 741 ? 1.167 -27.443 19.270 1.00 89.25 741 ARG A C 1
ATOM 6014 O O . ARG A 1 741 ? 0.085 -27.115 18.783 1.00 89.25 741 ARG A O 1
ATOM 6021 N N . LYS A 1 742 ? 1.370 -27.494 20.586 1.00 86.06 742 LYS A N 1
ATOM 6022 C CA . LYS A 1 742 ? 0.361 -27.012 21.533 1.00 86.06 742 LYS A CA 1
ATOM 6023 C C . LYS A 1 742 ? 0.092 -25.533 21.268 1.00 86.06 742 LYS A C 1
ATOM 6025 O O . LYS A 1 742 ? 1.041 -24.776 21.067 1.00 86.06 742 LYS A O 1
ATOM 6030 N N . ARG A 1 743 ? -1.176 -25.122 21.350 1.00 86.69 743 ARG A N 1
ATOM 6031 C CA . ARG A 1 743 ? -1.624 -23.723 21.232 1.00 86.69 743 ARG A CA 1
ATOM 6032 C C . ARG A 1 743 ? -0.702 -22.753 21.974 1.00 86.69 743 ARG A C 1
ATOM 6034 O O . ARG A 1 743 ? -0.184 -21.824 21.372 1.00 86.69 743 ARG A O 1
ATOM 6041 N N . THR A 1 744 ? -0.423 -23.021 23.250 1.00 85.94 744 THR A N 1
ATOM 6042 C CA . THR A 1 744 ? 0.403 -22.165 24.122 1.00 85.94 744 THR A CA 1
ATOM 6043 C C . THR A 1 744 ? 1.872 -22.063 23.713 1.00 85.94 744 THR A C 1
ATOM 6045 O O . THR A 1 744 ? 2.543 -21.116 24.111 1.00 85.94 744 THR A O 1
ATOM 6048 N N . ALA A 1 745 ? 2.380 -23.016 22.926 1.00 81.88 745 ALA A N 1
ATOM 6049 C CA . ALA A 1 745 ? 3.734 -22.971 22.378 1.00 81.88 745 ALA A CA 1
ATOM 6050 C C . ALA A 1 745 ? 3.823 -22.103 21.113 1.00 81.88 745 ALA A C 1
ATOM 6052 O O . ALA A 1 745 ? 4.920 -21.713 20.721 1.00 81.88 745 ALA A O 1
ATOM 6053 N N . VAL A 1 746 ? 2.688 -21.829 20.461 1.00 81.06 746 VAL A N 1
ATOM 6054 C CA . VAL A 1 746 ? 2.618 -20.973 19.272 1.00 81.06 746 VAL A CA 1
ATOM 6055 C C . VAL A 1 746 ? 2.140 -19.579 19.652 1.00 81.06 746 VAL A C 1
ATOM 6057 O O . VAL A 1 746 ? 2.794 -18.611 19.292 1.00 81.06 746 VAL A O 1
ATOM 6060 N N . ILE A 1 747 ? 1.046 -19.481 20.407 1.00 83.38 747 ILE A N 1
ATOM 6061 C CA . ILE A 1 747 ? 0.464 -18.236 20.911 1.00 83.38 747 ILE A CA 1
ATOM 6062 C C . ILE A 1 747 ? 0.513 -18.271 22.446 1.00 83.38 747 ILE A C 1
ATOM 6064 O O . ILE A 1 747 ? -0.279 -18.994 23.065 1.00 83.38 747 ILE A O 1
ATOM 6068 N N . PRO A 1 748 ? 1.451 -17.549 23.083 1.00 76.44 748 PRO A N 1
ATOM 6069 C CA . PRO A 1 748 ? 1.574 -17.535 24.534 1.00 76.44 748 PRO A CA 1
ATOM 6070 C C . PRO A 1 748 ? 0.301 -16.992 25.188 1.00 76.44 748 PRO A C 1
ATOM 6072 O O . PRO A 1 748 ? -0.195 -15.930 24.826 1.00 76.44 748 PRO A O 1
ATOM 6075 N N . ALA A 1 749 ? -0.197 -17.679 26.216 1.00 68.50 749 ALA A N 1
ATOM 6076 C CA . ALA A 1 749 ? -1.340 -17.224 27.010 1.00 68.50 749 ALA A CA 1
ATOM 6077 C C . ALA A 1 749 ? -0.928 -16.176 28.062 1.00 68.50 749 ALA A C 1
ATOM 6079 O O . ALA A 1 749 ? -1.328 -16.253 29.224 1.00 68.50 749 ALA A O 1
ATOM 6080 N N . THR A 1 750 ? -0.068 -15.221 27.701 1.00 67.44 750 THR A N 1
ATOM 6081 C CA . THR A 1 750 ? 0.273 -14.128 28.614 1.00 67.44 750 THR A CA 1
ATOM 6082 C C . THR A 1 750 ? -0.962 -13.254 28.816 1.00 67.44 750 THR A C 1
ATOM 6084 O O . THR A 1 750 ? -1.403 -12.598 27.878 1.00 67.44 750 THR A O 1
ATOM 6087 N N . GLN A 1 751 ? -1.518 -13.235 30.035 1.00 52.97 751 GLN A N 1
ATOM 6088 C CA . GLN A 1 751 ? -2.527 -12.248 30.432 1.00 52.97 751 GLN A CA 1
ATOM 6089 C C . GLN A 1 751 ? -1.933 -10.852 30.231 1.00 52.97 751 GLN A C 1
ATOM 6091 O O . GLN A 1 751 ? -0.980 -10.481 30.917 1.00 52.97 751 GLN A O 1
ATOM 6096 N N . ARG A 1 752 ? -2.457 -10.086 29.274 1.00 54.97 752 ARG A N 1
ATOM 6097 C CA . ARG A 1 752 ? -1.967 -8.737 28.980 1.00 54.97 752 ARG A CA 1
ATOM 6098 C C . ARG A 1 752 ? -3.140 -7.777 28.865 1.00 54.97 752 ARG A C 1
ATOM 6100 O O . ARG A 1 752 ? -4.074 -8.022 28.116 1.00 54.97 752 ARG A O 1
ATOM 6107 N N . GLY A 1 753 ? -3.060 -6.698 29.649 1.00 52.41 753 GLY A N 1
ATOM 6108 C CA . GLY A 1 753 ? -4.112 -5.693 29.805 1.00 52.41 753 GLY A CA 1
ATOM 6109 C C . GLY A 1 753 ? -5.370 -6.233 30.495 1.00 52.41 753 GLY A C 1
ATOM 6110 O O . GLY A 1 753 ? -5.730 -7.400 30.366 1.00 52.41 753 GLY A O 1
ATOM 6111 N N . LYS A 1 754 ? -6.088 -5.388 31.243 1.00 49.88 754 LYS A N 1
ATOM 6112 C CA . LYS A 1 754 ? -7.487 -5.715 31.549 1.00 49.88 754 LYS A CA 1
ATOM 6113 C C . LYS A 1 754 ? -8.210 -5.794 30.203 1.00 49.88 754 LYS A C 1
ATOM 6115 O O . LYS A 1 754 ? -8.121 -4.833 29.441 1.00 49.88 754 LYS A O 1
ATOM 6120 N N . ARG A 1 755 ? -8.907 -6.903 29.920 1.00 60.59 755 ARG A N 1
ATOM 6121 C CA . ARG A 1 755 ? -9.932 -6.968 28.865 1.00 60.59 755 ARG A CA 1
ATOM 6122 C C . ARG A 1 755 ? -10.899 -5.821 29.153 1.00 60.59 755 ARG A C 1
ATOM 6124 O O . ARG A 1 755 ? -11.686 -5.914 30.087 1.00 60.59 755 ARG A O 1
ATOM 6131 N N . GLY A 1 756 ? -10.676 -4.682 28.500 1.00 46.09 756 GLY A N 1
ATOM 6132 C CA . GLY A 1 756 ? -11.321 -3.429 28.866 1.00 46.09 756 GLY A CA 1
ATOM 6133 C C . GLY A 1 756 ? -12.825 -3.550 28.678 1.00 46.09 756 GLY A C 1
ATOM 6134 O O . GLY A 1 756 ? -13.269 -3.732 27.544 1.00 46.09 756 GLY A O 1
ATOM 6135 N N . LEU A 1 757 ? -13.553 -3.471 29.791 1.00 35.03 757 LEU A N 1
ATOM 6136 C CA . LEU A 1 757 ? -14.921 -2.971 29.865 1.00 35.03 757 LEU A CA 1
ATOM 6137 C C . LEU A 1 757 ? -14.850 -1.519 30.330 1.00 35.03 757 LEU A C 1
ATOM 6139 O O . LEU A 1 757 ? -14.084 -1.269 31.295 1.00 35.03 757 LEU A O 1
#

pLDDT: mean 85.54, std 18.04, range [26.31, 98.81]